Protein AF-0000000078694765 (afdb_homodimer)

Radius of gyration: 29.33 Å; Cα contacts (8 Å, |Δi|>4): 1760; chains: 2; bounding box: 52×86×67 Å

Organism: Leishmania braziliensis (NCBI:txid5660)

Foldseek 3Di:
DDWWFFFKLAAAQDTDTDTDDDDPDAAQQKFKWFWFKFWDDPVQLCCNHPQDDVPQGNPGMAGATALTKGFTQCHHNNHDPDDGGFIWQFHFKDADCPDPCNVVQNRLPHPPIDGDHGPPHHHQRTRMDMDGPVRIGGFDPLQDRHNSSCLQLLQLLLQQLVVQVQDAAFEEEEEDLAQSSVSNLLNSVLVHHQAYEYEEADPLSQVLQVVDPRYHYDHPVPPCRVVVVLCVSPVHQAGQEYEYAAQDLVCQVVCLNRHGQVHEYEYRHHHPDDHDHDVVSCVVSVYHYHYDRRHGDCSVVSSVCVVVVSDDCVSQAQEEEESNCVSVQSVVVNVVDSNHHIYMYTYDD/DDWWFFFKQAAAQDTDTDTDDDDPDAAQQKFKWFWFKFWDDPVQLCCNHPQDDVPQGNPGMAGATALTKGFTQDHHNNHDPDDGGFIWQFHFKDADCPDPCNVVQNRLPHPPIDGDHGPPHHHQRTRMDMDGPVRIGGFDPVQDRHNSSCLQLLQLLLQQLVVQVQDAAFEEEEEDLALSSVSNLLNSVLVHHQAYEYEEADPLSQVLQVVDPRYHYDHPVPPCGVVVVLCVSPVNQAGQEYEYAAQDLVCQVVCLNRHGQVHEYEYRHHHPDDHDHDVVSCVVSVYHYHYDRRHGDCSVVSSVCVVVVSDDCVSQAQEEEESVCVSVQSVVVNVVDSNHRIYMYTYDD

pLDDT: mean 95.56, std 3.53, range [65.25, 98.88]

Structure (mmCIF, N/CA/C/O backbone):
data_AF-0000000078694765-model_v1
#
loop_
_entity.id
_entity.type
_entity.pdbx_description
1 polymer 'D-xylulose reductase'
#
loop_
_atom_site.group_PDB
_atom_site.id
_atom_site.type_symbol
_atom_site.label_atom_id
_atom_site.label_alt_id
_atom_site.label_comp_id
_atom_site.label_asym_id
_atom_site.label_entity_id
_atom_site.label_seq_id
_atom_site.pdbx_PDB_ins_code
_atom_site.Cartn_x
_atom_site.Cartn_y
_atom_site.Cartn_z
_atom_site.occupancy
_atom_site.B_iso_or_equiv
_atom_site.auth_seq_id
_atom_site.auth_comp_id
_atom_site.auth_asym_id
_atom_site.auth_atom_id
_atom_site.pdbx_PDB_model_num
ATOM 1 N N . MET A 1 1 ? -23.469 34.688 20.312 1 86.44 1 MET A N 1
ATOM 2 C CA . MET A 1 1 ? -22.703 35.188 19.172 1 86.44 1 MET A CA 1
ATOM 3 C C . MET A 1 1 ? -21.953 36.469 19.547 1 86.44 1 MET A C 1
ATOM 5 O O . MET A 1 1 ? -22.438 37.25 20.375 1 86.44 1 MET A O 1
ATOM 9 N N . VAL A 1 2 ? -20.688 36.531 19.062 1 88.19 2 VAL A N 1
ATOM 10 C CA . VAL A 1 2 ? -19.875 37.688 19.344 1 88.19 2 VAL A CA 1
ATOM 11 C C . VAL A 1 2 ? -19.109 38.125 18.094 1 88.19 2 VAL A C 1
ATOM 13 O O . VAL A 1 2 ? -18.766 37.281 17.266 1 88.19 2 VAL A O 1
ATOM 16 N N . LEU A 1 3 ? -18.953 39.344 17.984 1 90.69 3 LEU A N 1
ATOM 17 C CA . LEU A 1 3 ? -18.141 39.875 16.891 1 90.69 3 LEU A CA 1
ATOM 18 C C . LEU A 1 3 ? -16.656 39.781 17.219 1 90.69 3 LEU A C 1
ATOM 20 O O . LEU A 1 3 ? -16.219 40.188 18.297 1 90.69 3 LEU A O 1
ATOM 24 N N . MET A 1 4 ? -15.969 39.219 16.297 1 91.81 4 MET A N 1
ATOM 25 C CA . MET A 1 4 ? -14.531 39.062 16.5 1 91.81 4 MET A CA 1
ATOM 26 C C . MET A 1 4 ? -13.766 39.469 15.234 1 91.81 4 MET A C 1
ATOM 28 O O . MET A 1 4 ? -14.203 39.188 14.125 1 91.81 4 MET A O 1
ATOM 32 N N . GLN A 1 5 ? -12.664 40.219 15.531 1 93.56 5 GLN A N 1
ATOM 33 C CA . GLN A 1 5 ? -11.781 40.469 14.406 1 93.56 5 GLN A CA 1
ATOM 34 C C . GLN A 1 5 ? -11.18 39.188 13.844 1 93.56 5 GLN A C 1
ATOM 36 O O . GLN A 1 5 ? -10.586 38.406 14.586 1 93.56 5 GLN A O 1
ATOM 41 N N . SER A 1 6 ? -11.406 38.969 12.555 1 96.5 6 SER A N 1
ATOM 42 C CA . SER A 1 6 ? -10.984 37.75 11.922 1 96.5 6 SER A CA 1
ATOM 43 C C . SER A 1 6 ? -10.453 38 10.516 1 96.5 6 SER A C 1
ATOM 45 O O . SER A 1 6 ? -10.742 39.031 9.914 1 96.5 6 SER A O 1
ATOM 47 N N . LEU A 1 7 ? -9.539 37.156 10.109 1 97.56 7 LEU A N 1
ATOM 48 C CA . LEU A 1 7 ? -9.133 37.156 8.703 1 97.56 7 LEU A CA 1
ATOM 49 C C . LEU A 1 7 ? -10.109 36.344 7.863 1 97.56 7 LEU A C 1
ATOM 51 O O . LEU A 1 7 ? -10.148 35.125 7.977 1 97.56 7 LEU A O 1
ATOM 55 N N . VAL A 1 8 ? -10.797 37 6.996 1 97.75 8 VAL A N 1
ATOM 56 C CA . VAL A 1 8 ? -11.922 36.375 6.309 1 97.75 8 VAL A CA 1
ATOM 57 C C . VAL A 1 8 ? -11.648 36.344 4.809 1 97.75 8 VAL A C 1
ATOM 59 O O . VAL A 1 8 ? -11.352 37.344 4.195 1 97.75 8 VAL A O 1
ATOM 62 N N . LEU A 1 9 ? -11.656 35.094 4.297 1 98 9 LEU A N 1
ATOM 63 C CA . LEU A 1 9 ? -11.75 34.938 2.852 1 98 9 LEU A CA 1
ATOM 64 C C . LEU A 1 9 ? -13.18 35.188 2.375 1 98 9 LEU A C 1
ATOM 66 O O . LEU A 1 9 ? -14.031 34.281 2.518 1 98 9 LEU A O 1
ATOM 70 N N . GLU A 1 10 ? -13.344 36.281 1.793 1 96.62 10 GLU A N 1
ATOM 71 C CA . GLU A 1 10 ? -14.695 36.625 1.348 1 96.62 10 GLU A CA 1
ATOM 72 C C . GLU A 1 10 ? -15.109 35.781 0.143 1 96.62 10 GLU A C 1
ATOM 74 O O . GLU A 1 10 ? -16.25 35.344 0.065 1 96.62 10 GLU A O 1
ATOM 79 N N . ARG A 1 11 ? -14.422 35.781 -0.758 1 94.19 11 ARG A N 1
ATOM 80 C CA . ARG A 1 11 ? -14.469 35.031 -2.014 1 94.19 11 ARG A CA 1
ATOM 81 C C . ARG A 1 11 ? -13.078 34.938 -2.645 1 94.19 11 ARG A C 1
ATOM 83 O O . ARG A 1 11 ? -12.102 35.438 -2.086 1 94.19 11 ARG A O 1
ATOM 90 N N . LYS A 1 12 ? -12.969 34.188 -3.623 1 93.69 12 LYS A N 1
ATOM 91 C CA . LYS A 1 12 ? -11.695 34.031 -4.332 1 93.69 12 LYS A CA 1
ATOM 92 C C . LYS A 1 12 ? -10.984 35.375 -4.457 1 93.69 12 LYS A C 1
ATOM 94 O O . LYS A 1 12 ? -11.578 36.375 -4.883 1 93.69 12 LYS A O 1
ATOM 99 N N . SER A 1 13 ? -9.734 35.438 -4.055 1 94.88 13 SER A N 1
ATOM 100 C CA . SER A 1 13 ? -8.805 36.531 -4.219 1 94.88 13 SER A CA 1
ATOM 101 C C . SER A 1 13 ? -9.234 37.75 -3.381 1 94.88 13 SER A C 1
ATOM 103 O O . SER A 1 13 ? -8.773 38.875 -3.617 1 94.88 13 SER A O 1
ATOM 105 N N . GLU A 1 14 ? -10.148 37.562 -2.504 1 96.81 14 GLU A N 1
ATOM 106 C CA . GLU A 1 14 ? -10.578 38.656 -1.648 1 96.81 14 GLU A CA 1
ATOM 107 C C . GLU A 1 14 ? -10.453 38.281 -0.172 1 96.81 14 GLU A C 1
ATOM 109 O O . GLU A 1 14 ? -11.312 37.594 0.368 1 96.81 14 GLU A O 1
ATOM 114 N N . LEU A 1 15 ? -9.43 38.812 0.386 1 96.88 15 LEU A N 1
ATOM 115 C CA . LEU A 1 15 ? -9.133 38.625 1.801 1 96.88 15 LEU A CA 1
ATOM 116 C C . LEU A 1 15 ? -9.234 39.938 2.564 1 96.88 15 LEU A C 1
ATOM 118 O O . LEU A 1 15 ? -8.789 40.969 2.082 1 96.88 15 LEU A O 1
ATOM 122 N N . ALA A 1 16 ? -9.891 39.844 3.691 1 97 16 ALA A N 1
ATOM 123 C CA . ALA A 1 16 ? -10 41.062 4.492 1 97 16 ALA A CA 1
ATOM 124 C C . ALA A 1 16 ? -10.055 40.75 5.984 1 97 16 ALA A C 1
ATOM 126 O O . ALA A 1 16 ? -10.547 39.688 6.375 1 97 16 ALA A O 1
ATOM 127 N N . ILE A 1 17 ? -9.5 41.625 6.746 1 96.56 17 ILE A N 1
ATOM 128 C CA . ILE A 1 17 ? -9.711 41.594 8.188 1 96.56 17 ILE A CA 1
ATOM 129 C C . ILE A 1 17 ? -10.984 42.344 8.539 1 96.56 17 ILE A C 1
ATOM 131 O O . ILE A 1 17 ? -11.117 43.531 8.195 1 96.56 17 ILE A O 1
ATOM 135 N N . ARG A 1 18 ? -11.82 41.688 9.156 1 96 18 ARG A N 1
ATOM 136 C CA . ARG A 1 18 ? -13.039 42.344 9.602 1 96 18 ARG A CA 1
ATOM 137 C C . ARG A 1 18 ? -13.688 41.594 10.758 1 96 18 ARG A C 1
ATOM 139 O O . ARG A 1 18 ? -13.258 40.5 11.109 1 96 18 ARG A O 1
ATOM 146 N N . GLU A 1 19 ? -14.711 42.25 11.266 1 95.25 19 GLU A N 1
ATOM 147 C CA . GLU A 1 19 ? -15.469 41.625 12.352 1 95.25 19 GLU A CA 1
ATOM 148 C C . GLU A 1 19 ? -16.453 40.594 11.805 1 95.25 19 GLU A C 1
ATOM 150 O O . GLU A 1 19 ? -17.109 40.844 10.789 1 95.25 19 GLU A O 1
ATOM 155 N N . VAL A 1 20 ? -16.453 39.5 12.422 1 93.75 20 VAL A N 1
ATOM 156 C CA . VAL A 1 20 ? -17.359 38.406 12.062 1 93.75 20 VAL A CA 1
ATOM 157 C C . VAL A 1 20 ? -18.094 37.906 13.312 1 93.75 20 VAL A C 1
ATOM 159 O O . VAL A 1 20 ? -17.516 37.844 14.398 1 93.75 20 VAL A O 1
ATOM 162 N N . ASP A 1 21 ? -19.406 37.625 13.086 1 91.38 21 ASP A N 1
ATOM 163 C CA . ASP A 1 21 ? -20.172 36.969 14.156 1 91.38 21 ASP A CA 1
ATOM 164 C C . ASP A 1 21 ? -19.766 35.531 14.328 1 91.38 21 ASP A C 1
ATOM 166 O O . ASP A 1 21 ? -19.875 34.719 13.398 1 91.38 21 ASP A O 1
ATOM 170 N N . VAL A 1 22 ? -19.219 35.219 15.508 1 88.81 22 VAL A N 1
ATOM 171 C CA . VAL A 1 22 ? -18.812 33.812 15.75 1 88.81 22 VAL A CA 1
ATOM 172 C C . VAL A 1 22 ? -19.5 33.312 17.016 1 88.81 22 VAL A C 1
ATOM 174 O O . VAL A 1 22 ? -19.844 34.094 17.906 1 88.81 22 VAL A O 1
ATOM 177 N N . CYS A 1 23 ? -19.75 32 16.891 1 83.88 23 CYS A N 1
ATOM 178 C CA . CYS A 1 23 ? -20.297 31.359 18.078 1 83.88 23 CYS A CA 1
ATOM 179 C C . CYS A 1 23 ? -19.266 31.328 19.203 1 83.88 23 CYS A C 1
ATOM 181 O O . CYS A 1 23 ? -18.156 30.812 19.031 1 83.88 23 CYS A O 1
ATOM 183 N N . ASP A 1 24 ? -19.625 31.875 20.344 1 85.81 24 ASP A N 1
ATOM 184 C CA . ASP A 1 24 ? -18.703 31.938 21.484 1 85.81 24 ASP A CA 1
ATOM 185 C C . ASP A 1 24 ? -19.266 31.219 22.703 1 85.81 24 ASP A C 1
ATOM 187 O O . ASP A 1 24 ? -18.844 31.469 23.828 1 85.81 24 ASP A O 1
ATOM 191 N N . GLU A 1 25 ? -20.203 30.391 22.422 1 91.88 25 GLU A N 1
ATOM 192 C CA . GLU A 1 25 ? -20.75 29.609 23.531 1 91.88 25 GLU A CA 1
ATOM 193 C C . GLU A 1 25 ? -19.812 28.469 23.922 1 91.88 25 GLU A C 1
ATOM 195 O O . GLU A 1 25 ? -19.531 27.578 23.109 1 91.88 25 GLU A O 1
ATOM 200 N N . LEU A 1 26 ? -19.453 28.531 25.125 1 96.38 26 LEU A N 1
ATOM 201 C CA . LEU A 1 26 ? -18.516 27.531 25.656 1 96.38 26 LEU A CA 1
ATOM 202 C C . LEU A 1 26 ? -19.25 26.297 26.141 1 96.38 26 LEU A C 1
ATOM 204 O O . LEU A 1 26 ? -20.016 26.359 27.109 1 96.38 26 LEU A O 1
ATOM 208 N N . GLY A 1 27 ? -19.047 25.156 25.531 1 96.12 27 GLY A N 1
ATOM 209 C CA . GLY A 1 27 ? -19.641 23.891 25.938 1 96.12 27 GLY A CA 1
ATOM 210 C C . GLY A 1 27 ? -18.922 23.25 27.109 1 96.12 27 GLY A C 1
ATOM 211 O O . GLY A 1 27 ? -17.797 23.641 27.438 1 96.12 27 GLY A O 1
ATOM 212 N N . PRO A 1 28 ? -19.531 22.234 27.703 1 97.25 28 PRO A N 1
ATOM 213 C CA . PRO A 1 28 ? -18.969 21.641 28.922 1 97.25 28 PRO A CA 1
ATOM 214 C C . PRO A 1 28 ? -17.641 20.922 28.672 1 97.25 28 PRO A C 1
ATOM 216 O O . PRO A 1 28 ? -16.844 20.75 29.594 1 97.25 28 PRO A O 1
ATOM 219 N N . HIS A 1 29 ? -17.344 20.547 27.438 1 97.56 29 HIS A N 1
ATOM 220 C CA . HIS A 1 29 ? -16.141 19.797 27.141 1 97.56 29 HIS A CA 1
ATOM 221 C C . HIS A 1 29 ? -15.18 20.609 26.281 1 97.56 29 HIS A C 1
ATOM 223 O O . HIS A 1 29 ? -14.211 20.078 25.734 1 97.56 29 HIS A O 1
ATOM 229 N N . ASP A 1 30 ? -15.43 21.922 26.219 1 98.06 30 ASP A N 1
ATOM 230 C CA . ASP A 1 30 ? -14.68 22.797 25.328 1 98.06 30 ASP A CA 1
ATOM 231 C C . ASP A 1 30 ? -13.742 23.719 26.109 1 98.06 30 ASP A C 1
ATOM 233 O O . ASP A 1 30 ? -13.859 23.828 27.328 1 98.06 30 ASP A O 1
ATOM 237 N N . CYS A 1 31 ? -12.836 24.297 25.328 1 97.75 31 CYS A N 1
ATOM 238 C CA . CYS A 1 31 ? -11.984 25.406 25.797 1 97.75 31 CYS A CA 1
ATOM 239 C C . CYS A 1 31 ? -12.125 26.609 24.891 1 97.75 31 CYS A C 1
ATOM 241 O O . CYS A 1 31 ? -12.359 26.469 23.688 1 97.75 31 CYS A O 1
ATOM 243 N N . ARG A 1 32 ? -12.07 27.703 25.547 1 97.5 32 ARG A N 1
ATOM 244 C CA . ARG A 1 32 ? -11.836 28.938 24.812 1 97.5 32 ARG A CA 1
ATOM 245 C C . ARG A 1 32 ? -10.352 29.281 24.75 1 97.5 32 ARG A C 1
ATOM 247 O O . ARG A 1 32 ? -9.68 29.328 25.781 1 97.5 32 ARG A O 1
ATOM 254 N N . VAL A 1 33 ? -9.875 29.438 23.562 1 97.56 33 VAL A N 1
ATOM 255 C CA . VAL A 1 33 ? -8.445 29.672 23.391 1 97.56 33 VAL A CA 1
ATOM 256 C C . VAL A 1 33 ? -8.211 31.016 22.719 1 97.56 33 VAL A C 1
ATOM 258 O O . VAL A 1 33 ? -8.812 31.312 21.672 1 97.56 33 VAL A O 1
ATOM 261 N N . LYS A 1 34 ? -7.469 31.844 23.359 1 97.56 34 LYS A N 1
ATOM 262 C CA . LYS A 1 34 ? -6.961 33.062 22.703 1 97.56 34 LYS A CA 1
ATOM 263 C C . LYS A 1 34 ? -5.816 32.719 21.75 1 97.56 34 LYS A C 1
ATOM 265 O O . LYS A 1 34 ? -4.734 32.312 22.188 1 97.56 34 LYS A O 1
ATOM 270 N N . ILE A 1 35 ? -6.031 32.906 20.516 1 97.81 35 ILE A N 1
ATOM 271 C CA . ILE A 1 35 ? -5.078 32.5 19.484 1 97.81 35 ILE A CA 1
ATOM 272 C C . ILE A 1 35 ? -3.846 33.375 19.531 1 97.81 35 ILE A C 1
ATOM 274 O O . ILE A 1 35 ? -3.965 34.594 19.688 1 97.81 35 ILE A O 1
ATOM 278 N N . HIS A 1 36 ? -2.672 32.781 19.453 1 98.19 36 HIS A N 1
ATOM 279 C CA . HIS A 1 36 ? -1.413 33.531 19.469 1 98.19 36 HIS A CA 1
ATOM 280 C C . HIS A 1 36 ? -0.709 33.406 18.109 1 98.19 36 HIS A C 1
ATOM 282 O O . HIS A 1 36 ? -0.402 34.438 17.484 1 98.19 36 HIS A O 1
ATOM 288 N N . SER A 1 37 ? -0.407 32.219 17.656 1 98.38 37 SER A N 1
ATOM 289 C CA . SER A 1 37 ? 0.322 32 16.406 1 98.38 37 SER A CA 1
ATOM 290 C C . SER A 1 37 ? -0.465 31.094 15.469 1 98.38 37 SER A C 1
ATOM 292 O O . SER A 1 37 ? -1.097 30.141 15.906 1 98.38 37 SER A O 1
ATOM 294 N N . VAL A 1 38 ? -0.488 31.438 14.195 1 98.56 38 VAL A N 1
ATOM 295 C CA . VAL A 1 38 ? -1.097 30.641 13.141 1 98.56 38 VAL A CA 1
ATOM 296 C C . VAL A 1 38 ? -0.152 30.547 11.945 1 98.56 38 VAL A C 1
ATOM 298 O O . VAL A 1 38 ? 0.264 31.578 11.398 1 98.56 38 VAL A O 1
ATOM 301 N N . GLY A 1 39 ? 0.219 29.312 11.562 1 98 39 GLY A N 1
ATOM 302 C CA . GLY A 1 39 ? 0.988 29.156 10.344 1 98 39 GLY A CA 1
ATOM 303 C C . GLY A 1 39 ? 0.137 29.219 9.086 1 98 39 GLY A C 1
ATOM 304 O O . GLY A 1 39 ? -0.983 28.703 9.062 1 98 39 GLY A O 1
ATOM 305 N N . ILE A 1 40 ? 0.678 29.844 8.07 1 97.38 40 ILE A N 1
ATOM 306 C CA . ILE A 1 40 ? -0.01 29.859 6.781 1 97.38 40 ILE A CA 1
ATOM 307 C C . ILE A 1 40 ? 0.26 28.547 6.039 1 97.38 40 ILE A C 1
ATOM 309 O O . ILE A 1 40 ? 1.416 28.172 5.82 1 97.38 40 ILE A O 1
ATOM 313 N N . CYS A 1 41 ? -0.749 27.828 5.727 1 95.06 41 CYS A N 1
ATOM 314 C CA . CYS A 1 41 ? -0.625 26.578 4.988 1 95.06 41 CYS A CA 1
ATOM 315 C C . CYS A 1 41 ? -0.914 26.797 3.506 1 95.06 41 CYS A C 1
ATOM 317 O O . CYS A 1 41 ? -1.673 27.688 3.139 1 95.06 41 CYS A O 1
ATOM 319 N N . GLY A 1 42 ? -0.335 25.922 2.686 1 91.56 42 GLY A N 1
ATOM 320 C CA . GLY A 1 42 ? -0.595 25.969 1.256 1 91.56 42 GLY A CA 1
ATOM 321 C C . GLY A 1 42 ? -2.068 25.844 0.913 1 91.56 42 GLY A C 1
ATOM 322 O O . GLY A 1 42 ? -2.535 26.438 -0.061 1 91.56 42 GLY A O 1
ATOM 323 N N . SER A 1 43 ? -2.814 25.109 1.635 1 91.69 43 SER A N 1
ATOM 324 C CA . SER A 1 43 ? -4.242 24.953 1.372 1 91.69 43 SER A CA 1
ATOM 325 C C . SER A 1 43 ? -4.984 26.266 1.542 1 91.69 43 SER A C 1
ATOM 327 O O . SER A 1 43 ? -5.887 26.578 0.765 1 91.69 43 SER A O 1
ATOM 329 N N . ASP A 1 44 ? -4.664 27.062 2.527 1 94.81 44 ASP A N 1
ATOM 330 C CA . ASP A 1 44 ? -5.262 28.375 2.701 1 94.81 44 ASP A CA 1
ATOM 331 C C . ASP A 1 44 ? -4.969 29.281 1.502 1 94.81 44 ASP A C 1
ATOM 333 O O . ASP A 1 44 ? -5.855 29.984 1.019 1 94.81 44 ASP A O 1
ATOM 337 N N . VAL A 1 45 ? -3.738 29.203 1.118 1 94.44 45 VAL A N 1
ATOM 338 C CA . VAL A 1 45 ? -3.322 30.016 -0.026 1 94.44 45 VAL A CA 1
ATOM 339 C C . VAL A 1 45 ? -4.09 29.578 -1.271 1 94.44 45 VAL A C 1
ATOM 341 O O . VAL A 1 45 ? -4.5 30.406 -2.082 1 94.44 45 VAL A O 1
ATOM 344 N N . HIS A 1 46 ? -4.277 28.266 -1.384 1 92.69 46 HIS A N 1
ATOM 345 C CA . HIS A 1 46 ? -5.012 27.734 -2.523 1 92.69 46 HIS A CA 1
ATOM 346 C C . HIS A 1 46 ? -6.457 28.203 -2.521 1 92.69 46 HIS A C 1
ATOM 348 O O . HIS A 1 46 ? -6.992 28.594 -3.566 1 92.69 46 HIS A O 1
ATOM 354 N N . TYR A 1 47 ? -7.129 28.141 -1.397 1 94.25 47 TYR A N 1
ATOM 355 C CA . TYR A 1 47 ? -8.477 28.688 -1.292 1 94.25 47 TYR A CA 1
ATOM 356 C C . TYR A 1 47 ? -8.492 30.172 -1.664 1 94.25 47 TYR A C 1
ATOM 358 O O . TYR A 1 47 ? -9.391 30.625 -2.371 1 94.25 47 TYR A O 1
ATOM 366 N N . TYR A 1 48 ? -7.52 30.906 -1.203 1 94.94 48 TYR A N 1
ATOM 367 C CA . TYR A 1 48 ? -7.41 32.344 -1.493 1 94.94 48 TYR A CA 1
ATOM 368 C C . TYR A 1 48 ? -7.242 32.562 -2.988 1 94.94 48 TYR A C 1
ATOM 370 O O . TYR A 1 48 ? -7.934 33.406 -3.57 1 94.94 48 TYR A O 1
ATOM 378 N N . GLU A 1 49 ? -6.445 31.75 -3.572 1 93.81 49 GLU A N 1
ATOM 379 C CA . GLU A 1 49 ? -6.066 31.938 -4.969 1 93.81 49 GLU A CA 1
ATOM 380 C C . GLU A 1 49 ? -7.148 31.406 -5.906 1 93.81 49 GLU A C 1
ATOM 382 O O . GLU A 1 49 ? -7.434 32 -6.941 1 93.81 49 GLU A O 1
ATOM 387 N N . HIS A 1 50 ? -7.82 30.281 -5.523 1 92.25 50 HIS A N 1
ATOM 388 C CA . HIS A 1 50 ? -8.648 29.578 -6.5 1 92.25 50 HIS A CA 1
ATOM 389 C C . HIS A 1 50 ? -10.07 29.406 -5.996 1 92.25 50 HIS A C 1
ATOM 391 O O . HIS A 1 50 ? -10.961 29.016 -6.75 1 92.25 50 HIS A O 1
ATOM 397 N N . GLY A 1 51 ? -10.273 29.656 -4.789 1 92.19 51 GLY A N 1
ATOM 398 C CA . GLY A 1 51 ? -11.609 29.578 -4.211 1 92.19 51 GLY A CA 1
ATOM 399 C C . GLY A 1 51 ? -12.08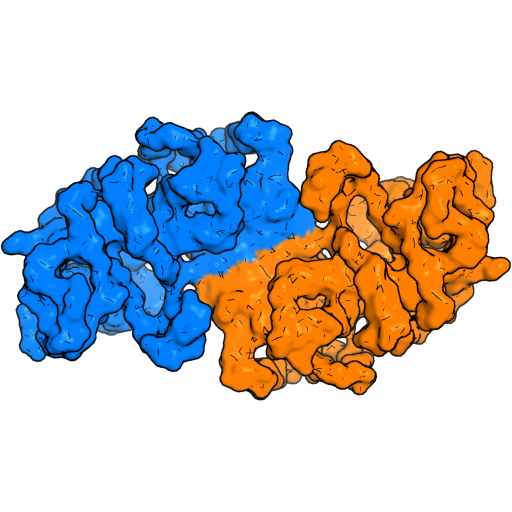6 28.156 -4.016 1 92.19 51 GLY A C 1
ATOM 400 O O . GLY A 1 51 ? -13.242 27.922 -3.641 1 92.19 51 GLY A O 1
ATOM 401 N N . ARG A 1 52 ? -11.18 27.281 -4.289 1 87.5 52 ARG A N 1
ATOM 402 C CA . ARG A 1 52 ? -11.609 25.891 -4.141 1 87.5 52 ARG A CA 1
ATOM 403 C C . ARG A 1 52 ? -10.406 24.953 -4.09 1 87.5 52 ARG A C 1
ATOM 405 O O . ARG A 1 52 ? -9.336 25.281 -4.605 1 87.5 52 ARG A O 1
ATOM 412 N N . ILE A 1 53 ? -10.555 23.766 -3.457 1 82.69 53 ILE A N 1
ATOM 413 C CA . ILE A 1 53 ? -9.703 22.594 -3.529 1 82.69 53 ILE A CA 1
ATOM 414 C C . ILE A 1 53 ? -10.555 21.359 -3.793 1 82.69 53 ILE A C 1
ATOM 416 O O . ILE A 1 53 ? -11.273 20.891 -2.908 1 82.69 53 ILE A O 1
ATOM 420 N N . GLY A 1 54 ? -10.438 20.812 -5.004 1 76.62 54 GLY A N 1
ATOM 421 C CA . GLY A 1 54 ? -11.305 19.703 -5.336 1 76.62 54 GLY A CA 1
ATOM 422 C C . GLY A 1 54 ? -12.773 20 -5.09 1 76.62 54 GLY A C 1
ATOM 423 O O . GLY A 1 54 ? -13.305 20.984 -5.586 1 76.62 54 GLY A O 1
ATOM 424 N N . PRO A 1 55 ? -13.344 19.109 -4.246 1 78.31 55 PRO A N 1
ATOM 425 C CA . PRO A 1 55 ? -14.781 19.297 -4.02 1 78.31 55 PRO A CA 1
ATOM 426 C C . PRO A 1 55 ? -15.078 20.359 -2.965 1 78.31 55 PRO A C 1
ATOM 428 O O . PRO A 1 55 ? -16.25 20.688 -2.725 1 78.31 55 PRO A O 1
ATOM 431 N N . PHE A 1 56 ? -14.133 20.922 -2.293 1 86.56 56 PHE A N 1
ATOM 432 C CA . PHE A 1 56 ? -14.328 21.938 -1.268 1 86.56 56 PHE A CA 1
ATOM 433 C C . PHE A 1 56 ? -14.328 23.344 -1.881 1 86.56 56 PHE A C 1
ATOM 435 O O . PHE A 1 56 ? -13.273 23.891 -2.188 1 86.56 56 PHE A O 1
ATOM 442 N N . VAL A 1 57 ? -15.492 23.844 -1.954 1 92.12 57 VAL A N 1
ATOM 443 C CA . VAL A 1 57 ? -15.656 25.125 -2.643 1 92.12 57 VAL A CA 1
ATOM 444 C C . VAL A 1 57 ? -16.047 26.203 -1.64 1 92.12 57 VAL A C 1
ATOM 446 O O . VAL A 1 57 ? -16.922 26 -0.794 1 92.12 57 VAL A O 1
ATOM 449 N N . VAL A 1 58 ? -15.375 27.344 -1.681 1 95.38 58 VAL A N 1
ATOM 450 C CA . VAL A 1 58 ? -15.711 28.516 -0.863 1 95.38 58 VAL A CA 1
ATOM 451 C C . VAL A 1 58 ? -16.969 29.188 -1.412 1 95.38 58 VAL A C 1
ATOM 453 O O . VAL A 1 58 ? -16.891 30 -2.326 1 95.38 58 VAL A O 1
ATOM 456 N N . GLU A 1 59 ? -18.062 28.844 -0.849 1 95.25 59 GLU A N 1
ATOM 457 C CA . GLU A 1 59 ? -19.344 29.375 -1.305 1 95.25 59 GLU A CA 1
ATOM 458 C C . GLU A 1 59 ? -19.766 30.578 -0.455 1 95.25 59 GLU A C 1
ATOM 460 O O . GLU A 1 59 ? -20.578 31.406 -0.896 1 95.25 59 GLU A O 1
ATOM 465 N N . LYS A 1 60 ? -19.344 30.625 0.729 1 95.44 60 LYS A N 1
ATOM 466 C CA . LYS A 1 60 ? -19.578 31.688 1.693 1 95.44 60 LYS A CA 1
ATOM 467 C C . LYS A 1 60 ? -18.281 32.125 2.363 1 95.44 60 LYS A C 1
ATOM 469 O O . LYS A 1 60 ? -17.297 31.391 2.361 1 95.44 60 LYS A O 1
ATOM 474 N N . PRO A 1 61 ? -18.328 33.375 2.867 1 96.25 61 PRO A N 1
ATOM 475 C CA . PRO A 1 61 ? -17.125 33.812 3.568 1 96.25 61 PRO A CA 1
ATOM 476 C C . PRO A 1 61 ? -16.672 32.844 4.652 1 96.25 61 PRO A C 1
ATOM 478 O O . PRO A 1 61 ? -17.516 32.25 5.352 1 96.25 61 PRO A O 1
ATOM 481 N N . MET A 1 62 ? -15.352 32.688 4.797 1 96.44 62 MET A N 1
ATOM 482 C CA . MET A 1 62 ? -14.781 31.719 5.734 1 96.44 62 MET A CA 1
ATOM 483 C C . MET A 1 62 ? -13.539 32.281 6.41 1 96.44 62 MET A C 1
ATOM 485 O O . MET A 1 62 ? -12.711 32.938 5.762 1 96.44 62 MET A O 1
ATOM 489 N N . ILE A 1 63 ? -13.531 32.156 7.699 1 96.75 63 ILE A N 1
ATOM 490 C CA . ILE A 1 63 ? -12.297 32.469 8.406 1 96.75 63 ILE A CA 1
ATOM 491 C C . ILE A 1 63 ? -11.203 31.484 8.039 1 96.75 63 ILE A C 1
ATOM 493 O O . ILE A 1 63 ? -11.453 30.266 7.98 1 96.75 63 ILE A O 1
ATOM 497 N N . LEU A 1 64 ? -9.945 31.922 7.754 1 97.38 64 LEU A N 1
ATOM 498 C CA . LEU A 1 64 ? -8.852 31.047 7.34 1 97.38 64 LEU A CA 1
ATOM 499 C C . LEU A 1 64 ? -8.039 30.594 8.539 1 97.38 64 LEU A C 1
ATOM 501 O O . LEU A 1 64 ? -8.297 31.016 9.672 1 97.38 64 LEU A O 1
ATOM 505 N N . GLY A 1 65 ? -7.164 29.688 8.258 1 97.88 65 GLY A N 1
ATOM 506 C CA . GLY A 1 65 ? -6.176 29.266 9.242 1 97.88 65 GLY A CA 1
ATOM 507 C C . GLY A 1 65 ? -6.535 27.953 9.914 1 97.88 65 GLY A C 1
ATOM 508 O O . GLY A 1 65 ? -7.684 27.75 10.32 1 97.88 65 GLY A O 1
ATOM 509 N N . HIS A 1 66 ? -5.504 27.047 10.055 1 98.31 66 HIS A N 1
ATOM 510 C CA . HIS A 1 66 ? -5.773 25.781 10.742 1 98.31 66 HIS A CA 1
ATOM 511 C C . HIS A 1 66 ? -4.531 25.281 11.469 1 98.31 66 HIS A C 1
ATOM 513 O O . HIS A 1 66 ? -4.582 24.25 12.148 1 98.31 66 HIS A O 1
ATOM 519 N N . GLU A 1 67 ? -3.42 25.969 11.422 1 98.44 67 GLU A N 1
ATOM 520 C CA . GLU A 1 67 ? -2.209 25.672 12.18 1 98.44 67 GLU A CA 1
ATOM 521 C C . GLU A 1 67 ? -2.061 26.609 13.375 1 98.44 67 GLU A C 1
ATOM 523 O O . GLU A 1 67 ? -1.509 27.703 13.242 1 98.44 67 GLU A O 1
ATOM 528 N N . ALA A 1 68 ? -2.455 26.141 14.57 1 98.19 68 ALA A N 1
ATOM 529 C CA . ALA A 1 68 ? -2.658 27.188 15.57 1 98.19 68 ALA A CA 1
ATOM 530 C C . ALA A 1 68 ? -2.131 26.75 16.938 1 98.19 68 ALA A C 1
ATOM 532 O O . ALA A 1 68 ? -2.098 25.562 17.25 1 98.19 68 ALA A O 1
ATOM 533 N N . SER A 1 69 ? -1.712 27.719 17.672 1 98.69 69 SER A N 1
ATOM 534 C CA . SER A 1 69 ? -1.452 27.641 19.109 1 98.69 69 SER A CA 1
ATOM 535 C C . SER A 1 69 ? -1.955 28.875 19.828 1 98.69 69 SER A C 1
ATOM 537 O O . SER A 1 69 ? -2.238 29.906 19.203 1 98.69 69 SER A O 1
ATOM 539 N N . GLY A 1 70 ? -2.162 28.781 21.109 1 98.38 70 GLY A N 1
ATOM 540 C CA . GLY A 1 70 ? -2.66 29.906 21.891 1 98.38 70 GLY A CA 1
ATOM 541 C C . GLY A 1 70 ? -2.705 29.609 23.375 1 98.38 70 GLY A C 1
ATOM 542 O O . GLY A 1 70 ? -1.997 28.719 23.859 1 98.38 70 GLY A O 1
ATOM 543 N N . THR A 1 71 ? -3.455 30.453 24.016 1 98.44 71 THR A N 1
ATOM 544 C CA . THR A 1 71 ? -3.598 30.344 25.453 1 98.44 71 THR A CA 1
ATOM 545 C C . THR A 1 71 ? -5.055 30.109 25.844 1 98.44 71 THR A C 1
ATOM 547 O O . THR A 1 71 ? -5.945 30.828 25.391 1 98.44 71 THR A O 1
ATOM 550 N N . VAL A 1 72 ? -5.246 29.078 26.688 1 98.44 72 VAL A N 1
ATOM 551 C CA . VAL A 1 72 ? -6.586 28.844 27.219 1 98.44 72 VAL A CA 1
ATOM 552 C C . VAL A 1 72 ? -7.023 30.016 28.094 1 98.44 72 VAL A C 1
ATOM 554 O O . VAL A 1 72 ? -6.277 30.453 28.969 1 98.44 72 VAL A O 1
ATOM 557 N N . VAL A 1 73 ? -8.234 30.516 27.859 1 97.75 73 VAL A N 1
ATOM 558 C CA . VAL A 1 73 ? -8.711 31.625 28.656 1 97.75 73 VAL A CA 1
ATOM 559 C C . VAL A 1 73 ? -9.953 31.203 29.438 1 97.75 73 VAL A C 1
ATOM 561 O O . VAL A 1 73 ? -10.328 31.859 30.422 1 97.75 73 VAL A O 1
ATOM 564 N N . ALA A 1 74 ? -10.617 30.172 29.031 1 98.06 74 ALA A N 1
ATOM 565 C CA . ALA A 1 74 ? -11.742 29.594 29.75 1 98.06 74 ALA A CA 1
ATOM 566 C C . ALA A 1 74 ? -11.898 28.109 29.406 1 98.06 74 ALA A C 1
ATOM 568 O O . ALA A 1 74 ? -11.5 27.672 28.328 1 98.06 74 ALA A O 1
ATOM 569 N N . VAL A 1 75 ? -12.453 27.344 30.391 1 98.12 75 VAL A N 1
ATOM 570 C CA . VAL A 1 75 ? -12.703 25.922 30.156 1 98.12 75 VAL A CA 1
ATOM 571 C C . VAL A 1 75 ? -14.148 25.578 30.547 1 98.12 75 VAL A C 1
ATOM 573 O O . VAL A 1 75 ? -14.734 26.234 31.406 1 98.12 75 VAL A O 1
ATOM 576 N N . GLY A 1 76 ? -14.656 24.594 29.812 1 97.75 76 GLY A N 1
ATOM 577 C CA . GLY A 1 76 ? -15.969 24.094 30.172 1 97.75 76 GLY A CA 1
ATOM 578 C C . GLY A 1 76 ? -16 23.391 31.516 1 97.75 76 GLY A C 1
ATOM 579 O O . GLY A 1 76 ? -14.953 23.078 32.094 1 97.75 76 GLY A O 1
ATOM 580 N N . THR A 1 77 ? -17.25 23.078 31.953 1 97.81 77 THR A N 1
ATOM 581 C CA . THR A 1 77 ? -17.484 22.594 33.312 1 97.81 77 THR A CA 1
ATOM 582 C C . THR A 1 77 ? -16.906 21.188 33.469 1 97.81 77 THR A C 1
ATOM 584 O O . THR A 1 77 ? -16.531 20.797 34.594 1 97.81 77 THR A O 1
ATOM 587 N N . ASN A 1 78 ? -16.719 20.438 32.375 1 97.38 78 ASN A N 1
ATOM 588 C CA . ASN A 1 78 ? -16.297 19.047 32.469 1 97.38 78 ASN A CA 1
ATOM 589 C C . ASN A 1 78 ? -14.82 18.875 32.094 1 97.38 78 ASN A C 1
ATOM 591 O O . ASN A 1 78 ? -14.305 17.766 32.062 1 97.38 78 ASN A O 1
ATOM 595 N N . VAL A 1 79 ? -14.211 19.984 31.781 1 97.38 79 VAL A N 1
ATOM 596 C CA . VAL A 1 79 ? -12.789 19.938 31.422 1 97.38 79 VAL A CA 1
ATOM 597 C C . VAL A 1 79 ? -11.945 19.891 32.688 1 97.38 79 VAL A C 1
ATOM 599 O O . VAL A 1 79 ? -12.078 20.734 33.594 1 97.38 79 VAL A O 1
ATOM 602 N N . LYS A 1 80 ? -11.031 18.875 32.781 1 94.25 80 LYS A N 1
ATOM 603 C CA . LYS A 1 80 ? -10.273 18.672 34 1 94.25 80 LYS A CA 1
ATOM 604 C C . LYS A 1 80 ? -8.781 18.844 33.75 1 94.25 80 LYS A C 1
ATOM 606 O O . LYS A 1 80 ? -8.016 19.109 34.688 1 94.25 80 LYS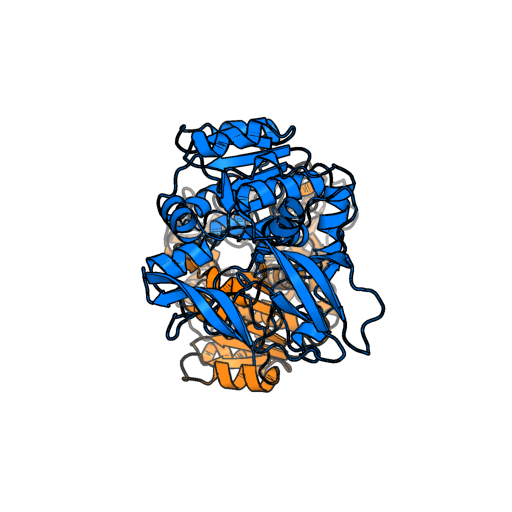 A O 1
ATOM 611 N N . LYS A 1 81 ? -8.352 18.672 32.594 1 93.5 81 LYS A N 1
ATOM 612 C CA . LYS A 1 81 ? -6.918 18.562 32.344 1 93.5 81 LYS A CA 1
ATOM 613 C C . LYS A 1 81 ? -6.332 19.891 31.859 1 93.5 81 LYS A C 1
ATOM 615 O O . LYS A 1 81 ? -5.113 20.016 31.719 1 93.5 81 LYS A O 1
ATOM 620 N N . LEU A 1 82 ? -7.176 20.906 31.609 1 98.12 82 LEU A N 1
ATOM 621 C CA . LEU A 1 82 ? -6.758 22.234 31.156 1 98.12 82 LEU A CA 1
ATOM 622 C C . LEU A 1 82 ? -7.363 23.312 32.031 1 98.12 82 LEU A C 1
ATOM 624 O O . LEU A 1 82 ? -8.414 23.125 32.625 1 98.12 82 LEU A O 1
ATOM 628 N N . LYS A 1 83 ? -6.668 24.438 32.125 1 98 83 LYS A N 1
ATOM 629 C CA . LYS A 1 83 ? -7.145 25.609 32.844 1 98 83 LYS A CA 1
ATOM 630 C C . LYS A 1 83 ? -6.699 26.891 32.156 1 98 83 LYS A C 1
ATOM 632 O O . LYS A 1 83 ? -5.793 26.875 31.312 1 98 83 LYS A O 1
ATOM 637 N N . ALA A 1 84 ? -7.352 27.953 32.531 1 98.25 84 ALA A N 1
ATOM 638 C CA . ALA A 1 84 ? -6.953 29.266 32.031 1 98.25 84 ALA A CA 1
ATOM 639 C C . ALA A 1 84 ? -5.469 29.516 32.281 1 98.25 84 ALA A C 1
ATOM 641 O O . ALA A 1 84 ? -4.949 29.219 33.344 1 98.25 84 ALA A O 1
ATOM 642 N N . GLY A 1 85 ? -4.812 29.984 31.234 1 98.25 85 GLY A N 1
ATOM 643 C CA . GLY A 1 85 ? -3.385 30.25 31.328 1 98.25 85 GLY A CA 1
ATOM 644 C C . GLY A 1 85 ? -2.537 29.219 30.625 1 98.25 85 GLY A C 1
ATOM 645 O O . GLY A 1 85 ? -1.383 29.469 30.281 1 98.25 85 GLY A O 1
ATOM 646 N N . ASP A 1 86 ? -3.064 28.016 30.453 1 98.44 86 ASP A N 1
ATOM 647 C CA . ASP A 1 86 ? -2.32 26.969 29.766 1 98.44 86 ASP A CA 1
ATOM 648 C C . ASP A 1 86 ? -2.068 27.359 28.312 1 98.44 86 ASP A C 1
ATOM 650 O O . ASP A 1 86 ? -2.977 27.828 27.625 1 98.44 86 ASP A O 1
ATOM 654 N N . ARG A 1 87 ? -0.825 27.203 27.844 1 98.69 87 ARG A N 1
ATOM 655 C CA . ARG A 1 87 ? -0.501 27.312 26.422 1 98.69 87 ARG A CA 1
ATOM 656 C C . ARG A 1 87 ? -0.775 26 25.703 1 98.69 87 ARG A C 1
ATOM 658 O O . ARG A 1 87 ? -0.457 24.922 26.203 1 98.69 87 ARG A O 1
ATOM 665 N N . VAL A 1 88 ? -1.449 26.078 24.516 1 98.81 88 VAL A N 1
ATOM 666 C CA . VAL A 1 88 ? -1.864 24.828 23.875 1 98.81 88 VAL A CA 1
ATOM 667 C C . VAL A 1 88 ? -1.617 24.922 22.375 1 98.81 88 VAL A C 1
ATOM 669 O O . VAL A 1 88 ? -1.66 26 21.781 1 98.81 88 VAL A O 1
ATOM 672 N N . ALA A 1 89 ? -1.243 23.844 21.734 1 98.81 89 ALA A N 1
ATOM 673 C CA . ALA A 1 89 ? -1.391 23.609 20.312 1 98.81 89 ALA A CA 1
ATOM 674 C C . ALA A 1 89 ? -2.752 22.984 20 1 98.81 89 ALA A C 1
ATOM 676 O O . ALA A 1 89 ? -3.273 22.188 20.781 1 98.81 89 ALA A O 1
ATOM 677 N N . LEU A 1 90 ? -3.355 23.312 18.922 1 98.62 90 LEU A N 1
ATOM 678 C CA . LEU A 1 90 ? -4.707 22.875 18.578 1 98.62 90 LEU A CA 1
ATOM 679 C C . LEU A 1 90 ? -4.688 21.906 17.406 1 98.62 90 LEU A C 1
ATOM 681 O O . LEU A 1 90 ? -4.152 22.219 16.344 1 98.62 90 LEU A O 1
ATOM 685 N N . GLU A 1 91 ? -5.191 20.734 17.562 1 98.5 91 GLU A N 1
ATOM 686 C CA . GLU A 1 91 ? -5.496 19.844 16.438 1 98.5 91 GLU A CA 1
ATOM 687 C C . GLU A 1 91 ? -6.801 20.25 15.758 1 98.5 91 GLU A C 1
ATOM 689 O O . GLU A 1 91 ? -7.863 20.219 16.375 1 98.5 91 GLU A O 1
ATOM 694 N N . PRO A 1 92 ? -6.797 20.531 14.523 1 98.06 92 PRO A N 1
ATOM 695 C CA . PRO A 1 92 ? -7.902 21.266 13.891 1 98.06 92 PRO A CA 1
ATOM 696 C C . PRO A 1 92 ? -9.094 20.359 13.57 1 98.06 92 PRO A C 1
ATOM 698 O O . PRO A 1 92 ? -10.219 20.844 13.422 1 98.06 92 PRO A O 1
ATOM 701 N N . GLY A 1 93 ? -8.898 19.078 13.367 1 96.94 93 GLY A N 1
ATOM 702 C CA . GLY A 1 93 ? -9.984 18.203 12.953 1 96.94 93 GLY A CA 1
ATOM 703 C C . GLY A 1 93 ? -10.82 17.703 14.109 1 96.94 93 GLY A C 1
ATOM 704 O O . GLY A 1 93 ? -10.289 17.094 15.047 1 96.94 93 GLY A O 1
ATOM 705 N N . ILE A 1 94 ? -12.148 17.969 14.07 1 97 94 ILE A N 1
ATOM 706 C CA . ILE A 1 94 ? -13.07 17.5 15.102 1 97 94 ILE A CA 1
ATOM 707 C C . ILE A 1 94 ? -13.93 16.375 14.547 1 97 94 ILE A C 1
ATOM 709 O O . ILE A 1 94 ? -14.797 16.594 13.703 1 97 94 ILE A O 1
ATOM 713 N N . PRO A 1 95 ? -13.688 15.156 15.008 1 96.5 95 PRO A N 1
ATOM 714 C CA . PRO A 1 95 ? -14.523 14.039 14.555 1 96.5 95 PRO A CA 1
ATOM 715 C C . PRO A 1 95 ? -15.836 13.93 15.336 1 96.5 95 PRO A C 1
ATOM 717 O O . PRO A 1 95 ? -16 14.586 16.359 1 96.5 95 PRO A O 1
ATOM 720 N N . ARG A 1 96 ? -16.828 13.156 14.719 1 95.5 96 ARG A N 1
ATOM 721 C CA . ARG A 1 96 ? -17.891 12.625 15.562 1 95.5 96 ARG A CA 1
ATOM 722 C C . ARG A 1 96 ? -17.359 11.578 16.531 1 95.5 96 ARG A C 1
ATOM 724 O O . ARG A 1 96 ? -16.812 10.555 16.109 1 95.5 96 ARG A O 1
ATOM 731 N N . TRP A 1 97 ? -17.516 11.859 17.766 1 93.44 97 TRP A N 1
ATOM 732 C CA . TRP A 1 97 ? -16.812 11.117 18.797 1 93.44 97 TRP A CA 1
ATOM 733 C C . TRP A 1 97 ? -17.312 9.688 18.891 1 93.44 97 TRP A C 1
ATOM 735 O O . TRP A 1 97 ? -16.625 8.805 19.422 1 93.44 97 TRP A O 1
ATOM 745 N N . ASP A 1 98 ? -18.578 9.422 18.422 1 92.38 98 ASP A N 1
ATOM 746 C CA . ASP A 1 98 ? -19.141 8.086 18.562 1 92.38 98 ASP A CA 1
ATOM 747 C C . ASP A 1 98 ? -19.25 7.398 17.203 1 92.38 98 ASP A C 1
ATOM 749 O O . ASP A 1 98 ? -20.031 6.457 17.031 1 92.38 98 ASP A O 1
ATOM 753 N N . SER A 1 99 ? -18.516 7.941 16.219 1 92.88 99 SER A N 1
ATOM 754 C CA . SER A 1 99 ? -18.547 7.293 14.914 1 92.88 99 SER A CA 1
ATOM 755 C C . SER A 1 99 ? -17.766 5.984 14.93 1 92.88 99 SER A C 1
ATOM 757 O O . SER A 1 99 ? -16.922 5.77 15.805 1 92.88 99 SER A O 1
ATOM 759 N N . ALA A 1 100 ? -18.047 5.102 13.969 1 91.44 100 ALA A N 1
ATOM 760 C CA . ALA A 1 100 ? -17.328 3.84 13.836 1 91.44 100 ALA A CA 1
ATOM 761 C C . ALA A 1 100 ? -15.836 4.078 13.625 1 91.44 100 ALA A C 1
ATOM 763 O O . ALA A 1 100 ? -15.008 3.354 14.172 1 91.44 100 ALA A O 1
ATOM 764 N N . GLN A 1 101 ? -15.516 5.102 12.883 1 93.25 101 GLN A N 1
ATOM 765 C CA . GLN A 1 101 ? -14.117 5.414 12.602 1 93.25 101 GLN A CA 1
ATOM 766 C C . GLN A 1 101 ? -13.398 5.879 13.859 1 93.25 101 GLN A C 1
ATOM 768 O O . GLN A 1 101 ? -12.289 5.426 14.148 1 93.25 101 GLN A O 1
ATOM 773 N N . THR A 1 102 ? -14.031 6.727 14.57 1 92.12 102 THR A N 1
ATOM 774 C CA . THR A 1 102 ? -13.414 7.207 15.805 1 92.12 102 THR A CA 1
ATOM 775 C C . THR A 1 102 ? -13.203 6.055 16.781 1 92.12 102 THR A C 1
ATOM 777 O O . THR A 1 102 ? -12.125 5.918 17.359 1 92.12 102 THR A O 1
ATOM 780 N N . LEU A 1 103 ? -14.211 5.227 16.938 1 90.88 103 LEU A N 1
ATOM 781 C CA . LEU A 1 103 ? -14.141 4.121 17.875 1 90.88 103 LEU A CA 1
ATOM 782 C C . LEU A 1 103 ? -13.086 3.104 17.453 1 90.88 103 LEU A C 1
ATOM 784 O O . LEU A 1 103 ? -12.578 2.348 18.281 1 90.88 103 LEU A O 1
ATOM 788 N N . SER A 1 104 ? -12.742 3.105 16.203 1 91.38 104 SER A N 1
ATOM 789 C CA . SER A 1 104 ? -11.734 2.178 15.695 1 91.38 104 SER A CA 1
ATOM 790 C C . SER A 1 104 ? -10.359 2.826 15.656 1 91.38 104 SER A C 1
ATOM 792 O O . SER A 1 104 ? -9.406 2.242 15.133 1 91.38 104 SER A O 1
ATOM 794 N N . GLY A 1 105 ? -10.203 4.066 16.156 1 92.5 105 GLY A N 1
ATOM 795 C CA . GLY A 1 105 ? -8.922 4.758 16.188 1 92.5 105 GLY A CA 1
ATOM 796 C C . GLY A 1 105 ? -8.578 5.43 14.867 1 92.5 105 GLY A C 1
ATOM 797 O O . GLY A 1 105 ? -7.422 5.766 14.617 1 92.5 105 GLY A O 1
ATOM 798 N N . LEU A 1 106 ? -9.578 5.496 13.938 1 95.69 106 LEU A N 1
ATOM 799 C CA . LEU A 1 106 ? -9.398 6.117 12.625 1 95.69 106 LEU A CA 1
ATOM 800 C C . LEU A 1 106 ? -10.188 7.418 12.531 1 95.69 106 LEU A C 1
ATOM 802 O O . LEU A 1 106 ? -10.891 7.652 11.547 1 95.69 106 LEU A O 1
ATOM 806 N N . TYR A 1 107 ? -10.109 8.305 13.586 1 95.81 107 TYR A N 1
ATOM 807 C CA . TYR A 1 107 ? -11 9.461 13.664 1 95.81 107 TYR A CA 1
ATOM 808 C C . TYR A 1 107 ? -10.68 10.469 12.57 1 95.81 107 TYR A C 1
ATOM 810 O O . TYR A 1 107 ? -11.539 11.273 12.195 1 95.81 107 TYR A O 1
ATOM 818 N N . ASN A 1 108 ? -9.477 10.438 12.039 1 96.38 108 ASN A N 1
ATOM 819 C CA . ASN A 1 108 ? -9.148 11.312 10.922 1 96.38 108 ASN A CA 1
ATOM 820 C C . ASN A 1 108 ? -9.969 10.984 9.688 1 96.38 108 ASN A C 1
ATOM 822 O O . ASN A 1 108 ? -10.062 11.789 8.758 1 96.38 108 ASN A O 1
ATOM 826 N N . LEU A 1 109 ? -10.57 9.789 9.672 1 95.81 109 LEU A N 1
ATOM 827 C CA . LEU A 1 109 ? -11.336 9.344 8.516 1 95.81 109 LEU A CA 1
ATOM 828 C C . LEU A 1 109 ? -12.836 9.422 8.781 1 95.81 109 LEU A C 1
ATOM 830 O O . LEU A 1 109 ? -13.633 8.906 8 1 95.81 109 LEU A O 1
ATOM 834 N N . ASP A 1 110 ? -13.281 10.031 9.922 1 95 110 ASP A N 1
ATOM 835 C CA . ASP A 1 110 ? -14.695 10.227 10.219 1 95 110 ASP A CA 1
ATOM 836 C C . ASP A 1 110 ? -15.375 11.055 9.133 1 95 110 ASP A C 1
ATOM 838 O O . ASP A 1 110 ? -14.938 12.164 8.828 1 95 110 ASP A O 1
ATOM 842 N N . PRO A 1 111 ? -16.438 10.5 8.508 1 92.25 111 PRO A N 1
ATOM 843 C CA . PRO A 1 111 ? -17.078 11.227 7.414 1 92.25 111 PRO A CA 1
ATOM 844 C C . PRO A 1 111 ? -17.719 12.539 7.871 1 92.25 111 PRO A C 1
ATOM 846 O O . PRO A 1 111 ? -18 13.414 7.047 1 92.25 111 PRO A O 1
ATOM 849 N N . GLU A 1 112 ? -17.906 12.727 9.133 1 94.38 112 GLU A N 1
ATOM 850 C CA . GLU A 1 112 ? -18.531 13.938 9.656 1 94.38 112 GLU A CA 1
ATOM 851 C C . GLU A 1 112 ? -17.5 14.875 10.273 1 94.38 112 GLU A C 1
ATOM 853 O O . GLU A 1 112 ? -17.859 15.867 10.906 1 94.38 112 GLU A O 1
ATOM 858 N N . LEU A 1 113 ? -16.266 14.547 10.086 1 95.44 113 LEU A N 1
ATOM 859 C CA . LEU A 1 113 ? -15.211 15.367 10.656 1 95.44 113 LEU A CA 1
ATOM 860 C C . LEU A 1 113 ? -15.242 16.781 10.078 1 95.44 113 LEU A C 1
ATOM 862 O O . LEU A 1 113 ? -15.406 16.953 8.867 1 95.44 113 LEU A O 1
ATOM 866 N N . THR A 1 114 ? -15.227 17.781 10.953 1 95.81 114 THR A N 1
ATOM 867 C CA . THR A 1 114 ? -15.039 19.156 10.531 1 95.81 114 THR A CA 1
ATOM 868 C C . THR A 1 114 ? -13.594 19.594 10.734 1 95.81 114 THR A C 1
ATOM 870 O O . THR A 1 114 ? -12.922 19.125 11.656 1 95.81 114 THR A O 1
ATOM 873 N N . PHE A 1 115 ? -13.117 20.453 9.914 1 96.31 115 PHE A N 1
ATOM 874 C CA . PHE A 1 115 ? -11.719 20.844 9.898 1 96.31 115 PHE A CA 1
ATOM 875 C C . PHE A 1 115 ? -11.594 22.359 9.742 1 96.31 115 PHE A C 1
ATOM 877 O O . PHE A 1 115 ? -12.25 22.953 8.883 1 96.31 115 PHE A O 1
ATOM 884 N N . PHE A 1 116 ? -10.703 22.969 10.578 1 96.5 116 PHE A N 1
ATOM 885 C CA . PHE A 1 116 ? -10.469 24.391 10.484 1 96.5 116 PHE A CA 1
ATOM 886 C C . PHE A 1 116 ? -10.195 24.812 9.047 1 96.5 116 PHE A C 1
ATOM 888 O O . PHE A 1 116 ? -9.336 24.219 8.375 1 96.5 116 PHE A O 1
ATOM 895 N N . ALA A 1 117 ? -10.969 25.859 8.539 1 95.69 117 ALA A N 1
ATOM 896 C CA . ALA A 1 117 ? -10.727 26.516 7.262 1 95.69 117 ALA A CA 1
ATOM 897 C C . ALA A 1 117 ? -10.898 25.547 6.094 1 95.69 117 ALA A C 1
ATOM 899 O O . ALA A 1 117 ? -10.156 25.609 5.109 1 95.69 117 ALA A O 1
ATOM 900 N N . THR A 1 118 ? -11.695 24.547 6.238 1 94.25 118 THR A N 1
ATOM 901 C CA . THR A 1 118 ? -12.234 23.734 5.148 1 94.25 118 THR A CA 1
ATOM 902 C C . THR A 1 118 ? -13.711 24.031 4.922 1 94.25 118 THR A C 1
ATOM 904 O O . THR A 1 118 ? -14.547 23.781 5.793 1 94.25 118 THR A O 1
ATOM 907 N N . PRO A 1 119 ? -14.055 24.641 3.768 1 93.12 119 PRO A N 1
ATOM 908 C CA . PRO A 1 119 ? -15.422 25.125 3.564 1 93.12 119 PRO A CA 1
ATOM 909 C C . PRO A 1 119 ? -16.484 24.062 3.871 1 93.12 119 PRO A C 1
ATOM 911 O O . PRO A 1 119 ? -16.328 22.906 3.455 1 93.12 119 PRO A O 1
ATOM 914 N N . PRO A 1 120 ? -17.422 24.406 4.656 1 92.62 120 PRO A N 1
ATOM 915 C CA . PRO A 1 120 ? -17.75 25.766 5.078 1 92.62 120 PRO A CA 1
ATOM 916 C C . PRO A 1 120 ? -17.266 26.078 6.492 1 92.62 120 PRO A C 1
ATOM 918 O O . PRO A 1 120 ? -17.688 27.062 7.094 1 92.62 120 PRO A O 1
ATOM 921 N N . VAL A 1 121 ? -16.469 25.297 6.988 1 94 121 VAL A N 1
ATOM 922 C CA . VAL A 1 121 ? -16.062 25.406 8.383 1 94 121 VAL A CA 1
ATOM 923 C C . VAL A 1 121 ? -15.047 26.531 8.547 1 94 121 VAL A C 1
ATOM 925 O O . VAL A 1 121 ? -14.086 26.625 7.785 1 94 121 VAL A O 1
ATOM 928 N N . HIS A 1 122 ? -15.273 27.438 9.516 1 95.62 122 HIS A N 1
ATOM 929 C CA . HIS A 1 122 ? -14.367 28.531 9.812 1 95.62 122 HIS A CA 1
ATOM 930 C C . HIS A 1 122 ? -13.039 28.031 10.375 1 95.62 122 HIS A C 1
ATOM 932 O O . HIS A 1 122 ? -13.008 27 11.07 1 95.62 122 HIS A O 1
ATOM 938 N N . GLY A 1 123 ? -11.992 28.828 10.086 1 97 123 GLY A N 1
ATOM 939 C CA . GLY A 1 123 ? -10.688 28.531 10.648 1 97 123 GLY A CA 1
ATOM 940 C C . GLY A 1 123 ? -10.445 29.203 11.984 1 97 123 GLY A C 1
ATOM 941 O O . GLY A 1 123 ? -11.391 29.438 12.742 1 97 123 GLY A O 1
ATOM 942 N N . CYS A 1 124 ? -9.172 29.406 12.273 1 96.5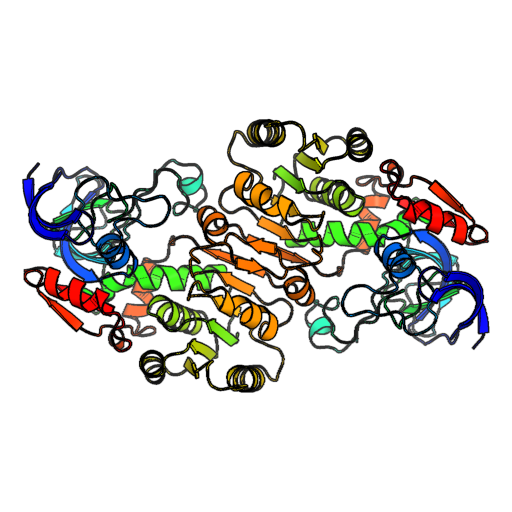 124 CYS A N 1
ATOM 943 C CA . CYS A 1 124 ? -8.836 29.812 13.633 1 96.5 124 CYS A CA 1
ATOM 944 C C . CYS A 1 124 ? -8.227 31.219 13.641 1 96.5 124 CYS A C 1
ATOM 946 O O . CYS A 1 124 ? -7.801 31.703 14.688 1 96.5 124 CYS A O 1
ATOM 948 N N . MET A 1 125 ? -8.203 31.891 12.484 1 95.75 125 MET A N 1
ATOM 949 C CA . MET A 1 125 ? -7.637 33.219 12.445 1 95.75 125 MET A CA 1
ATOM 950 C C . MET A 1 125 ? -8.625 34.25 13 1 95.75 125 MET A C 1
ATOM 952 O O . MET A 1 125 ? -9.086 35.125 12.266 1 95.75 125 MET A O 1
ATOM 956 N N . SER A 1 126 ? -8.898 34.156 14.164 1 93.5 126 SER A N 1
ATOM 957 C CA . SER A 1 126 ? -9.766 34.969 15.008 1 93.5 126 SER A CA 1
ATOM 958 C C . SER A 1 126 ? -9.164 35.156 16.391 1 93.5 126 SER A C 1
ATOM 960 O O . SER A 1 126 ? -8.242 34.438 16.781 1 93.5 126 SER A O 1
ATOM 962 N N . THR A 1 127 ? -9.672 36.188 17.094 1 92.44 127 THR A N 1
ATOM 963 C CA . THR A 1 127 ? -9.102 36.5 18.391 1 92.44 127 THR A CA 1
ATOM 964 C C . THR A 1 127 ? -9.195 35.312 19.344 1 92.44 127 THR A C 1
ATOM 966 O O . THR A 1 127 ? -8.203 34.938 19.984 1 92.44 127 THR A O 1
ATOM 969 N N . THR A 1 128 ? -10.344 34.719 19.516 1 94.12 128 THR A N 1
ATOM 970 C CA . THR A 1 128 ? -10.547 33.531 20.312 1 94.12 128 THR A CA 1
ATOM 971 C C . THR A 1 128 ? -11.312 32.469 19.516 1 94.12 128 THR A C 1
ATOM 973 O O . THR A 1 128 ? -12.023 32.781 18.562 1 94.12 128 THR A O 1
ATOM 976 N N . ILE A 1 129 ? -11.102 31.266 19.891 1 95.38 129 ILE A N 1
ATOM 977 C CA . ILE A 1 129 ? -11.875 30.156 19.312 1 95.38 129 ILE A CA 1
ATOM 978 C C . ILE A 1 129 ? -12.352 29.219 20.422 1 95.38 129 ILE A C 1
ATOM 980 O O . ILE A 1 129 ? -11.742 29.172 21.484 1 95.38 129 ILE A O 1
ATOM 984 N N . ILE A 1 130 ? -13.453 28.609 20.125 1 96.75 130 ILE A N 1
ATOM 985 C CA . ILE A 1 130 ? -13.922 27.5 20.953 1 96.75 130 ILE A CA 1
ATOM 986 C C . ILE A 1 130 ? -13.555 26.172 20.297 1 96.75 130 ILE A C 1
ATOM 988 O O . ILE A 1 130 ? -13.797 25.969 19.109 1 96.75 130 ILE A O 1
ATOM 992 N N . HIS A 1 131 ? -12.922 25.312 21.016 1 97.44 131 HIS A N 1
ATOM 993 C CA . HIS A 1 131 ? -12.438 24.031 20.5 1 97.44 131 HIS A CA 1
ATOM 994 C C . HIS A 1 131 ? -12.547 22.938 21.562 1 97.44 131 HIS A C 1
ATOM 996 O O . HIS A 1 131 ? -12.414 23.219 22.75 1 97.44 131 HIS A O 1
ATOM 1002 N N . PRO A 1 132 ? -12.844 21.656 21.141 1 97.31 132 PRO A N 1
ATOM 1003 C CA . PRO A 1 132 ? -12.875 20.594 22.141 1 97.31 132 PRO A CA 1
ATOM 1004 C C . PRO A 1 132 ? -11.578 20.484 22.922 1 97.31 132 PRO A C 1
ATOM 1006 O O . PRO A 1 132 ? -10.492 20.453 22.344 1 97.31 132 PRO A O 1
ATOM 1009 N N . ALA A 1 133 ? -11.703 20.359 24.25 1 97.94 133 ALA A N 1
ATOM 1010 C CA . ALA A 1 133 ? -10.531 20.266 25.109 1 97.94 133 ALA A CA 1
ATOM 1011 C C . ALA A 1 133 ? -9.672 19.062 24.734 1 97.94 133 ALA A C 1
ATOM 1013 O O . ALA A 1 133 ? -8.445 19.109 24.844 1 97.94 133 ALA A O 1
ATOM 1014 N N . ALA A 1 134 ? -10.273 18.016 24.219 1 96.38 134 ALA A N 1
ATOM 1015 C CA . ALA A 1 134 ? -9.586 16.781 23.859 1 96.38 134 ALA A CA 1
ATOM 1016 C C . ALA A 1 134 ? -8.617 17 22.703 1 96.38 134 ALA A C 1
ATOM 1018 O O . ALA A 1 134 ? -7.738 16.172 22.453 1 96.38 134 ALA A O 1
ATOM 1019 N N . LEU A 1 135 ? -8.75 18.125 22 1 98.06 135 LEU A N 1
ATOM 1020 C CA . LEU A 1 135 ? -7.914 18.406 20.828 1 98.06 135 LEU A CA 1
ATOM 1021 C C . LEU A 1 135 ? -7.027 19.625 21.078 1 98.06 135 LEU A C 1
ATOM 1023 O O . LEU A 1 135 ? -6.516 20.219 20.125 1 98.06 135 LEU A O 1
ATOM 1027 N N . CYS A 1 136 ? -6.957 20.031 22.312 1 98.56 136 CYS A N 1
ATOM 1028 C CA . CYS A 1 136 ? -6.035 21.062 22.797 1 98.56 136 CYS A CA 1
ATOM 1029 C C . CYS A 1 136 ? -4.914 20.438 23.625 1 98.56 136 CYS A C 1
ATOM 1031 O O . CYS A 1 136 ? -5.168 19.828 24.656 1 98.56 136 CYS A O 1
ATOM 1033 N N . PHE A 1 137 ? -3.674 20.656 23.172 1 98.62 137 PHE A N 1
ATOM 1034 C CA . PHE A 1 137 ? -2.559 19.969 23.812 1 98.62 137 PHE A CA 1
ATOM 1035 C C . PHE A 1 137 ? -1.609 20.969 24.469 1 98.62 137 PHE A C 1
ATOM 1037 O O . PHE A 1 137 ? -1.094 21.875 23.797 1 98.62 137 PHE A O 1
ATOM 1044 N N . LYS A 1 138 ? -1.36 20.734 25.688 1 98.31 138 LYS A N 1
ATOM 1045 C CA . LYS A 1 138 ? -0.557 21.656 26.484 1 98.31 138 LYS A CA 1
ATOM 1046 C C . LYS A 1 138 ? 0.877 21.719 25.969 1 98.31 138 LYS A C 1
ATOM 1048 O O . LYS A 1 138 ? 1.475 20.688 25.641 1 98.31 138 LYS A O 1
ATOM 1053 N N . LEU A 1 139 ? 1.358 22.938 25.844 1 98.44 139 LEU A N 1
ATOM 1054 C CA . LEU A 1 139 ? 2.75 23.188 25.484 1 98.44 139 LEU A CA 1
ATOM 1055 C C . LEU A 1 139 ? 3.619 23.359 26.719 1 98.44 139 LEU A C 1
ATOM 1057 O O . LEU A 1 139 ? 3.311 24.172 27.594 1 98.44 139 LEU A O 1
ATOM 1061 N N . PRO A 1 140 ? 4.684 22.562 26.797 1 97.5 140 PRO A N 1
ATOM 1062 C CA . PRO A 1 140 ? 5.66 22.859 27.844 1 97.5 140 PRO A CA 1
ATOM 1063 C C . PRO A 1 140 ? 6.273 24.25 27.719 1 97.5 140 PRO A C 1
ATOM 1065 O O . PRO A 1 140 ? 6.199 24.859 26.656 1 97.5 140 PRO A O 1
ATOM 1068 N N . ASP A 1 141 ? 6.926 24.688 28.734 1 97.62 141 ASP A N 1
ATOM 1069 C CA . ASP A 1 141 ? 7.449 26.047 28.812 1 97.62 141 ASP A CA 1
ATOM 1070 C C . ASP A 1 141 ? 8.516 26.281 27.75 1 97.62 141 ASP A C 1
ATOM 1072 O O . ASP A 1 141 ? 8.664 27.406 27.25 1 97.62 141 ASP A O 1
ATOM 1076 N N . ASN A 1 142 ? 9.164 25.234 27.422 1 97.88 142 ASN A N 1
ATOM 1077 C CA . ASN A 1 142 ? 10.297 25.406 26.516 1 97.88 142 ASN A CA 1
ATOM 1078 C C . ASN A 1 142 ? 9.883 25.234 25.047 1 97.88 142 ASN A C 1
ATOM 1080 O O . ASN A 1 142 ? 10.727 25.188 24.156 1 97.88 142 ASN A O 1
ATOM 1084 N N . VAL A 1 143 ? 8.617 25.078 24.766 1 98.12 143 VAL A N 1
ATOM 1085 C CA . VAL A 1 143 ? 8.086 25.016 23.406 1 98.12 143 VAL A CA 1
ATOM 1086 C C . VAL A 1 143 ? 7.293 26.281 23.094 1 98.12 143 VAL A C 1
ATOM 1088 O O . VAL A 1 143 ? 6.312 26.578 23.781 1 98.12 143 VAL A O 1
ATOM 1091 N N . SER A 1 144 ? 7.73 27.047 22.109 1 98.19 144 SER A N 1
ATOM 1092 C CA . SER A 1 144 ? 7.133 28.344 21.781 1 98.19 144 SER A CA 1
ATOM 1093 C C . SER A 1 144 ? 5.754 28.172 21.156 1 98.19 144 SER A C 1
ATOM 1095 O O . SER A 1 144 ? 5.387 27.062 20.75 1 98.19 144 SER A O 1
ATOM 1097 N N . TYR A 1 145 ? 4.98 29.25 21.109 1 98.38 145 TYR A N 1
ATOM 1098 C CA . TYR A 1 145 ? 3.697 29.25 20.406 1 98.38 145 TYR A CA 1
ATOM 1099 C C . TYR A 1 145 ? 3.879 28.922 18.938 1 98.38 145 TYR A C 1
ATOM 1101 O O . TYR A 1 145 ? 3.062 28.203 18.344 1 98.38 145 TYR A O 1
ATOM 1109 N N . GLU A 1 146 ? 4.957 29.469 18.359 1 98.06 146 GLU A N 1
ATOM 1110 C CA . GLU A 1 146 ? 5.23 29.203 16.938 1 98.06 146 GLU A CA 1
ATOM 1111 C C . GLU A 1 146 ? 5.484 27.719 16.688 1 98.06 146 GLU A C 1
ATOM 1113 O O . GLU A 1 146 ? 4.973 27.156 15.727 1 98.06 146 GLU A O 1
ATOM 1118 N N . GLU A 1 147 ? 6.25 27.109 17.562 1 98.19 147 GLU A N 1
ATOM 1119 C CA . GLU A 1 147 ? 6.457 25.672 17.469 1 98.19 147 GLU A CA 1
ATOM 1120 C C . GLU A 1 147 ? 5.145 24.906 17.656 1 98.19 147 GLU A C 1
ATOM 1122 O O . GLU A 1 147 ? 4.898 23.906 16.984 1 98.19 147 GLU A O 1
ATOM 1127 N N . GLY A 1 148 ? 4.328 25.391 18.594 1 98.44 148 GLY A N 1
ATOM 1128 C CA . GLY A 1 148 ? 3.012 24.797 18.781 1 98.44 148 GLY A CA 1
ATOM 1129 C C . GLY A 1 148 ? 2.15 24.844 17.531 1 98.44 148 GLY A C 1
ATOM 1130 O O . GLY A 1 148 ? 1.477 23.859 17.203 1 98.44 148 GLY A O 1
ATOM 1131 N N . ALA A 1 149 ? 2.172 25.969 16.844 1 98.44 149 ALA A N 1
ATOM 1132 C CA . ALA A 1 149 ? 1.415 26.109 15.594 1 98.44 149 ALA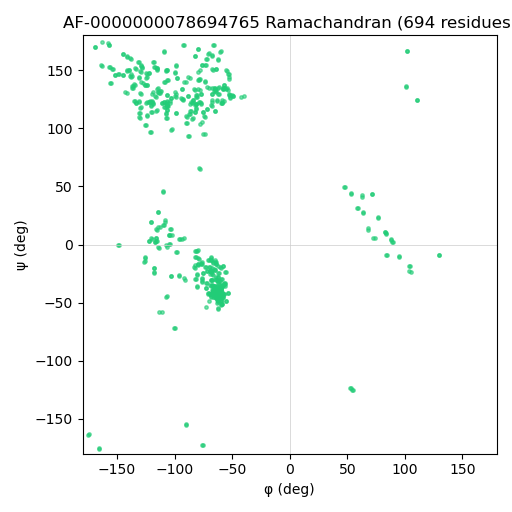 A CA 1
ATOM 1133 C C . ALA A 1 149 ? 1.923 25.141 14.531 1 98.44 149 ALA A C 1
ATOM 1135 O O . ALA A 1 149 ? 1.147 24.672 13.695 1 98.44 149 ALA A O 1
ATOM 1136 N N . LEU A 1 150 ? 3.188 24.844 14.594 1 98.19 150 LEU A N 1
ATOM 1137 C CA . LEU A 1 150 ? 3.805 23.984 13.594 1 98.19 150 LEU A CA 1
ATOM 1138 C C . LEU A 1 150 ? 3.514 22.516 13.891 1 98.19 150 LEU A C 1
ATOM 1140 O O . LEU A 1 150 ? 3.828 21.641 13.078 1 98.19 150 LEU A O 1
ATOM 1144 N N . CYS A 1 151 ? 2.859 22.234 15.016 1 98.31 151 CYS A N 1
ATOM 1145 C CA . CYS A 1 151 ? 2.484 20.844 15.312 1 98.31 151 CYS A CA 1
ATOM 1146 C C . CYS A 1 151 ? 1.603 20.281 14.211 1 98.31 151 CYS A C 1
ATOM 1148 O O . CYS A 1 151 ? 1.699 19.094 13.891 1 98.31 151 CYS A O 1
ATOM 1150 N N . GLU A 1 152 ? 0.788 21.109 13.688 1 98.25 152 GLU A N 1
ATOM 1151 C CA . GLU A 1 152 ? -0.155 20.625 12.68 1 98.25 152 GLU A CA 1
ATOM 1152 C C . GLU A 1 152 ? 0.574 20.094 11.453 1 98.25 152 GLU A C 1
ATOM 1154 O O . GLU A 1 152 ? 0.387 18.938 11.07 1 98.25 152 GLU A O 1
ATOM 1159 N N . PRO A 1 153 ? 1.463 20.828 10.781 1 97.5 153 PRO A N 1
ATOM 1160 C CA . PRO A 1 153 ? 2.162 20.25 9.633 1 97.5 153 PRO A CA 1
ATOM 1161 C C . PRO A 1 153 ? 3.141 19.141 10.016 1 97.5 153 PRO A C 1
ATOM 1163 O O . PRO A 1 153 ? 3.369 18.219 9.242 1 97.5 153 PRO A O 1
ATOM 1166 N N . ILE A 1 154 ? 3.746 19.203 11.211 1 98.06 154 ILE A N 1
ATOM 1167 C CA . ILE A 1 154 ? 4.57 18.094 11.688 1 98.06 154 ILE A CA 1
ATOM 1168 C C . ILE A 1 154 ? 3.732 16.828 11.773 1 98.06 154 ILE A C 1
ATOM 1170 O O . ILE A 1 154 ? 4.219 15.727 11.477 1 98.06 154 ILE A O 1
ATOM 1174 N N . ALA A 1 155 ? 2.449 17.031 12.18 1 98.44 155 ALA A N 1
ATOM 1175 C CA . ALA A 1 155 ? 1.554 15.891 12.367 1 98.44 155 ALA A CA 1
ATOM 1176 C C . ALA A 1 155 ? 1.388 15.109 11.062 1 98.44 155 ALA A C 1
ATOM 1178 O O . ALA A 1 155 ? 1.29 13.875 11.078 1 98.44 155 ALA A O 1
ATOM 1179 N N . VAL A 1 156 ? 1.385 15.773 9.953 1 97.5 156 VAL A N 1
ATOM 1180 C CA . VAL A 1 156 ? 1.297 15.102 8.664 1 97.5 156 VAL A CA 1
ATOM 1181 C C . VAL A 1 156 ? 2.52 14.211 8.461 1 97.5 156 VAL A C 1
ATOM 1183 O O . VAL A 1 156 ? 2.387 13.031 8.141 1 97.5 156 VAL A O 1
ATOM 1186 N N . GLY A 1 157 ? 3.709 14.773 8.672 1 97.94 157 GLY A N 1
ATOM 1187 C CA . GLY A 1 157 ? 4.941 14.016 8.531 1 97.94 157 GLY A CA 1
ATOM 1188 C C . GLY A 1 157 ? 5.035 12.852 9.5 1 97.94 157 GLY A C 1
ATOM 1189 O O . GLY A 1 157 ? 5.391 11.742 9.102 1 97.94 157 GLY A O 1
ATOM 1190 N N . MET A 1 158 ? 4.699 13.109 10.711 1 97.38 158 MET A N 1
ATOM 1191 C CA . MET A 1 158 ? 4.816 12.086 11.75 1 97.38 158 MET A CA 1
ATOM 1192 C C . MET A 1 158 ? 3.842 10.945 11.492 1 97.38 158 MET A C 1
ATOM 1194 O O . MET A 1 158 ? 4.188 9.773 11.68 1 97.38 158 MET A O 1
ATOM 1198 N N . HIS A 1 159 ? 2.609 11.328 11.125 1 98.06 159 HIS A N 1
ATOM 1199 C CA . HIS A 1 159 ? 1.638 10.297 10.781 1 98.06 159 HIS A CA 1
ATOM 1200 C C . HIS A 1 159 ? 2.133 9.445 9.617 1 98.06 159 HIS A C 1
ATOM 1202 O O . HIS A 1 159 ? 2.006 8.219 9.641 1 98.06 159 HIS A O 1
ATOM 1208 N N . SER A 1 160 ? 2.729 10.016 8.633 1 98 160 SER A N 1
ATOM 1209 C CA . SER A 1 160 ? 3.268 9.32 7.465 1 98 160 SER A CA 1
ATOM 1210 C C . SER A 1 160 ? 4.367 8.344 7.867 1 98 160 SER A C 1
ATOM 1212 O O . SER A 1 160 ? 4.367 7.191 7.43 1 98 160 SER A O 1
ATOM 1214 N N . VAL A 1 161 ? 5.281 8.797 8.695 1 97.5 161 VAL A N 1
ATOM 1215 C CA . VAL A 1 161 ? 6.418 7.988 9.125 1 97.5 161 VAL A CA 1
ATOM 1216 C C . VAL A 1 161 ? 5.926 6.824 9.984 1 97.5 161 VAL A C 1
ATOM 1218 O O . VAL A 1 161 ? 6.441 5.707 9.883 1 97.5 161 VAL A O 1
ATOM 1221 N N . THR A 1 162 ? 4.969 7.141 10.82 1 95.31 162 THR A N 1
ATOM 1222 C CA . THR A 1 162 ? 4.387 6.09 11.641 1 95.31 162 THR A CA 1
ATOM 1223 C C . THR A 1 162 ? 3.742 5.012 10.773 1 95.31 162 THR A C 1
ATOM 1225 O O . THR A 1 162 ? 3.963 3.82 10.992 1 95.31 162 THR A O 1
ATOM 1228 N N . LYS A 1 163 ? 3.008 5.422 9.781 1 95.38 163 LYS A N 1
ATOM 1229 C CA . LYS A 1 163 ? 2.342 4.477 8.891 1 95.38 163 LYS A CA 1
ATOM 1230 C C . LYS A 1 163 ? 3.355 3.699 8.055 1 95.38 163 LYS A C 1
ATOM 1232 O O . LYS A 1 163 ? 3.109 2.549 7.688 1 95.38 163 LYS A O 1
ATOM 1237 N N . ALA A 1 164 ? 4.445 4.305 7.77 1 96.5 164 ALA A N 1
ATOM 1238 C CA . ALA A 1 164 ? 5.488 3.648 6.984 1 96.5 164 ALA A CA 1
ATOM 1239 C C . ALA A 1 164 ? 6.105 2.486 7.75 1 96.5 164 ALA A C 1
ATOM 1241 O O . ALA A 1 164 ? 6.684 1.576 7.152 1 96.5 164 ALA A O 1
ATOM 1242 N N . GLY A 1 165 ? 6.066 2.531 9.117 1 95.62 165 GLY A N 1
ATOM 1243 C CA . GLY A 1 165 ? 6.727 1.517 9.922 1 95.62 165 GLY A CA 1
ATOM 1244 C C . GLY A 1 165 ? 8.242 1.621 9.891 1 95.62 165 GLY A C 1
ATOM 1245 O O . GLY A 1 165 ? 8.93 0.624 9.672 1 95.62 165 GLY A O 1
ATOM 1246 N N . VAL A 1 166 ? 8.727 2.834 10 1 94.56 166 VAL A N 1
ATOM 1247 C CA . VAL A 1 166 ? 10.164 3.084 9.969 1 94.56 166 VAL A CA 1
ATOM 1248 C C . VAL A 1 166 ? 10.852 2.285 11.078 1 94.56 166 VAL A C 1
ATOM 1250 O O . VAL A 1 166 ? 10.336 2.188 12.195 1 94.56 166 VAL A O 1
ATOM 1253 N N . LYS A 1 167 ? 12 1.669 10.781 1 91.69 167 LYS A N 1
ATOM 1254 C CA . LYS A 1 167 ? 12.836 0.908 11.711 1 91.69 167 LYS A CA 1
ATOM 1255 C C . LYS A 1 167 ? 14.195 1.579 11.906 1 91.69 167 LYS A C 1
ATOM 1257 O O . LYS A 1 167 ? 14.664 2.309 11.031 1 91.69 167 LYS A O 1
ATOM 1262 N N . PRO A 1 168 ? 14.766 1.348 13.086 1 92.94 168 PRO A N 1
ATOM 1263 C CA . PRO A 1 168 ? 16.109 1.884 13.297 1 92.94 168 PRO A CA 1
ATOM 1264 C C . PRO A 1 168 ? 17.078 1.479 12.195 1 92.94 168 PRO A C 1
ATOM 1266 O O . PRO A 1 168 ? 17.156 0.301 11.836 1 92.94 168 PRO A O 1
ATOM 1269 N N . GLY A 1 169 ? 17.75 2.496 11.672 1 94.44 169 GLY A N 1
ATOM 1270 C CA . GLY A 1 169 ? 18.781 2.227 10.688 1 94.44 169 GLY A CA 1
ATOM 1271 C C . GLY A 1 169 ? 18.297 2.326 9.258 1 94.44 169 GLY A C 1
ATOM 1272 O O . GLY A 1 169 ? 19.078 2.299 8.312 1 94.44 169 GLY A O 1
ATOM 1273 N N . ASP A 1 170 ? 16.969 2.432 8.984 1 96.69 170 ASP A N 1
ATOM 1274 C CA . ASP A 1 170 ? 16.422 2.59 7.637 1 96.69 170 ASP A CA 1
ATOM 1275 C C . ASP A 1 170 ? 17.047 3.791 6.93 1 96.69 170 ASP A C 1
ATOM 1277 O O . ASP A 1 170 ? 17.469 4.75 7.578 1 96.69 170 ASP A O 1
ATOM 1281 N N . VAL A 1 171 ? 17.141 3.67 5.605 1 98 171 VAL A N 1
ATOM 1282 C CA . VAL A 1 171 ? 17.438 4.824 4.766 1 98 171 VAL A CA 1
ATOM 1283 C C . VAL A 1 171 ? 16.156 5.316 4.086 1 98 171 VAL A C 1
ATOM 1285 O O . VAL A 1 171 ? 15.461 4.539 3.432 1 98 171 VAL A O 1
ATOM 1288 N N . GLY A 1 172 ? 15.891 6.621 4.27 1 98.75 172 GLY A N 1
ATOM 1289 C CA . GLY A 1 172 ? 14.68 7.203 3.717 1 98.75 172 GLY A CA 1
ATOM 1290 C C . GLY A 1 172 ? 14.938 8.109 2.531 1 98.75 172 GLY A C 1
ATOM 1291 O O . GLY A 1 172 ? 16.016 8.719 2.434 1 98.75 172 GLY A O 1
ATOM 1292 N N . LEU A 1 173 ? 13.961 8.164 1.63 1 98.88 173 LEU A N 1
ATOM 1293 C CA . LEU A 1 173 ? 13.922 9.133 0.541 1 98.88 173 LEU A CA 1
ATOM 1294 C C . LEU A 1 173 ? 12.641 9.961 0.595 1 98.88 173 LEU A C 1
ATOM 1296 O O . LEU A 1 173 ? 11.539 9.406 0.612 1 98.88 173 LEU A O 1
ATOM 1300 N N . VAL A 1 174 ? 12.781 11.234 0.677 1 98.81 174 VAL A N 1
ATOM 1301 C CA . VAL A 1 174 ? 11.656 12.164 0.591 1 98.81 174 VAL A CA 1
ATOM 1302 C C . VAL A 1 174 ? 11.688 12.883 -0.753 1 98.81 174 VAL A C 1
ATOM 1304 O O . VAL A 1 174 ? 12.664 13.562 -1.08 1 98.81 174 VAL A O 1
ATOM 1307 N N . ILE A 1 175 ? 10.633 12.695 -1.501 1 98.5 175 ILE A N 1
ATOM 1308 C CA . ILE A 1 175 ? 10.484 13.359 -2.789 1 98.5 175 ILE A CA 1
ATOM 1309 C C . ILE A 1 175 ? 9.594 14.594 -2.633 1 98.5 175 ILE A C 1
ATOM 1311 O O . ILE A 1 175 ? 8.383 14.469 -2.428 1 98.5 175 ILE A O 1
ATOM 1315 N N . GLY A 1 176 ? 10.156 15.773 -2.807 1 96.56 176 GLY A N 1
ATOM 1316 C CA . GLY A 1 176 ? 9.531 17.047 -2.5 1 96.56 176 GLY A CA 1
ATOM 1317 C C . GLY A 1 176 ? 10.156 17.75 -1.305 1 96.56 176 GLY A C 1
ATOM 1318 O O . GLY A 1 176 ? 10.211 17.188 -0.21 1 96.56 176 GLY A O 1
ATOM 1319 N N . CYS A 1 177 ? 10.586 18.969 -1.528 1 94.75 177 CYS A N 1
ATOM 1320 C CA . CYS A 1 177 ? 11.328 19.656 -0.479 1 94.75 177 CYS A CA 1
ATOM 1321 C C . CYS A 1 177 ? 10.555 20.859 0.043 1 94.75 177 CYS A C 1
ATOM 1323 O O . CYS A 1 177 ? 11.148 21.859 0.453 1 94.75 177 CYS A O 1
ATOM 1325 N N . GLY A 1 178 ? 9.258 20.812 -0.036 1 93.38 178 GLY A N 1
ATOM 1326 C CA . GLY A 1 178 ? 8.43 21.797 0.629 1 93.38 178 GLY A CA 1
ATOM 1327 C C . GLY A 1 178 ? 8.336 21.594 2.129 1 93.38 178 GLY A C 1
ATOM 1328 O O . GLY A 1 178 ? 9.062 20.781 2.693 1 93.38 178 GLY A O 1
ATOM 1329 N N . THR A 1 179 ? 7.488 22.359 2.748 1 93.62 179 THR A N 1
ATOM 1330 C CA . THR A 1 179 ? 7.328 22.312 4.199 1 93.62 179 THR A CA 1
ATOM 1331 C C . THR A 1 179 ? 7 20.906 4.66 1 93.62 179 THR A C 1
ATOM 1333 O O . THR A 1 179 ? 7.645 20.375 5.57 1 93.62 179 THR A O 1
ATOM 1336 N N . ILE A 1 180 ? 6.039 20.25 4.027 1 96.06 180 ILE A N 1
ATOM 1337 C CA . ILE A 1 180 ? 5.617 18.906 4.406 1 96.06 180 ILE A CA 1
ATOM 1338 C C . ILE A 1 180 ? 6.77 17.922 4.184 1 96.06 180 ILE A C 1
ATOM 1340 O O . ILE A 1 180 ? 6.988 17.016 4.996 1 96.06 180 ILE A O 1
ATOM 1344 N N . GLY A 1 181 ? 7.477 18.125 3.113 1 97.5 181 GLY A N 1
ATOM 1345 C CA . GLY A 1 181 ? 8.625 17.266 2.848 1 97.5 181 GLY A CA 1
ATOM 1346 C C . GLY A 1 181 ? 9.672 17.328 3.939 1 97.5 181 GLY A C 1
ATOM 1347 O O . GLY A 1 181 ? 10.133 16.297 4.43 1 97.5 181 GLY A O 1
ATOM 1348 N N . ILE A 1 182 ? 10.031 18.516 4.316 1 96.81 182 ILE A N 1
ATOM 1349 C CA . ILE A 1 182 ? 11.062 18.672 5.336 1 96.81 182 ILE A CA 1
ATOM 1350 C C . ILE A 1 182 ? 10.555 18.156 6.676 1 96.81 182 ILE A C 1
ATOM 1352 O O . ILE A 1 182 ? 11.289 17.469 7.402 1 96.81 182 ILE A O 1
ATOM 1356 N N . MET A 1 183 ? 9.312 18.406 6.969 1 96.94 183 MET A N 1
ATOM 1357 C CA . MET A 1 183 ? 8.742 17.891 8.211 1 96.94 183 MET A CA 1
ATOM 1358 C C . MET A 1 183 ? 8.727 16.359 8.219 1 96.94 183 MET A C 1
ATOM 1360 O O . MET A 1 183 ? 8.969 15.734 9.25 1 96.94 183 MET A O 1
ATOM 1364 N N . THR A 1 184 ? 8.445 15.797 7.094 1 98.38 184 THR A N 1
ATOM 1365 C CA . THR A 1 184 ? 8.461 14.344 6.957 1 98.38 184 THR A CA 1
ATOM 1366 C C . THR A 1 184 ? 9.875 13.805 7.117 1 98.38 184 THR A C 1
ATOM 1368 O O . THR A 1 184 ? 10.094 12.805 7.809 1 98.38 184 THR A O 1
ATOM 1371 N N . ALA A 1 185 ? 10.844 14.492 6.527 1 98.44 185 ALA A N 1
ATOM 1372 C CA . ALA A 1 185 ? 12.242 14.086 6.645 1 98.44 185 ALA A CA 1
ATOM 1373 C C . ALA A 1 185 ? 12.703 14.117 8.102 1 98.44 185 ALA A C 1
ATOM 1375 O O . ALA A 1 185 ? 13.344 13.172 8.57 1 98.44 185 ALA A O 1
ATOM 1376 N N . LEU A 1 186 ? 12.367 15.18 8.773 1 97.81 186 LEU A N 1
ATOM 1377 C CA . LEU A 1 186 ? 12.734 15.297 10.18 1 97.81 186 LEU A CA 1
ATOM 1378 C C . LEU A 1 186 ? 12.039 14.227 11.016 1 97.81 186 LEU A C 1
ATOM 1380 O O . LEU A 1 186 ? 12.648 13.648 11.922 1 97.81 186 LEU A O 1
ATOM 1384 N N . SER A 1 187 ? 10.758 13.977 10.695 1 98.12 187 SER A N 1
ATOM 1385 C CA . SER A 1 187 ? 10.031 12.914 11.383 1 98.12 187 SER A CA 1
ATOM 1386 C C . SER A 1 187 ? 10.672 11.555 11.141 1 98.12 187 SER A C 1
ATOM 1388 O O . SER A 1 187 ? 10.758 10.727 12.055 1 98.12 187 SER A O 1
ATOM 1390 N N . ALA A 1 188 ? 11.125 11.32 9.93 1 98.06 188 ALA A N 1
ATOM 1391 C CA . ALA A 1 188 ? 11.773 10.055 9.586 1 98.06 188 ALA A CA 1
ATOM 1392 C C . ALA A 1 188 ? 13.086 9.883 10.344 1 98.06 188 ALA A C 1
ATOM 1394 O O . ALA A 1 188 ? 13.398 8.789 10.828 1 98.06 188 ALA A O 1
ATOM 1395 N N . LEU A 1 189 ? 13.867 10.969 10.477 1 96.12 189 LEU A N 1
ATOM 1396 C CA . LEU A 1 189 ? 15.094 10.922 11.258 1 96.12 189 LEU A CA 1
ATOM 1397 C C . LEU A 1 189 ? 14.805 10.578 12.719 1 96.12 189 LEU A C 1
ATOM 1399 O O . LEU A 1 189 ? 15.445 9.688 13.289 1 96.12 189 LEU A O 1
ATOM 1403 N N . THR A 1 190 ? 13.836 11.211 13.242 1 94.19 190 THR A N 1
ATOM 1404 C CA . THR A 1 190 ? 13.5 10.969 14.641 1 94.19 190 THR A CA 1
ATOM 1405 C C . THR A 1 190 ? 12.867 9.594 14.82 1 94.19 190 THR A C 1
ATOM 1407 O O . THR A 1 190 ? 12.906 9.023 15.906 1 94.19 190 THR A O 1
ATOM 1410 N N . GLY A 1 191 ? 12.312 9.07 13.75 1 93.44 191 GLY A N 1
ATOM 1411 C CA . GLY A 1 191 ? 11.688 7.762 13.773 1 93.44 191 GLY A CA 1
ATOM 1412 C C . GLY A 1 191 ? 12.68 6.621 13.688 1 93.44 191 GLY A C 1
ATOM 1413 O O . GLY A 1 191 ? 12.32 5.457 13.867 1 93.44 191 GLY A O 1
ATOM 1414 N N . GLY A 1 192 ? 13.977 7.004 13.344 1 93.12 192 GLY A N 1
ATOM 1415 C CA . GLY A 1 192 ? 14.969 5.941 13.398 1 93.12 192 GLY A CA 1
ATOM 1416 C C . GLY A 1 192 ? 15.805 5.84 12.141 1 93.12 192 GLY A C 1
ATOM 1417 O O . GLY A 1 192 ? 16.766 5.07 12.086 1 93.12 192 GLY A O 1
ATOM 1418 N N . CYS A 1 193 ? 15.422 6.586 11.102 1 95.25 193 CYS A N 1
ATOM 1419 C CA . CYS A 1 193 ? 16.25 6.555 9.906 1 95.25 193 CYS A CA 1
ATOM 1420 C C . CYS A 1 193 ? 17.688 6.988 10.219 1 95.25 193 CYS A C 1
ATOM 1422 O O . CYS A 1 193 ? 17.891 7.965 10.945 1 95.25 193 CYS A O 1
ATOM 1424 N N . SER A 1 194 ? 18.625 6.25 9.711 1 95.38 194 SER A N 1
ATOM 1425 C CA . SER A 1 194 ? 20.031 6.648 9.867 1 95.38 194 SER A CA 1
ATOM 1426 C C . SER A 1 194 ? 20.359 7.852 8.992 1 95.38 194 SER A C 1
ATOM 1428 O O . SER A 1 194 ? 21.219 8.664 9.352 1 95.38 194 SER A O 1
ATOM 1430 N N . GLU A 1 195 ? 19.656 7.855 7.836 1 96.69 195 GLU A N 1
ATOM 1431 C CA . GLU A 1 195 ? 19.812 8.938 6.863 1 96.69 195 GLU A CA 1
ATOM 1432 C C . GLU A 1 195 ? 18.531 9.125 6.051 1 96.69 195 GLU A C 1
ATOM 1434 O O . GLU A 1 195 ? 17.781 8.172 5.828 1 96.69 195 GLU A O 1
ATOM 1439 N N . VAL A 1 196 ? 18.281 10.391 5.703 1 98.69 196 VAL A N 1
ATOM 1440 C CA . VAL A 1 196 ? 17.141 10.703 4.836 1 98.69 196 VAL A CA 1
ATOM 1441 C C . VAL A 1 196 ? 17.609 11.594 3.682 1 98.69 196 VAL A C 1
ATOM 1443 O O . VAL A 1 196 ? 18.188 12.656 3.902 1 98.69 196 VAL A O 1
ATOM 1446 N N . ILE A 1 197 ? 17.469 11.078 2.496 1 98.75 197 ILE A N 1
ATOM 1447 C CA . ILE A 1 197 ? 17.719 11.852 1.285 1 98.75 197 ILE A CA 1
ATOM 1448 C C . ILE A 1 197 ? 16.484 12.664 0.915 1 98.75 197 ILE A C 1
ATOM 1450 O O . ILE A 1 197 ? 15.375 12.117 0.844 1 98.75 197 ILE A O 1
ATOM 1454 N N . VAL A 1 198 ? 16.641 13.961 0.785 1 98.62 198 VAL A N 1
ATOM 1455 C CA . VAL A 1 198 ? 15.57 14.852 0.356 1 98.62 198 VAL A CA 1
ATOM 1456 C C . VAL A 1 198 ? 15.852 15.359 -1.054 1 98.62 198 VAL A C 1
ATOM 1458 O O . VAL A 1 198 ? 16.891 15.969 -1.302 1 98.62 198 VAL A O 1
ATOM 1461 N N . CYS A 1 199 ? 14.883 15.086 -1.933 1 97.38 199 CYS A N 1
ATOM 1462 C CA . CYS A 1 199 ? 15.156 15.57 -3.279 1 97.38 199 CYS A CA 1
ATOM 1463 C C . CYS A 1 199 ? 14.055 16.516 -3.756 1 97.38 199 CYS A C 1
ATOM 1465 O O . CYS A 1 199 ? 12.914 16.422 -3.289 1 97.38 199 CYS A O 1
ATOM 1467 N N . GLY A 1 200 ? 14.398 17.484 -4.559 1 94.94 200 GLY A N 1
ATOM 1468 C CA . GLY A 1 200 ? 13.555 18.484 -5.184 1 94.94 200 GLY A CA 1
ATOM 1469 C C . GLY A 1 200 ? 14.242 19.219 -6.312 1 94.94 200 GLY A C 1
ATOM 1470 O O . GLY A 1 200 ? 15.352 18.859 -6.707 1 94.94 200 GLY A O 1
ATOM 1471 N N . SER A 1 201 ? 13.539 20.188 -6.844 1 91.69 201 SER A N 1
ATOM 1472 C CA . SER A 1 201 ? 14.062 20.828 -8.047 1 91.69 201 SER A CA 1
ATOM 1473 C C . SER A 1 201 ? 14.602 22.219 -7.754 1 91.69 201 SER A C 1
ATOM 1475 O O . SER A 1 201 ? 15.141 22.891 -8.641 1 91.69 201 SER A O 1
ATOM 1477 N N . HIS A 1 202 ? 14.531 22.734 -6.535 1 90.94 202 HIS A N 1
ATOM 1478 C CA . HIS A 1 202 ? 14.953 24.094 -6.188 1 90.94 202 HIS A CA 1
ATOM 1479 C C . HIS A 1 202 ? 16.062 24.062 -5.133 1 90.94 202 HIS A C 1
ATOM 1481 O O . HIS A 1 202 ? 15.812 23.719 -3.977 1 90.94 202 HIS A O 1
ATOM 1487 N N . ASP A 1 203 ? 17.141 24.609 -5.535 1 93 203 ASP A N 1
ATOM 1488 C CA . ASP A 1 203 ? 18.266 24.656 -4.605 1 93 203 ASP A CA 1
ATOM 1489 C C . ASP A 1 203 ? 17.938 25.484 -3.373 1 93 203 ASP A C 1
ATOM 1491 O O . ASP A 1 203 ? 18.328 25.141 -2.256 1 93 203 ASP A O 1
ATOM 1495 N N . ALA A 1 204 ? 17.234 26.547 -3.625 1 91.5 204 ALA A N 1
ATOM 1496 C CA . ALA A 1 204 ? 16.922 27.453 -2.523 1 91.5 204 ALA A CA 1
ATOM 1497 C C . ALA A 1 204 ? 16.109 26.734 -1.444 1 91.5 204 ALA A C 1
ATOM 1499 O O . ALA A 1 204 ? 16.312 26.984 -0.251 1 91.5 204 ALA A O 1
ATOM 1500 N N . ARG A 1 205 ? 15.258 25.828 -1.852 1 90.81 205 ARG A N 1
ATOM 1501 C CA . ARG A 1 205 ? 14.445 25.062 -0.904 1 90.81 205 ARG A CA 1
ATOM 1502 C C . ARG A 1 205 ? 15.266 23.984 -0.214 1 90.81 205 ARG A C 1
ATOM 1504 O O . ARG A 1 205 ? 15.039 23.672 0.955 1 90.81 205 ARG A O 1
ATOM 1511 N N . LEU A 1 206 ? 16.203 23.516 -0.958 1 95.19 206 LEU A N 1
ATOM 1512 C CA . LEU A 1 206 ? 17.016 22.391 -0.459 1 95.19 206 LEU A CA 1
ATOM 1513 C C . LEU A 1 206 ? 18.047 22.891 0.553 1 95.19 206 LEU A C 1
ATOM 1515 O O . LEU A 1 206 ? 18.609 22.078 1.299 1 95.19 206 LEU A O 1
ATOM 1519 N N . GLU A 1 207 ? 18.297 24.188 0.604 1 94.31 207 GLU A N 1
ATOM 1520 C CA . GLU A 1 207 ? 19.328 24.75 1.454 1 94.31 207 GLU A CA 1
ATOM 1521 C C . GLU A 1 207 ? 19.047 24.484 2.93 1 94.31 207 GLU A C 1
ATOM 1523 O O . GLU A 1 207 ? 19.969 24.297 3.721 1 94.31 207 GLU A O 1
ATOM 1528 N N . ILE A 1 208 ? 17.797 24.453 3.223 1 93.56 208 ILE A N 1
ATOM 1529 C CA . ILE A 1 208 ? 17.391 24.312 4.617 1 93.56 208 ILE A CA 1
ATOM 1530 C C . ILE A 1 208 ? 17.891 22.969 5.156 1 93.56 208 ILE A C 1
ATOM 1532 O O . ILE A 1 208 ? 18.156 22.828 6.355 1 93.56 208 ILE A O 1
ATOM 1536 N N . THR A 1 209 ? 18.062 21.938 4.309 1 94.12 209 THR A N 1
ATOM 1537 C CA . THR A 1 209 ? 18.469 20.609 4.723 1 94.12 209 THR A CA 1
ATOM 1538 C C . THR A 1 209 ? 19.844 20.641 5.375 1 94.12 209 THR A C 1
ATOM 1540 O O . THR A 1 209 ? 20.156 19.797 6.227 1 94.12 209 THR A O 1
ATOM 1543 N N . HIS A 1 210 ? 20.641 21.625 5.047 1 93.69 210 HIS A N 1
ATOM 1544 C CA . HIS A 1 210 ? 22 21.719 5.559 1 93.69 210 HIS A CA 1
ATOM 1545 C C . HIS A 1 210 ? 22.016 22.016 7.051 1 93.69 210 HIS A C 1
ATOM 1547 O O . HIS A 1 210 ? 23.016 21.812 7.727 1 93.69 210 HIS A O 1
ATOM 1553 N N . ARG A 1 211 ? 20.906 22.391 7.504 1 93.31 211 ARG A N 1
ATOM 1554 C CA . ARG A 1 211 ? 20.797 22.719 8.922 1 93.31 211 ARG A CA 1
ATOM 1555 C C . ARG A 1 211 ? 20.625 21.469 9.766 1 93.31 211 ARG A C 1
ATOM 1557 O O . ARG A 1 211 ? 20.766 21.516 10.992 1 93.31 211 ARG A O 1
ATOM 1564 N N . TYR A 1 212 ? 20.375 20.344 9.156 1 95.62 212 TYR A N 1
ATOM 1565 C CA . TYR A 1 212 ? 20 19.156 9.898 1 95.62 212 TYR A CA 1
ATOM 1566 C C . TYR A 1 212 ? 20.938 18 9.578 1 95.62 212 TYR A C 1
ATOM 1568 O O . TYR A 1 212 ? 20.875 17.422 8.484 1 95.62 212 TYR A O 1
ATOM 1576 N N . PRO A 1 213 ? 21.75 17.609 10.57 1 94.38 213 PRO A N 1
ATOM 1577 C CA . PRO A 1 213 ? 22.531 16.391 10.352 1 94.38 213 PRO A CA 1
ATOM 1578 C C . PRO A 1 213 ? 21.641 15.18 10.062 1 94.38 213 PRO A C 1
ATOM 1580 O O . PRO A 1 213 ? 20.609 15 10.703 1 94.38 213 PRO A O 1
ATOM 1583 N N . GLY A 1 214 ? 22.031 14.422 9.023 1 95.62 214 GLY A N 1
ATOM 1584 C CA . GLY A 1 214 ? 21.281 13.234 8.664 1 95.62 214 GLY A CA 1
ATOM 1585 C C . GLY A 1 214 ? 20.422 13.422 7.434 1 95.62 214 GLY A C 1
ATOM 1586 O O . GLY A 1 214 ? 19.953 12.445 6.84 1 95.62 214 GLY A O 1
ATOM 1587 N N . LEU A 1 215 ? 20.188 14.727 7.133 1 97.62 215 LEU A N 1
ATOM 1588 C CA . LEU A 1 215 ? 19.5 15 5.875 1 97.62 215 LEU A CA 1
ATOM 1589 C C . LEU A 1 215 ? 20.5 15.258 4.754 1 97.62 215 LEU A C 1
ATOM 1591 O O . LEU A 1 215 ? 21.531 15.891 4.977 1 97.62 215 LEU A O 1
ATOM 1595 N N . ARG A 1 216 ? 20.344 14.703 3.646 1 97.44 216 ARG A N 1
ATOM 1596 C CA . ARG A 1 216 ? 21.141 14.922 2.455 1 97.44 216 ARG A CA 1
ATOM 1597 C C . ARG A 1 216 ? 20.297 15.422 1.294 1 97.44 216 ARG A C 1
ATOM 1599 O O . ARG A 1 216 ? 19.359 14.742 0.87 1 97.44 216 ARG A O 1
ATOM 1606 N N . ALA A 1 217 ? 20.594 16.547 0.727 1 97.38 217 ALA A N 1
ATOM 1607 C CA . ALA A 1 217 ? 19.812 17.172 -0.335 1 97.38 217 ALA A CA 1
ATOM 1608 C C . ALA A 1 217 ? 20.297 16.719 -1.712 1 97.38 217 ALA A C 1
ATOM 1610 O O . ALA A 1 217 ? 21.516 16.594 -1.933 1 97.38 217 ALA A O 1
ATOM 1611 N N . VAL A 1 218 ? 19.359 16.484 -2.594 1 97.75 218 VAL A N 1
ATOM 1612 C CA . VAL A 1 218 ? 19.688 16.203 -3.986 1 97.75 218 VAL A CA 1
ATOM 1613 C C . VAL A 1 218 ? 18.766 17 -4.906 1 97.75 218 VAL A C 1
ATOM 1615 O O . VAL A 1 218 ? 17.547 16.953 -4.762 1 97.75 218 VAL A O 1
ATOM 1618 N N . ASN A 1 219 ? 19.344 17.797 -5.785 1 96.69 219 ASN A N 1
ATOM 1619 C CA . ASN A 1 219 ? 18.578 18.438 -6.848 1 96.69 219 ASN A CA 1
ATOM 1620 C C . ASN A 1 219 ? 18.344 17.5 -8.023 1 96.69 219 ASN A C 1
ATOM 1622 O O . ASN A 1 219 ? 19.297 17.125 -8.719 1 96.69 219 ASN A O 1
ATOM 1626 N N . THR A 1 220 ? 17.109 17.172 -8.312 1 93.81 220 THR A N 1
ATOM 1627 C CA . THR A 1 220 ? 16.734 16.141 -9.281 1 93.81 220 THR A CA 1
ATOM 1628 C C . THR A 1 220 ? 17.047 16.609 -10.703 1 93.81 220 THR A C 1
ATOM 1630 O O . THR A 1 220 ? 17.031 15.805 -11.633 1 93.81 220 THR A O 1
ATOM 1633 N N . LEU A 1 221 ? 17.312 17.891 -10.852 1 92.38 221 LEU A N 1
ATOM 1634 C CA . LEU A 1 221 ? 17.656 18.422 -12.172 1 92.38 221 LEU A CA 1
ATOM 1635 C C . LEU A 1 221 ? 19.094 18.062 -12.547 1 92.38 221 LEU A C 1
ATOM 1637 O O . LEU A 1 221 ? 19.484 18.172 -13.711 1 92.38 221 LEU A O 1
ATOM 1641 N N . ARG A 1 222 ? 19.828 17.688 -11.555 1 92.69 222 ARG A N 1
ATOM 1642 C CA . ARG A 1 222 ? 21.188 17.203 -11.82 1 92.69 222 ARG A CA 1
ATOM 1643 C C . ARG A 1 222 ? 21.172 15.719 -12.18 1 92.69 222 ARG A C 1
ATOM 1645 O O . ARG A 1 222 ? 21 14.859 -11.312 1 92.69 222 ARG A O 1
ATOM 1652 N N . ALA A 1 223 ? 21.422 15.414 -13.461 1 89.19 223 ALA A N 1
ATOM 1653 C CA . ALA A 1 223 ? 21.266 14.078 -14.023 1 89.19 223 ALA A CA 1
ATOM 1654 C C . ALA A 1 223 ? 22.109 13.055 -13.273 1 89.19 223 ALA A C 1
ATOM 1656 O O . ALA A 1 223 ? 23.312 13.258 -13.086 1 89.19 223 ALA A O 1
ATOM 1657 N N . GLY A 1 224 ? 21.453 12.102 -12.82 1 94.19 224 GLY A N 1
ATOM 1658 C CA . GLY A 1 224 ? 22.141 10.953 -12.242 1 94.19 224 GLY A CA 1
ATOM 1659 C C . GLY A 1 224 ? 22.516 11.148 -10.789 1 94.19 224 GLY A C 1
ATOM 1660 O O . GLY A 1 224 ? 22.953 10.211 -10.125 1 94.19 224 GLY A O 1
ATOM 1661 N N . GLU A 1 225 ? 22.375 12.297 -10.266 1 96.12 225 GLU A N 1
ATOM 1662 C CA . GLU A 1 225 ? 22.828 12.594 -8.906 1 96.12 225 GLU A CA 1
ATOM 1663 C C . GLU A 1 225 ? 22 11.82 -7.879 1 96.12 225 GLU A C 1
ATOM 1665 O O . GLU A 1 225 ? 22.562 11.258 -6.93 1 96.12 225 GLU A O 1
ATOM 1670 N N . LEU A 1 226 ? 20.703 11.805 -8.047 1 97.75 226 LEU A N 1
ATOM 1671 C CA . LEU A 1 226 ? 19.875 11.078 -7.094 1 97.75 226 LEU A CA 1
ATOM 1672 C C . LEU A 1 226 ? 20.234 9.602 -7.062 1 97.75 226 LEU A C 1
ATOM 1674 O O . LEU A 1 226 ? 20.375 9.008 -5.988 1 97.75 226 LEU A O 1
ATOM 1678 N N . LYS A 1 227 ? 20.406 8.992 -8.25 1 97.69 227 LYS A N 1
ATOM 1679 C CA . LYS A 1 227 ? 20.781 7.59 -8.336 1 97.69 227 LYS A CA 1
ATOM 1680 C C . LYS A 1 227 ? 22.109 7.332 -7.609 1 97.69 227 LYS A C 1
ATOM 1682 O O . LYS A 1 227 ? 22.219 6.363 -6.852 1 97.69 227 LYS A O 1
ATOM 1687 N N . ARG A 1 228 ? 23.047 8.156 -7.828 1 97.56 228 ARG A N 1
ATOM 1688 C CA . ARG A 1 228 ? 24.359 8.023 -7.195 1 97.56 228 ARG A CA 1
ATOM 1689 C C . ARG A 1 228 ? 24.25 8.133 -5.68 1 97.56 228 ARG A C 1
ATOM 1691 O O . ARG A 1 228 ? 24.797 7.293 -4.953 1 97.56 228 ARG A O 1
ATOM 1698 N N . VAL A 1 229 ? 23.562 9.117 -5.203 1 97.69 229 VAL A N 1
ATOM 1699 C CA . VAL A 1 229 ? 23.453 9.375 -3.771 1 97.69 229 VAL A CA 1
ATOM 1700 C C . VAL A 1 229 ? 22.734 8.211 -3.094 1 97.69 229 VAL A C 1
ATOM 1702 O O . VAL A 1 229 ? 23.141 7.75 -2.029 1 97.69 229 VAL A O 1
ATOM 1705 N N . VAL A 1 230 ? 21.641 7.719 -3.664 1 98.19 230 VAL A N 1
ATOM 1706 C CA . VAL A 1 230 ? 20.906 6.59 -3.111 1 98.19 230 VAL A CA 1
ATOM 1707 C C . VAL A 1 230 ? 21.797 5.352 -3.076 1 98.19 230 VAL A C 1
ATOM 1709 O O . VAL A 1 230 ? 21.828 4.629 -2.076 1 98.19 230 VAL A O 1
ATOM 1712 N N . ALA A 1 231 ? 22.516 5.086 -4.18 1 96.88 231 ALA A N 1
ATOM 1713 C CA . ALA A 1 231 ? 23.406 3.93 -4.23 1 96.88 231 ALA A CA 1
ATOM 1714 C C . ALA A 1 231 ? 24.469 4.008 -3.135 1 96.88 231 ALA A C 1
ATOM 1716 O O . ALA A 1 231 ? 24.766 3.002 -2.482 1 96.88 231 ALA A O 1
ATOM 1717 N N . GLU A 1 232 ? 25.031 5.152 -2.953 1 96.06 232 GLU A N 1
ATOM 1718 C CA . GLU A 1 232 ? 26.031 5.359 -1.918 1 96.06 232 GLU A CA 1
ATOM 1719 C C . GLU A 1 232 ? 25.453 5.117 -0.527 1 96.06 232 GLU A C 1
ATOM 1721 O O . GLU A 1 232 ? 26.078 4.441 0.298 1 96.06 232 GLU A O 1
ATOM 1726 N N . ALA A 1 233 ? 24.25 5.582 -0.268 1 95.88 233 ALA A N 1
ATOM 1727 C CA . ALA A 1 233 ? 23.641 5.52 1.058 1 95.88 233 ALA A CA 1
ATOM 1728 C C . ALA A 1 233 ? 23.172 4.105 1.382 1 95.88 233 ALA A C 1
ATOM 1730 O O . ALA A 1 233 ? 23.031 3.744 2.553 1 95.88 233 ALA A O 1
ATOM 1731 N N . THR A 1 234 ? 22.906 3.305 0.384 1 96.81 234 THR A N 1
ATOM 1732 C CA . THR A 1 234 ? 22.25 2.027 0.613 1 96.81 234 THR A CA 1
ATOM 1733 C C . THR A 1 234 ? 23.094 0.873 0.101 1 96.81 234 THR A C 1
ATOM 1735 O O . THR A 1 234 ? 22.641 -0.275 0.071 1 96.81 234 THR A O 1
ATOM 1738 N N . GLU A 1 235 ? 24.297 1.194 -0.406 1 93.5 235 GLU A N 1
ATOM 1739 C CA . GLU A 1 235 ? 25.156 0.206 -1.05 1 93.5 235 GLU A CA 1
ATOM 1740 C C . GLU A 1 235 ? 24.469 -0.441 -2.242 1 93.5 235 GLU A C 1
ATOM 1742 O O . GLU A 1 235 ? 24.547 -1.654 -2.438 1 93.5 235 GLU A O 1
ATOM 1747 N N . GLY A 1 236 ? 23.625 0.362 -2.859 1 94.19 236 GLY A N 1
ATOM 1748 C CA . GLY A 1 236 ? 23 -0.043 -4.109 1 94.19 236 GLY A CA 1
ATOM 1749 C C . GLY A 1 236 ? 21.688 -0.79 -3.916 1 94.19 236 GLY A C 1
ATOM 1750 O O . GLY A 1 236 ? 21.047 -1.188 -4.887 1 94.19 236 GLY A O 1
ATOM 1751 N N . LYS A 1 237 ? 21.203 -0.972 -2.77 1 93.44 237 LYS A N 1
ATOM 1752 C CA . LYS A 1 237 ? 20.031 -1.79 -2.48 1 93.44 237 LYS A CA 1
ATOM 1753 C C . LYS A 1 237 ? 18.75 -1.007 -2.721 1 93.44 237 LYS A C 1
ATOM 1755 O O . LYS A 1 237 ? 17.688 -1.597 -2.951 1 93.44 237 LYS A O 1
ATOM 1760 N N . GLY A 1 238 ? 18.781 0.356 -2.543 1 97.56 238 GLY A N 1
ATOM 1761 C CA . GLY A 1 238 ? 17.594 1.196 -2.576 1 97.56 238 GLY A CA 1
ATOM 1762 C C . GLY A 1 238 ? 17.109 1.599 -1.196 1 97.56 238 GLY A C 1
ATOM 1763 O O . GLY A 1 238 ? 17.531 1.027 -0.191 1 97.56 238 GLY A O 1
ATOM 1764 N N . CYS A 1 239 ? 16.234 2.557 -1.185 1 98.69 239 CYS A N 1
ATOM 1765 C CA . CYS A 1 239 ? 15.75 3.102 0.078 1 98.69 239 CYS A CA 1
ATOM 1766 C C . CYS A 1 239 ? 14.711 2.182 0.706 1 98.69 239 CYS A C 1
ATOM 1768 O O . CYS A 1 239 ? 13.859 1.628 0.004 1 98.69 239 CYS A O 1
ATOM 1770 N N . ASP A 1 240 ? 14.727 2.057 2.023 1 98.12 240 ASP A N 1
ATOM 1771 C CA . ASP A 1 240 ? 13.797 1.218 2.777 1 98.12 240 ASP A CA 1
ATOM 1772 C C . ASP A 1 240 ? 12.406 1.834 2.811 1 98.12 240 ASP A C 1
ATOM 1774 O O . ASP A 1 240 ? 11.398 1.117 2.768 1 98.12 240 ASP A O 1
ATOM 1778 N N . VAL A 1 241 ? 12.398 3.158 2.916 1 98.69 241 VAL A N 1
ATOM 1779 C CA . VAL A 1 241 ? 11.148 3.9 2.977 1 98.69 241 VAL A CA 1
ATOM 1780 C C . VAL A 1 241 ? 11.234 5.133 2.078 1 98.69 241 VAL A C 1
ATOM 1782 O O . VAL A 1 241 ? 12.273 5.789 2.012 1 98.69 241 VAL A O 1
ATOM 1785 N N . ILE A 1 242 ? 10.172 5.371 1.34 1 98.88 242 ILE A N 1
ATOM 1786 C CA . ILE A 1 242 ? 10.078 6.531 0.459 1 98.88 242 ILE A CA 1
ATOM 1787 C C . ILE A 1 242 ? 8.805 7.32 0.78 1 98.88 242 ILE A C 1
ATOM 1789 O O . ILE A 1 242 ? 7.758 6.734 1.051 1 98.88 242 ILE A O 1
ATOM 1793 N N . PHE A 1 243 ? 8.906 8.609 0.812 1 98.81 243 PHE A N 1
ATOM 1794 C CA . PHE A 1 243 ? 7.777 9.508 1.016 1 98.81 243 PHE A CA 1
ATOM 1795 C C . PHE A 1 243 ? 7.609 10.438 -0.177 1 98.81 243 PHE A C 1
ATOM 1797 O O . PHE A 1 243 ? 8.508 11.211 -0.499 1 98.81 243 PHE A O 1
ATOM 1804 N N . GLU A 1 244 ? 6.527 10.297 -0.879 1 98.62 244 GLU A N 1
ATOM 1805 C CA . GLU A 1 244 ? 6.184 11.258 -1.924 1 98.62 244 GLU A CA 1
ATOM 1806 C C . GLU A 1 244 ? 5.398 12.43 -1.354 1 98.62 244 GLU A C 1
ATOM 1808 O O . GLU A 1 244 ? 4.258 12.273 -0.918 1 98.62 244 GLU A O 1
ATOM 1813 N N . CYS A 1 245 ? 5.992 13.625 -1.342 1 97.5 245 CYS A N 1
ATOM 1814 C CA . CYS A 1 245 ? 5.414 14.758 -0.623 1 97.5 245 CYS A CA 1
ATOM 1815 C C . CYS A 1 245 ? 5.113 15.914 -1.572 1 97.5 245 CYS A C 1
ATOM 1817 O O . CYS A 1 245 ? 4.695 16.984 -1.137 1 97.5 245 CYS A O 1
ATOM 1819 N N . GLY A 1 246 ? 5.289 15.758 -2.814 1 93.88 246 GLY A N 1
ATOM 1820 C CA . GLY A 1 246 ? 5.152 16.859 -3.754 1 93.88 246 GLY A CA 1
ATOM 1821 C C . GLY A 1 246 ? 3.844 16.828 -4.523 1 93.88 246 GLY A C 1
ATOM 1822 O O . GLY A 1 246 ? 3.393 17.859 -5.035 1 93.88 246 GLY A O 1
ATOM 1823 N N . GLY A 1 247 ? 3.283 15.672 -4.695 1 93.31 247 GLY A N 1
ATOM 1824 C CA . GLY A 1 247 ? 2.041 15.531 -5.438 1 93.31 247 GLY A CA 1
ATOM 1825 C C . GLY A 1 247 ? 2.23 15.609 -6.938 1 93.31 247 GLY A C 1
ATOM 1826 O O . GLY A 1 247 ? 1.32 16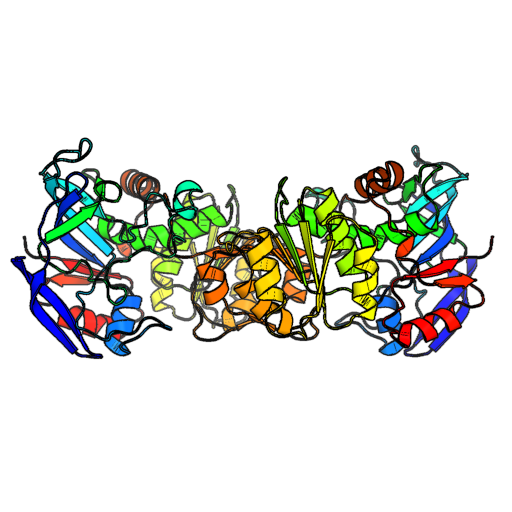.016 -7.664 1 93.31 247 GLY A O 1
ATOM 1827 N N . ALA A 1 248 ? 3.375 15.336 -7.414 1 93.38 248 ALA A N 1
ATOM 1828 C CA . ALA A 1 248 ? 3.658 15.414 -8.844 1 93.38 248 ALA A CA 1
ATOM 1829 C C . ALA A 1 248 ? 3.76 14.023 -9.461 1 93.38 248 ALA A C 1
ATOM 1831 O O . ALA A 1 248 ? 4.328 13.109 -8.859 1 93.38 248 ALA A O 1
ATOM 1832 N N . ALA A 1 249 ? 3.232 13.93 -10.688 1 94.88 249 ALA A N 1
ATOM 1833 C CA . ALA A 1 249 ? 3.287 12.664 -11.406 1 94.88 249 ALA A CA 1
ATOM 1834 C C . ALA A 1 249 ? 4.73 12.227 -11.641 1 94.88 249 ALA A C 1
ATOM 1836 O O . ALA A 1 249 ? 5.031 11.031 -11.641 1 94.88 249 ALA A O 1
ATOM 1837 N N . SER A 1 250 ? 5.578 13.172 -11.789 1 94.25 250 SER A N 1
ATOM 1838 C CA . SER A 1 250 ? 6.973 12.906 -12.125 1 94.25 250 SER A CA 1
ATOM 1839 C C . SER A 1 250 ? 7.699 12.227 -10.969 1 94.25 250 SER A C 1
ATOM 1841 O O . SER A 1 250 ? 8.805 11.711 -11.141 1 94.25 250 SER A O 1
ATOM 1843 N N . ALA A 1 251 ? 7.148 12.164 -9.828 1 95.75 251 ALA A N 1
ATOM 1844 C CA . ALA A 1 251 ? 7.754 11.539 -8.656 1 95.75 251 ALA A CA 1
ATOM 1845 C C . ALA A 1 251 ? 7.684 10.016 -8.75 1 95.75 251 ALA A C 1
ATOM 1847 O O . ALA A 1 251 ? 8.516 9.312 -8.172 1 95.75 251 ALA A O 1
ATOM 1848 N N . PHE A 1 252 ? 6.727 9.5 -9.398 1 97.19 252 PHE A N 1
ATOM 1849 C CA . PHE A 1 252 ? 6.387 8.086 -9.305 1 97.19 252 PHE A CA 1
ATOM 1850 C C . PHE A 1 252 ? 7.465 7.227 -9.953 1 97.19 252 PHE A C 1
ATOM 1852 O O . PHE A 1 252 ? 7.898 6.227 -9.375 1 97.19 252 PHE A O 1
ATOM 1859 N N . PRO A 1 253 ? 8.016 7.598 -11.141 1 96.81 253 PRO A N 1
ATOM 1860 C CA . PRO A 1 253 ? 9.156 6.836 -11.648 1 96.81 253 PRO A CA 1
ATOM 1861 C C . PRO A 1 253 ? 10.32 6.785 -10.664 1 96.81 253 PRO A C 1
ATOM 1863 O O . PRO A 1 253 ? 11.023 5.773 -10.578 1 96.81 253 PRO A O 1
ATOM 1866 N N . LEU A 1 254 ? 10.531 7.863 -9.875 1 97.44 254 LEU A N 1
ATOM 1867 C CA . LEU A 1 254 ? 11.602 7.898 -8.883 1 97.44 254 LEU A CA 1
ATOM 1868 C C . LEU A 1 254 ? 11.352 6.879 -7.777 1 97.44 254 LEU A C 1
ATOM 1870 O O . LEU A 1 254 ? 12.289 6.281 -7.254 1 97.44 254 LEU A O 1
ATOM 1874 N N . ILE A 1 255 ? 10.086 6.715 -7.441 1 98.38 255 ILE A N 1
ATOM 1875 C CA . ILE A 1 255 ? 9.727 5.738 -6.414 1 98.38 255 ILE A CA 1
ATOM 1876 C C . ILE A 1 255 ? 10.188 4.348 -6.84 1 98.38 255 ILE A C 1
ATOM 1878 O O . ILE A 1 255 ? 10.914 3.672 -6.105 1 98.38 255 ILE A O 1
ATOM 1882 N N . TYR A 1 256 ? 9.812 3.949 -8.047 1 97.69 256 TYR A N 1
ATOM 1883 C CA . TYR A 1 256 ? 10.141 2.611 -8.523 1 97.69 256 TYR A CA 1
ATOM 1884 C C . TYR A 1 256 ? 11.648 2.42 -8.625 1 97.69 256 TYR A C 1
ATOM 1886 O O . TYR A 1 256 ? 12.172 1.354 -8.289 1 97.69 256 TYR A O 1
ATOM 1894 N N . GLU A 1 257 ? 12.281 3.396 -9.078 1 97.25 257 GLU A N 1
ATOM 1895 C CA . GLU A 1 257 ? 13.719 3.318 -9.344 1 97.25 257 GLU A CA 1
ATOM 1896 C C . GLU A 1 257 ? 14.508 3.186 -8.047 1 97.25 257 GLU A C 1
ATOM 1898 O O . GLU A 1 257 ? 15.5 2.453 -7.992 1 97.25 257 GLU A O 1
ATOM 1903 N N . HIS A 1 258 ? 14.078 3.803 -6.965 1 98.38 258 HIS A N 1
ATOM 1904 C CA . HIS A 1 258 ? 14.977 3.979 -5.828 1 98.38 258 HIS A CA 1
ATOM 1905 C C . HIS A 1 258 ? 14.5 3.188 -4.617 1 98.38 258 HIS A C 1
ATOM 1907 O O . HIS A 1 258 ? 15.164 3.166 -3.58 1 98.38 258 HIS A O 1
ATOM 1913 N N . ALA A 1 259 ? 13.383 2.541 -4.758 1 98.5 259 ALA A N 1
ATOM 1914 C CA . ALA A 1 259 ? 12.898 1.691 -3.672 1 98.5 259 ALA A CA 1
ATOM 1915 C C . ALA A 1 259 ? 13.719 0.407 -3.578 1 98.5 259 ALA A C 1
ATOM 1917 O O . ALA A 1 259 ? 14.078 -0.182 -4.598 1 98.5 259 ALA A O 1
ATOM 1918 N N . ALA A 1 260 ? 14.023 -0.04 -2.336 1 97.62 260 ALA A N 1
ATOM 1919 C CA . ALA A 1 260 ? 14.562 -1.378 -2.107 1 97.62 260 ALA A CA 1
ATOM 1920 C C . ALA A 1 260 ? 13.484 -2.443 -2.303 1 97.62 260 ALA A C 1
ATOM 1922 O O . ALA A 1 260 ? 12.289 -2.146 -2.236 1 97.62 260 ALA A O 1
ATOM 1923 N N . PRO A 1 261 ? 13.859 -3.689 -2.65 1 96.19 261 PRO A N 1
ATOM 1924 C CA . PRO A 1 261 ? 12.867 -4.766 -2.594 1 96.19 261 PRO A CA 1
ATOM 1925 C C . PRO A 1 261 ? 12.156 -4.844 -1.246 1 96.19 261 PRO A C 1
ATOM 1927 O O . PRO A 1 261 ? 12.805 -4.867 -0.199 1 96.19 261 PRO A O 1
ATOM 1930 N N . GLY A 1 262 ? 10.805 -4.82 -1.295 1 96.56 262 GLY A N 1
ATOM 1931 C CA . GLY A 1 262 ? 10.023 -4.902 -0.074 1 96.56 262 GLY A CA 1
ATOM 1932 C C . GLY A 1 262 ? 9.859 -3.562 0.62 1 96.56 262 GLY A C 1
ATOM 1933 O O . GLY A 1 262 ? 9.352 -3.496 1.742 1 96.56 262 GLY A O 1
ATOM 1934 N N . ALA A 1 263 ? 10.266 -2.467 -0.063 1 98.06 263 ALA A N 1
ATOM 1935 C CA . ALA A 1 263 ? 10.203 -1.135 0.534 1 98.06 263 ALA A CA 1
ATOM 1936 C C . ALA A 1 263 ? 8.758 -0.687 0.736 1 98.06 263 ALA A C 1
ATOM 1938 O O . ALA A 1 263 ? 7.836 -1.279 0.175 1 98.06 263 ALA A O 1
ATOM 1939 N N . THR A 1 264 ? 8.602 0.315 1.585 1 98.62 264 THR A N 1
ATOM 1940 C CA . THR A 1 264 ? 7.324 0.993 1.783 1 98.62 264 THR A CA 1
ATOM 1941 C C . THR A 1 264 ? 7.387 2.428 1.269 1 98.62 264 THR A C 1
ATOM 1943 O O . THR A 1 264 ? 8.367 3.135 1.505 1 98.62 264 THR A O 1
ATOM 1946 N N . CYS A 1 265 ? 6.391 2.76 0.485 1 98.81 265 CYS A N 1
ATOM 1947 C CA . CYS A 1 265 ? 6.23 4.137 0.031 1 98.81 265 CYS A CA 1
ATOM 1948 C C . CYS A 1 265 ? 4.957 4.754 0.605 1 98.81 265 CYS A C 1
ATOM 1950 O O . CYS A 1 265 ? 3.891 4.141 0.562 1 98.81 265 CYS A O 1
ATOM 1952 N N . VAL A 1 266 ? 5.078 5.926 1.158 1 98.81 266 VAL A N 1
ATOM 1953 C CA . VAL A 1 266 ? 3.916 6.652 1.655 1 98.81 266 VAL A CA 1
ATOM 1954 C C . VAL A 1 266 ? 3.598 7.816 0.719 1 98.81 266 VAL A C 1
ATOM 1956 O O . VAL A 1 266 ? 4.461 8.648 0.438 1 98.81 266 VAL A O 1
ATOM 1959 N N . LEU A 1 267 ? 2.389 7.785 0.244 1 98.56 267 LEU A N 1
ATOM 1960 C CA . LEU A 1 267 ? 1.901 8.875 -0.594 1 98.56 267 LEU A CA 1
ATOM 1961 C C . LEU A 1 267 ? 1.254 9.969 0.253 1 98.56 267 LEU A C 1
ATOM 1963 O O . LEU A 1 267 ? 0.143 9.789 0.757 1 98.56 267 LEU A O 1
ATOM 1967 N N . VAL A 1 268 ? 1.978 11.117 0.303 1 97.75 268 VAL A N 1
ATOM 1968 C CA . VAL A 1 268 ? 1.56 12.227 1.154 1 97.75 268 VAL A CA 1
ATOM 1969 C C . VAL A 1 268 ? 1.004 13.352 0.292 1 97.75 268 VAL A C 1
ATOM 1971 O O . VAL A 1 268 ? -0.015 13.961 0.633 1 97.75 268 VAL A O 1
ATOM 1974 N N . GLY A 1 269 ? 1.72 13.648 -0.798 1 95.25 269 GLY A N 1
ATOM 1975 C CA . GLY A 1 269 ? 1.276 14.688 -1.712 1 95.25 269 GLY A CA 1
ATOM 1976 C C . GLY A 1 269 ? -0.058 14.383 -2.365 1 95.25 269 GLY A C 1
ATOM 1977 O O . GLY A 1 269 ? -0.477 13.227 -2.418 1 95.25 269 GLY A O 1
ATOM 1978 N N . MET A 1 270 ? -0.732 15.414 -2.854 1 93.12 270 MET A N 1
ATOM 1979 C CA . MET A 1 270 ? -2.037 15.281 -3.494 1 93.12 270 MET A CA 1
ATOM 1980 C C . MET A 1 270 ? -1.995 15.797 -4.926 1 93.12 270 MET A C 1
ATOM 1982 O O . MET A 1 270 ? -2.146 17 -5.164 1 93.12 270 MET A O 1
ATOM 1986 N N . PRO A 1 271 ? -1.818 14.852 -5.867 1 92.5 271 PRO A N 1
ATOM 1987 C CA . PRO A 1 271 ? -1.871 15.297 -7.262 1 92.5 271 PRO A CA 1
ATOM 1988 C C . PRO A 1 271 ? -3.242 15.836 -7.66 1 92.5 271 PRO A C 1
ATOM 1990 O O . PRO A 1 271 ? -4.262 15.398 -7.117 1 92.5 271 PRO A O 1
ATOM 1993 N N . ILE A 1 272 ? -3.268 16.766 -8.609 1 87.31 272 ILE A N 1
ATOM 1994 C CA . ILE A 1 272 ? -4.504 17.359 -9.094 1 87.31 272 ILE A CA 1
ATOM 1995 C C . ILE A 1 272 ? -5.297 16.328 -9.891 1 87.31 272 ILE A C 1
ATOM 1997 O O . ILE A 1 272 ? -6.523 16.25 -9.766 1 87.31 272 ILE A O 1
ATOM 2001 N N . GLU A 1 273 ? -4.605 15.578 -10.703 1 92 273 GLU A N 1
ATOM 2002 C CA . GLU A 1 273 ? -5.188 14.523 -11.523 1 92 273 GLU A CA 1
ATOM 2003 C C . GLU A 1 273 ? -4.609 13.164 -11.164 1 92 273 GLU A C 1
ATOM 2005 O O . GLU A 1 273 ? -3.529 13.078 -10.578 1 92 273 GLU A O 1
ATOM 2010 N N . PRO A 1 274 ? -5.391 12.141 -11.5 1 95.12 274 PRO A N 1
ATOM 2011 C CA . PRO A 1 274 ? -4.777 10.828 -11.32 1 95.12 274 PRO A CA 1
ATOM 2012 C C . PRO A 1 274 ? -3.422 10.703 -12.008 1 95.12 274 PRO A C 1
ATOM 2014 O O . PRO A 1 274 ? -3.213 11.297 -13.07 1 95.12 274 PRO A O 1
ATOM 2017 N N . VAL A 1 275 ? -2.578 9.969 -11.422 1 96.62 275 VAL A N 1
ATOM 2018 C CA . VAL A 1 275 ? -1.218 9.859 -11.938 1 96.62 275 VAL A CA 1
ATOM 2019 C C . VAL A 1 275 ? -1.027 8.492 -12.602 1 96.62 275 VAL A C 1
ATOM 2021 O O . VAL A 1 275 ? -1.692 7.523 -12.242 1 96.62 275 VAL A O 1
ATOM 2024 N N . PRO A 1 276 ? -0.144 8.422 -13.617 1 96.62 276 PRO A N 1
ATOM 2025 C CA . PRO A 1 276 ? 0.191 7.098 -14.141 1 96.62 276 PRO A CA 1
ATOM 2026 C C . PRO A 1 276 ? 0.919 6.227 -13.117 1 96.62 276 PRO A C 1
ATOM 2028 O O . PRO A 1 276 ? 2.008 6.582 -12.664 1 96.62 276 PRO A O 1
ATOM 2031 N N . PHE A 1 277 ? 0.318 5.184 -12.711 1 97.56 277 PHE A N 1
ATOM 2032 C CA . PHE A 1 277 ? 0.859 4.234 -11.75 1 97.56 277 PHE A CA 1
ATOM 2033 C C . PHE A 1 277 ? 1.283 2.943 -12.438 1 97.56 277 PHE A C 1
ATOM 2035 O O . PHE A 1 277 ? 0.454 2.246 -13.023 1 97.56 277 PHE A O 1
ATOM 2042 N N . ASP A 1 278 ? 2.588 2.617 -12.414 1 96.81 278 ASP A N 1
ATOM 2043 C CA . ASP A 1 278 ? 3.125 1.402 -13.023 1 96.81 278 ASP A CA 1
ATOM 2044 C C . ASP A 1 278 ? 3.084 0.233 -12.039 1 96.81 278 ASP A C 1
ATOM 2046 O O . ASP A 1 278 ? 4.043 0.003 -11.305 1 96.81 278 ASP A O 1
ATOM 2050 N N . VAL A 1 279 ? 2.02 -0.522 -12.102 1 96.81 279 VAL A N 1
ATOM 2051 C CA . VAL A 1 279 ? 1.767 -1.614 -11.172 1 96.81 279 VAL A CA 1
ATOM 2052 C C . VAL A 1 279 ? 2.883 -2.65 -11.273 1 96.81 279 VAL A C 1
ATOM 2054 O O . VAL A 1 279 ? 3.377 -3.141 -10.25 1 96.81 279 VAL A O 1
ATOM 2057 N N . VAL A 1 280 ? 3.312 -2.996 -12.43 1 94 280 VAL A N 1
ATOM 2058 C CA . VAL A 1 280 ? 4.285 -4.059 -12.672 1 94 280 VAL A CA 1
ATOM 2059 C C . VAL A 1 280 ? 5.633 -3.668 -12.07 1 94 280 VAL A C 1
ATOM 2061 O O . VAL A 1 280 ? 6.293 -4.484 -11.422 1 94 280 VAL A O 1
ATOM 2064 N N . MET A 1 281 ? 6.047 -2.385 -12.242 1 94.38 281 MET A N 1
ATOM 2065 C CA . MET A 1 281 ? 7.293 -1.922 -11.641 1 94.38 281 MET A CA 1
ATOM 2066 C C . MET 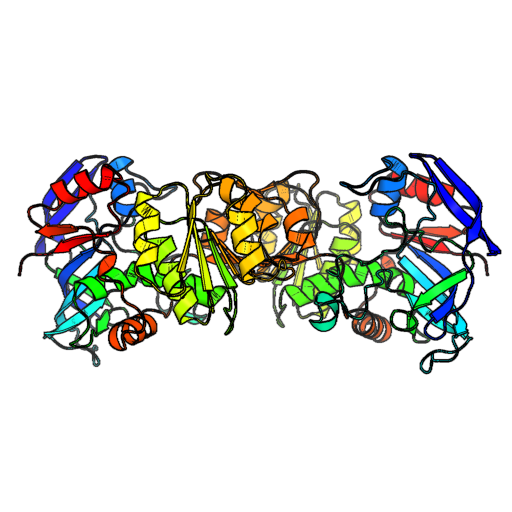A 1 281 ? 7.211 -1.976 -10.117 1 94.38 281 MET A C 1
ATOM 2068 O O . MET A 1 281 ? 8.195 -2.314 -9.453 1 94.38 281 MET A O 1
ATOM 2072 N N . ALA A 1 282 ? 6.078 -1.618 -9.586 1 97.38 282 ALA A N 1
ATOM 2073 C CA . ALA A 1 282 ? 5.879 -1.707 -8.141 1 97.38 282 ALA A CA 1
ATOM 2074 C C . ALA A 1 282 ? 5.941 -3.156 -7.668 1 97.38 282 ALA A C 1
ATOM 2076 O O . ALA A 1 282 ? 6.547 -3.455 -6.637 1 97.38 282 ALA A O 1
ATOM 2077 N N . GLN A 1 283 ? 5.309 -4.062 -8.375 1 96.31 283 GLN A N 1
ATOM 2078 C CA . GLN A 1 283 ? 5.242 -5.477 -8.023 1 96.31 283 GLN A CA 1
ATOM 2079 C C . GLN A 1 283 ? 6.629 -6.109 -8.023 1 96.31 283 GLN A C 1
ATOM 2081 O O . GLN A 1 283 ? 6.949 -6.914 -7.148 1 96.31 283 GLN A O 1
ATOM 2086 N N . ALA A 1 284 ? 7.496 -5.758 -8.969 1 94.12 284 ALA A N 1
ATOM 2087 C CA . ALA A 1 284 ? 8.82 -6.352 -9.117 1 94.12 284 ALA A CA 1
ATOM 2088 C C . ALA A 1 284 ? 9.633 -6.219 -7.832 1 94.12 284 ALA A C 1
ATOM 2090 O O . ALA A 1 284 ? 10.523 -7.027 -7.566 1 94.12 284 ALA A O 1
ATOM 2091 N N . LYS A 1 285 ? 9.25 -5.211 -7.027 1 95.69 285 LYS A N 1
ATOM 2092 C CA . LYS A 1 285 ? 9.922 -5 -5.754 1 95.69 285 LYS A CA 1
ATOM 2093 C C . LYS A 1 285 ? 8.961 -5.18 -4.582 1 95.69 285 LYS A C 1
ATOM 2095 O O . LYS A 1 285 ? 9.32 -4.906 -3.434 1 95.69 285 LYS A O 1
ATOM 2100 N N . GLU A 1 286 ? 7.715 -5.547 -4.938 1 97.19 286 GLU A N 1
ATOM 2101 C CA . GLU A 1 286 ? 6.656 -5.668 -3.938 1 97.19 286 GLU A CA 1
ATOM 2102 C C . GLU A 1 286 ? 6.621 -4.453 -3.02 1 97.19 286 GLU A C 1
ATOM 2104 O O . GLU A 1 286 ? 6.621 -4.59 -1.795 1 97.19 286 GLU A O 1
ATOM 2109 N N . ILE A 1 287 ? 6.617 -3.322 -3.633 1 98.12 287 ILE A N 1
ATOM 2110 C CA . ILE A 1 287 ? 6.52 -2.084 -2.869 1 98.12 287 ILE A CA 1
ATOM 2111 C C . ILE A 1 287 ? 5.141 -1.989 -2.213 1 98.12 287 ILE A C 1
ATOM 2113 O O . ILE A 1 287 ? 4.125 -2.289 -2.844 1 98.12 287 ILE A O 1
ATOM 2117 N N . THR A 1 288 ? 5.129 -1.72 -0.935 1 98.5 288 THR A N 1
ATOM 2118 C CA . THR A 1 288 ? 3.891 -1.379 -0.241 1 98.5 288 THR A CA 1
ATOM 2119 C C . THR A 1 288 ? 3.627 0.123 -0.311 1 98.5 288 THR A C 1
ATOM 2121 O O . THR A 1 288 ? 4.508 0.928 -0.002 1 98.5 288 THR A O 1
ATOM 2124 N N . PHE A 1 289 ? 2.404 0.482 -0.771 1 98.62 289 PHE A N 1
ATOM 2125 C CA . PHE A 1 289 ? 2.031 1.891 -0.806 1 98.62 289 PHE A CA 1
ATOM 2126 C C . PHE A 1 289 ? 1.029 2.211 0.297 1 98.62 289 PHE A C 1
ATOM 2128 O O . PHE A 1 289 ? -0.056 1.628 0.347 1 98.62 289 PHE A O 1
ATOM 2135 N N . GLN A 1 290 ? 1.437 3.096 1.156 1 98.38 290 GLN A N 1
ATOM 2136 C CA . GLN A 1 290 ? 0.519 3.691 2.121 1 98.38 290 GLN A CA 1
ATOM 2137 C C . GLN A 1 290 ? 0.019 5.051 1.638 1 98.38 290 GLN A C 1
ATOM 2139 O O . GLN A 1 290 ? 0.749 5.785 0.969 1 98.38 290 GLN A O 1
ATOM 2144 N N . THR A 1 291 ? -1.213 5.309 1.931 1 97.75 291 THR A N 1
ATOM 2145 C CA . THR A 1 291 ? -1.742 6.652 1.736 1 97.75 291 THR A CA 1
ATOM 2146 C C . THR A 1 291 ? -2.141 7.277 3.07 1 97.75 291 THR A C 1
ATOM 2148 O O . THR A 1 291 ? -2.443 6.562 4.031 1 97.75 291 THR A O 1
ATOM 2151 N N . VAL A 1 292 ? -2.053 8.586 3.123 1 96.06 292 VAL A N 1
ATOM 2152 C CA . VAL A 1 292 ? -2.357 9.242 4.391 1 96.06 292 VAL A CA 1
ATOM 2153 C C . VAL A 1 292 ? -3.336 10.391 4.156 1 96.06 292 VAL A C 1
ATOM 2155 O O . VAL A 1 292 ? -3.293 11.047 3.113 1 96.06 292 VAL A O 1
ATOM 2158 N N . PHE A 1 293 ? -4.207 10.547 5.125 1 94.94 293 PHE A N 1
ATOM 2159 C CA . PHE A 1 293 ? -5.164 11.648 5.152 1 94.94 293 PHE A CA 1
ATOM 2160 C C . PHE A 1 293 ? -5.148 12.344 6.508 1 94.94 293 PHE A C 1
ATOM 2162 O O . PHE A 1 293 ? -5.574 11.766 7.512 1 94.94 293 PHE A O 1
ATOM 2169 N N . ARG A 1 294 ? -4.691 13.586 6.457 1 95.5 294 ARG A N 1
ATOM 2170 C CA . ARG A 1 294 ? -4.504 14.312 7.711 1 95.5 294 ARG A CA 1
ATOM 2171 C C . ARG A 1 294 ? -3.615 13.523 8.672 1 95.5 294 ARG A C 1
ATOM 2173 O O . ARG A 1 294 ? -2.467 13.219 8.352 1 95.5 294 ARG A O 1
ATOM 2180 N N . TYR A 1 295 ? -4.117 13.281 9.867 1 97.69 295 TYR A N 1
ATOM 2181 C CA . TYR A 1 295 ? -3.348 12.602 10.906 1 97.69 295 TYR A CA 1
ATOM 2182 C C . TYR A 1 295 ? -4.238 12.219 12.078 1 97.69 295 TYR A C 1
ATOM 2184 O O . TYR A 1 295 ? -5.422 12.555 12.109 1 97.69 295 TYR A O 1
ATOM 2192 N N . ARG A 1 296 ? -3.643 11.43 12.938 1 96.38 296 ARG A N 1
ATOM 2193 C CA . ARG A 1 296 ? -4.328 11.039 14.172 1 96.38 296 ARG A CA 1
ATOM 2194 C C . ARG A 1 296 ? -3.33 10.656 15.258 1 96.38 296 ARG A C 1
ATOM 2196 O O . ARG A 1 296 ? -2.279 10.078 14.961 1 96.38 296 ARG A O 1
ATOM 2203 N N . ASN A 1 297 ? -3.576 11.062 16.453 1 94.88 297 ASN A N 1
ATOM 2204 C CA . ASN A 1 297 ? -2.926 10.586 17.672 1 94.88 297 ASN A CA 1
ATOM 2205 C C . ASN A 1 297 ? -1.429 10.883 17.656 1 94.88 297 ASN A C 1
ATOM 2207 O O . ASN A 1 297 ? -0.622 10.055 18.078 1 94.88 297 ASN A O 1
ATOM 2211 N N . VAL A 1 298 ? -1.074 12.125 17.203 1 95.75 298 VAL A N 1
ATOM 2212 C CA . VAL A 1 298 ? 0.368 12.305 17.078 1 95.75 298 VAL A CA 1
ATOM 2213 C C . VAL A 1 298 ? 0.796 13.555 17.844 1 95.75 298 VAL A C 1
ATOM 2215 O O . VAL A 1 298 ? 1.982 13.742 18.125 1 95.75 298 VAL A O 1
ATOM 2218 N N . TYR A 1 299 ? -0.082 14.445 18.234 1 97.25 299 TYR A N 1
ATOM 2219 C CA . TYR A 1 299 ? 0.265 15.742 18.812 1 97.25 299 TYR A CA 1
ATOM 2220 C C . TYR A 1 299 ? 1.093 15.578 20.078 1 97.25 299 TYR A C 1
ATOM 2222 O O . TYR A 1 299 ? 2.148 16.203 20.234 1 97.25 299 TYR A O 1
ATOM 2230 N N . PRO A 1 300 ? 0.673 14.633 21.016 1 96 300 PRO A N 1
ATOM 2231 C CA . PRO A 1 300 ? 1.512 14.484 22.219 1 96 300 PRO A CA 1
ATOM 2232 C C . PRO A 1 300 ? 2.934 14.039 21.875 1 96 300 PRO A C 1
ATOM 2234 O O . PRO A 1 300 ? 3.891 14.5 22.5 1 96 300 PRO A O 1
ATOM 2237 N N . ARG A 1 301 ? 3.078 13.188 20.906 1 95.31 301 ARG A N 1
ATOM 2238 C CA . ARG A 1 301 ? 4.395 12.703 20.5 1 95.31 301 ARG A CA 1
ATOM 2239 C C . ARG A 1 301 ? 5.23 13.82 19.891 1 95.31 301 ARG A C 1
ATOM 2241 O O . ARG A 1 301 ? 6.43 13.922 20.156 1 95.31 301 ARG A O 1
ATOM 2248 N N . ILE A 1 302 ? 4.613 14.648 19.125 1 98 302 ILE A N 1
ATOM 2249 C CA . ILE A 1 302 ? 5.293 15.781 18.516 1 98 302 ILE A CA 1
ATOM 2250 C C . ILE A 1 302 ? 5.809 16.719 19.594 1 98 302 ILE A C 1
ATOM 2252 O O . ILE A 1 302 ? 6.977 17.125 19.578 1 98 302 ILE A O 1
ATOM 2256 N N . ILE A 1 303 ? 4.98 17.031 20.516 1 97.88 303 ILE A N 1
ATOM 2257 C CA . ILE A 1 303 ? 5.324 17.984 21.562 1 97.88 303 ILE A CA 1
ATOM 2258 C C . ILE A 1 303 ? 6.484 17.438 22.406 1 97.88 303 ILE A C 1
ATOM 2260 O O . ILE A 1 303 ? 7.387 18.188 22.781 1 97.88 303 ILE A O 1
ATOM 2264 N N . ARG A 1 304 ? 6.539 16.109 22.641 1 96.31 304 ARG A N 1
ATOM 2265 C CA . ARG A 1 304 ? 7.66 15.508 23.359 1 96.31 304 ARG A CA 1
ATOM 2266 C C . ARG A 1 304 ? 8.961 15.672 22.578 1 96.31 304 ARG A C 1
ATOM 2268 O O . ARG A 1 304 ? 10.016 15.93 23.156 1 96.31 304 ARG A O 1
ATOM 2275 N N . LEU A 1 305 ? 8.875 15.547 21.281 1 95.75 305 LEU A N 1
ATOM 2276 C CA . LEU A 1 305 ? 10.07 15.656 20.453 1 95.75 305 LEU A CA 1
ATOM 2277 C C . LEU A 1 305 ? 10.562 17.094 20.406 1 95.75 305 LEU A C 1
ATOM 2279 O O . LEU A 1 305 ? 11.766 17.344 20.438 1 95.75 305 LEU A O 1
ATOM 2283 N N . LEU A 1 306 ? 9.633 18.031 20.281 1 97.12 306 LEU A N 1
ATOM 2284 C CA . LEU A 1 306 ? 10 19.438 20.328 1 97.12 306 LEU A CA 1
ATOM 2285 C C . LEU A 1 306 ? 10.617 19.797 21.688 1 97.12 306 LEU A C 1
ATOM 2287 O O . LEU A 1 306 ? 11.672 20.438 21.734 1 97.12 306 LEU A O 1
ATOM 2291 N N . SER A 1 307 ? 10.008 19.312 22.719 1 97.38 307 SER A N 1
ATOM 2292 C CA . SER A 1 307 ? 10.422 19.641 24.078 1 97.38 307 SER A CA 1
ATOM 2293 C C . SER A 1 307 ? 11.797 19.062 24.391 1 97.38 307 SER A C 1
ATOM 2295 O O . SER A 1 307 ? 12.609 19.703 25.062 1 97.38 307 SER A O 1
ATOM 2297 N N . SER A 1 308 ? 12.109 17.891 23.875 1 95.12 308 SER A N 1
ATOM 2298 C CA . SER A 1 308 ? 13.367 17.219 24.156 1 95.12 308 SER A CA 1
ATOM 2299 C C . SER A 1 308 ? 14.508 17.781 23.328 1 95.12 308 SER A C 1
ATOM 2301 O O . SER A 1 308 ? 15.68 17.516 23.594 1 95.12 308 SER A O 1
ATOM 2303 N N . GLY A 1 309 ? 14.109 18.516 22.25 1 93.62 309 GLY A N 1
ATOM 2304 C CA . GLY A 1 309 ? 15.109 19.047 21.359 1 93.62 309 GLY A CA 1
ATOM 2305 C C . GLY A 1 309 ? 15.492 18.078 20.25 1 93.62 309 GLY A C 1
ATOM 2306 O O . GLY A 1 309 ? 16.328 18.406 19.406 1 93.62 309 GLY A O 1
ATOM 2307 N N . LYS A 1 310 ? 14.875 16.969 20.141 1 92.69 310 LYS A N 1
ATOM 2308 C CA . LYS A 1 310 ? 15.172 15.977 19.109 1 92.69 310 LYS A CA 1
ATOM 2309 C C . LYS A 1 310 ? 14.656 16.438 17.75 1 92.69 310 LYS A C 1
ATOM 2311 O O . LYS A 1 310 ? 15.062 15.898 16.719 1 92.69 310 LYS A O 1
ATOM 2316 N N . MET A 1 311 ? 13.75 17.359 17.797 1 95.38 311 MET A N 1
ATOM 2317 C CA . MET A 1 311 ? 13.25 17.984 16.578 1 95.38 311 MET A CA 1
ATOM 2318 C C . MET A 1 311 ? 13.266 19.516 16.703 1 95.38 311 MET A C 1
ATOM 2320 O O . MET A 1 311 ? 12.695 20.062 17.641 1 95.38 311 MET A O 1
ATOM 2324 N N . ASP A 1 312 ? 13.945 20.109 15.812 1 96.31 312 ASP A N 1
ATOM 2325 C CA . ASP A 1 312 ? 14.016 21.578 15.773 1 96.31 312 ASP A CA 1
ATOM 2326 C C . ASP A 1 312 ? 13.383 22.125 14.492 1 96.31 312 ASP A C 1
ATOM 2328 O O . ASP A 1 312 ? 13.922 21.953 13.398 1 96.31 312 ASP A O 1
ATOM 2332 N N . VAL A 1 313 ? 12.289 22.859 14.648 1 97.25 313 VAL A N 1
ATOM 2333 C CA . VAL A 1 313 ? 11.57 23.312 13.453 1 97.25 313 VAL A CA 1
ATOM 2334 C C . VAL A 1 313 ? 11.617 24.828 13.359 1 97.25 313 VAL A C 1
ATOM 2336 O O . VAL A 1 313 ? 11.055 25.422 12.43 1 97.25 313 VAL A O 1
ATOM 2339 N N . LYS A 1 314 ? 12.289 25.453 14.242 1 95.75 314 LYS A N 1
ATOM 2340 C CA . LYS A 1 314 ? 12.375 26.922 14.273 1 95.75 314 LYS A CA 1
ATOM 2341 C C . LYS A 1 314 ? 12.984 27.453 12.984 1 95.75 314 LYS A C 1
ATOM 2343 O O . LYS A 1 314 ? 12.516 28.469 12.445 1 95.75 314 LYS A O 1
ATOM 2348 N N . PRO A 1 315 ? 13.992 26.766 12.438 1 94.75 315 PRO A N 1
ATOM 2349 C CA . PRO A 1 315 ? 14.609 27.281 11.219 1 94.75 315 PRO A CA 1
ATOM 2350 C C . PRO A 1 315 ? 13.648 27.297 10.031 1 94.75 315 PRO A C 1
ATOM 2352 O O . PRO A 1 315 ? 13.93 27.938 9.008 1 94.75 315 PRO A O 1
ATOM 2355 N N . LEU A 1 316 ? 12.539 26.594 10.141 1 95.62 316 LEU A N 1
ATOM 2356 C CA . LEU A 1 316 ? 11.602 26.516 9.023 1 95.62 316 LEU A CA 1
ATOM 2357 C C . LEU A 1 316 ? 10.727 27.766 8.945 1 95.62 316 LEU A C 1
ATOM 2359 O O . LEU A 1 316 ? 10.062 28 7.938 1 95.62 316 LEU A O 1
ATOM 2363 N N . ILE A 1 317 ? 10.656 28.531 10.023 1 96.69 317 ILE A N 1
ATOM 2364 C CA . ILE A 1 317 ? 9.883 29.766 10.023 1 96.69 317 ILE A CA 1
ATOM 2365 C C . ILE A 1 317 ? 10.633 30.828 9.234 1 96.69 317 ILE A C 1
ATOM 2367 O O . ILE A 1 317 ? 11.648 31.359 9.695 1 96.69 317 ILE A O 1
ATOM 2371 N N . SER A 1 318 ? 10.102 31.172 8.094 1 95.5 318 SER A N 1
ATOM 2372 C CA . SER A 1 318 ? 10.812 32.062 7.18 1 95.5 318 SER A CA 1
ATOM 2373 C C . SER A 1 318 ? 10.445 33.531 7.43 1 95.5 318 SER A C 1
ATOM 2375 O O . SER A 1 318 ? 11.227 34.438 7.125 1 95.5 318 SER A O 1
ATOM 2377 N N . ALA A 1 319 ? 9.281 33.75 7.891 1 96.81 319 ALA A N 1
ATOM 2378 C CA . ALA A 1 319 ? 8.812 35.094 8.18 1 96.81 319 ALA A CA 1
ATOM 2379 C C . ALA A 1 319 ? 7.688 35.062 9.211 1 96.81 319 ALA A C 1
ATOM 2381 O O . ALA A 1 319 ? 6.977 34.062 9.344 1 96.81 319 ALA A O 1
ATOM 2382 N N . THR A 1 320 ? 7.586 36.156 9.93 1 97.75 320 THR A N 1
ATOM 2383 C CA . THR A 1 320 ? 6.496 36.344 10.875 1 97.75 320 THR A CA 1
ATOM 2384 C C . THR A 1 320 ? 5.84 37.719 10.648 1 97.75 320 THR A C 1
ATOM 2386 O O . THR A 1 320 ? 6.531 38.719 10.5 1 97.75 320 THR A O 1
ATOM 2389 N N . PHE A 1 321 ? 4.535 37.719 10.539 1 98.12 321 PHE A N 1
ATOM 2390 C CA . PHE A 1 321 ? 3.748 38.938 10.383 1 98.12 321 PHE A CA 1
ATOM 2391 C C . PHE A 1 321 ? 2.797 39.125 11.562 1 98.12 321 PHE A C 1
ATOM 2393 O O . PHE A 1 321 ? 2.361 38.125 12.172 1 98.12 321 PHE A O 1
ATOM 2400 N N . ALA A 1 322 ? 2.482 40.375 11.828 1 97.75 322 ALA A N 1
ATOM 2401 C CA . ALA A 1 322 ? 1.396 40.656 12.758 1 97.75 322 ALA A CA 1
ATOM 2402 C C . ALA A 1 322 ? 0.036 40.438 12.109 1 97.75 322 ALA A C 1
ATOM 2404 O O . ALA A 1 322 ? -0.106 40.562 10.891 1 97.75 322 ALA A O 1
ATOM 2405 N N . PHE A 1 323 ? -0.934 40.156 12.883 1 97 323 PHE A N 1
ATOM 2406 C CA . PHE A 1 323 ? -2.285 39.875 12.406 1 97 323 PHE A CA 1
ATOM 2407 C C . PHE A 1 323 ? -2.775 41.031 11.516 1 97 323 PHE A C 1
ATOM 2409 O O . PHE A 1 323 ? -3.383 40.781 10.469 1 97 323 PHE A O 1
ATOM 2416 N N . LYS A 1 324 ? -2.516 42.219 11.898 1 95.94 324 LYS A N 1
ATOM 2417 C CA . LYS A 1 324 ? -2.975 43.375 11.156 1 95.94 324 LYS A CA 1
ATOM 2418 C C . LYS A 1 324 ? -2.41 43.375 9.742 1 95.94 324 LYS A C 1
ATOM 2420 O O . LYS A 1 324 ? -2.934 44.062 8.859 1 95.94 324 LYS A O 1
ATOM 2425 N N . ASP A 1 325 ? -1.312 42.594 9.531 1 97.25 325 ASP A N 1
ATOM 2426 C CA . ASP A 1 325 ? -0.658 42.531 8.234 1 97.25 325 ASP A CA 1
ATOM 2427 C C . ASP A 1 325 ? -0.91 41.188 7.559 1 97.25 325 ASP A C 1
ATOM 2429 O O . ASP A 1 325 ? -0.142 40.75 6.691 1 97.25 325 ASP A O 1
ATOM 2433 N N . SER A 1 326 ? -1.93 40.469 7.98 1 97.06 326 SER A N 1
ATOM 2434 C CA . SER A 1 326 ? -2.16 39.125 7.516 1 97.06 326 SER A CA 1
ATOM 2435 C C . SER A 1 326 ? -2.445 39.094 6.016 1 97.06 326 SER A C 1
ATOM 2437 O O . SER A 1 326 ? -2.051 38.156 5.32 1 97.06 326 SER A O 1
ATOM 2439 N N . VAL A 1 327 ? -3.119 40.062 5.504 1 97.12 327 VAL A N 1
ATOM 2440 C CA . VAL A 1 327 ? -3.404 40.094 4.07 1 97.12 327 VAL A CA 1
ATOM 2441 C C . VAL A 1 327 ? -2.096 40.156 3.285 1 97.12 327 VAL A C 1
ATOM 2443 O O . VAL A 1 327 ? -1.913 39.406 2.312 1 97.12 327 VAL A O 1
ATOM 2446 N N . LYS A 1 328 ? -1.214 41 3.727 1 97.12 328 LYS A N 1
ATOM 2447 C CA . LYS A 1 328 ? 0.105 41.094 3.107 1 97.12 328 LYS A CA 1
ATOM 2448 C C . LYS A 1 328 ? 0.847 39.75 3.195 1 97.12 328 LYS A C 1
ATOM 2450 O O . LYS A 1 328 ? 1.561 39.375 2.266 1 97.12 328 LYS A O 1
ATOM 2455 N N . ALA A 1 329 ? 0.736 39.125 4.328 1 97.44 329 ALA A N 1
ATOM 2456 C CA . ALA A 1 329 ? 1.385 37.844 4.527 1 97.44 329 ALA A CA 1
ATOM 2457 C C . ALA A 1 329 ? 0.896 36.812 3.506 1 97.44 329 ALA A C 1
ATOM 2459 O O . ALA A 1 329 ? 1.692 36.062 2.947 1 97.44 329 ALA A O 1
ATOM 2460 N N . TYR A 1 330 ? -0.407 36.781 3.277 1 97.25 330 TYR A N 1
ATOM 2461 C CA . TYR A 1 330 ? -0.979 35.844 2.318 1 97.25 330 TYR A CA 1
ATOM 2462 C C . TYR A 1 330 ? -0.577 36.188 0.894 1 97.25 330 TYR A C 1
ATOM 2464 O O . TYR A 1 330 ? -0.375 35.312 0.056 1 97.25 330 TYR A O 1
ATOM 2472 N N . GLU A 1 331 ? -0.464 37.469 0.602 1 96 331 GLU A N 1
ATOM 2473 C CA . GLU A 1 331 ? 0.043 37.906 -0.698 1 96 331 GLU A CA 1
ATOM 2474 C C . GLU A 1 331 ? 1.475 37.406 -0.918 1 96 331 GLU A C 1
ATOM 2476 O O . GLU A 1 331 ? 1.814 36.938 -2.002 1 96 331 GLU A O 1
ATOM 2481 N N . ARG A 1 332 ? 2.201 37.562 0.106 1 95.81 332 ARG A N 1
ATOM 2482 C CA . ARG A 1 332 ? 3.568 37.031 0.035 1 95.81 332 ARG A CA 1
ATOM 2483 C C . ARG A 1 332 ? 3.584 35.531 -0.205 1 95.81 332 ARG A C 1
ATOM 2485 O O . ARG A 1 332 ? 4.348 35.031 -1.036 1 95.81 332 ARG A O 1
ATOM 2492 N N . ALA A 1 333 ? 2.797 34.844 0.575 1 95.12 333 ALA A N 1
ATOM 2493 C CA . ALA A 1 333 ? 2.73 33.406 0.445 1 95.12 333 ALA A CA 1
ATOM 2494 C C . ALA A 1 333 ? 2.326 33 -0.97 1 95.12 333 ALA A C 1
ATOM 2496 O O . ALA A 1 333 ? 2.797 31.969 -1.489 1 95.12 333 ALA A O 1
ATOM 2497 N N . MET A 1 334 ? 1.527 33.719 -1.624 1 93.25 334 MET A N 1
ATOM 2498 C CA . MET A 1 334 ? 1.034 33.438 -2.969 1 93.25 334 MET A CA 1
ATOM 2499 C C . MET A 1 334 ? 2.158 33.562 -3.994 1 93.25 334 MET A C 1
ATOM 2501 O O . MET A 1 334 ? 2.082 32.969 -5.07 1 93.25 334 MET A O 1
ATOM 2505 N N . ASN A 1 335 ? 3.16 34.344 -3.605 1 91.44 335 ASN A N 1
ATOM 2506 C CA . ASN A 1 335 ? 4.285 34.531 -4.52 1 91.44 335 ASN A CA 1
ATOM 2507 C C . ASN A 1 335 ? 5.105 33.25 -4.637 1 91.44 335 ASN A C 1
ATOM 2509 O O . ASN A 1 335 ? 5.887 33.094 -5.578 1 91.44 335 ASN A O 1
ATOM 2513 N N . ARG A 1 336 ? 4.977 32.375 -3.717 1 89.5 336 ARG A N 1
ATOM 2514 C CA . ARG A 1 336 ? 5.66 31.078 -3.701 1 89.5 336 ARG A CA 1
ATOM 2515 C C . ARG A 1 336 ? 7.164 31.25 -3.875 1 89.5 336 ARG A C 1
ATOM 2517 O O . ARG A 1 336 ? 7.781 30.578 -4.715 1 89.5 336 ARG A O 1
ATOM 2524 N N . ASP A 1 337 ? 7.664 32.219 -3.154 1 90.31 337 ASP A N 1
ATOM 2525 C CA . ASP A 1 337 ? 9.117 32.406 -3.111 1 90.31 337 ASP A CA 1
ATOM 2526 C C . ASP A 1 337 ? 9.789 31.141 -2.572 1 90.31 337 ASP A C 1
ATOM 2528 O O . ASP A 1 337 ? 9.477 30.688 -1.473 1 90.31 337 ASP A O 1
ATOM 2532 N N . PRO A 1 338 ? 10.695 30.547 -3.35 1 87.94 338 PRO A N 1
ATOM 2533 C CA . PRO A 1 338 ? 11.344 29.312 -2.918 1 87.94 338 PRO A CA 1
ATOM 2534 C C . PRO A 1 338 ? 12.078 29.453 -1.585 1 87.94 338 PRO A C 1
ATOM 2536 O O . PRO A 1 338 ? 12.352 28.469 -0.912 1 87.94 338 PRO A O 1
ATOM 2539 N N . LYS A 1 339 ? 12.352 30.578 -1.207 1 88.88 339 LYS A N 1
ATOM 2540 C CA . LYS A 1 339 ? 13.039 30.797 0.06 1 88.88 339 LYS A CA 1
ATOM 2541 C C . LYS A 1 339 ? 12.062 30.766 1.231 1 88.88 339 LYS A C 1
ATOM 2543 O O . LYS A 1 339 ? 12.477 30.641 2.387 1 88.88 339 LYS A O 1
ATOM 2548 N N . ASP A 1 340 ? 10.781 30.969 0.902 1 92.06 340 ASP A N 1
ATOM 2549 C CA . ASP A 1 340 ? 9.773 30.906 1.958 1 92.06 340 ASP A CA 1
ATOM 2550 C C . ASP A 1 340 ? 9.391 29.453 2.266 1 92.06 340 ASP A C 1
ATOM 2552 O O . ASP A 1 340 ? 9.047 28.703 1.36 1 92.06 340 ASP A O 1
ATOM 2556 N N . MET A 1 341 ? 9.594 29.078 3.482 1 93.31 341 MET A N 1
ATOM 2557 C CA . MET A 1 341 ? 9.133 27.781 3.941 1 93.31 341 MET A CA 1
ATOM 2558 C C . MET A 1 341 ? 7.832 27.906 4.73 1 93.31 341 MET A C 1
ATOM 2560 O O . MET A 1 341 ? 6.758 27.609 4.207 1 93.31 341 MET A O 1
ATOM 2564 N N . LYS A 1 342 ? 7.914 28.422 5.879 1 96.19 342 LYS A N 1
ATOM 2565 C CA . LYS A 1 342 ? 6.719 28.641 6.688 1 96.19 342 LYS A CA 1
ATOM 2566 C C . LYS A 1 342 ? 6.602 30.109 7.105 1 96.19 342 LYS A C 1
ATOM 2568 O O . LYS A 1 342 ? 7.523 30.672 7.703 1 96.19 342 LYS A O 1
ATOM 2573 N N . ILE A 1 343 ? 5.465 30.719 6.727 1 97.62 343 ILE A N 1
ATOM 2574 C CA . ILE A 1 343 ? 5.137 32.062 7.16 1 97.62 343 ILE A CA 1
ATOM 2575 C C . ILE A 1 343 ? 4.148 32 8.328 1 97.62 343 ILE A C 1
ATOM 2577 O O . ILE A 1 343 ? 3.146 31.297 8.258 1 97.62 343 ILE A O 1
ATOM 2581 N N . MET A 1 344 ? 4.465 32.75 9.398 1 98 344 MET A N 1
ATOM 2582 C CA . MET A 1 344 ? 3.686 32.75 10.633 1 98 344 MET A CA 1
ATOM 2583 C C . MET A 1 344 ? 2.941 34.062 10.812 1 98 344 MET A C 1
ATOM 2585 O O . MET A 1 344 ? 3.463 35.125 10.469 1 98 344 MET A O 1
ATOM 2589 N N . ILE A 1 345 ? 1.738 33.969 11.273 1 98.19 345 ILE A N 1
ATOM 2590 C CA . ILE A 1 345 ? 0.969 35.125 11.695 1 98.19 345 ILE A CA 1
ATOM 2591 C C . ILE A 1 345 ? 0.873 35.156 13.227 1 98.19 345 ILE A C 1
ATOM 2593 O O . ILE A 1 345 ? 0.509 34.156 13.844 1 98.19 345 ILE A O 1
ATOM 2597 N N . GLN A 1 346 ? 1.197 36.219 13.789 1 97.69 346 GLN A N 1
ATOM 2598 C CA . GLN A 1 346 ? 1.052 36.406 15.227 1 97.69 346 GLN A CA 1
ATOM 2599 C C . GLN A 1 346 ? -0.147 37.281 15.539 1 97.69 346 GLN A C 1
ATOM 2601 O O . GLN A 1 346 ? -0.225 38.438 15.07 1 97.69 346 GLN A O 1
ATOM 2606 N N . MET A 1 347 ? -0.993 36.75 16.312 1 94.94 347 MET A N 1
ATOM 2607 C CA . MET A 1 347 ? -2.188 37.469 16.703 1 94.94 347 MET A CA 1
ATOM 2608 C C . MET A 1 347 ? -1.866 38.469 17.812 1 94.94 347 MET A C 1
ATOM 2610 O O . MET A 1 347 ? -0.942 38.281 18.594 1 94.94 347 MET A O 1
ATOM 2614 N N . ASP A 1 348 ? -2.586 39.5 17.781 1 81.81 348 ASP A N 1
ATOM 2615 C CA . ASP A 1 348 ? -2.35 40.562 18.75 1 81.81 348 ASP A CA 1
ATOM 2616 C C . ASP A 1 348 ? -2.562 40.094 20.172 1 81.81 348 ASP A C 1
ATOM 2618 O O . ASP A 1 348 ? -3.424 39.25 20.422 1 81.81 348 ASP A O 1
ATOM 2622 N N . SER A 1 349 ? -1.643 40.469 21.094 1 65.31 349 SER A N 1
ATOM 2623 C CA . SER A 1 349 ? -1.751 40.156 22.5 1 65.31 349 SER A CA 1
ATOM 2624 C C . SER A 1 349 ? -2.932 40.875 23.156 1 65.31 349 SER A C 1
ATOM 2626 O O . SER A 1 349 ? -3.301 41.969 22.734 1 65.31 349 SER A O 1
ATOM 2628 N N . MET B 1 1 ? 23.953 -34.562 -20.438 1 86.25 1 MET B N 1
ATOM 2629 C CA . MET B 1 1 ? 22.844 -34.156 -21.297 1 86.25 1 MET B CA 1
ATOM 2630 C C . MET B 1 1 ? 22.062 -35.344 -21.812 1 86.25 1 MET B C 1
ATOM 2632 O O . MET B 1 1 ? 22.641 -36.438 -22.031 1 86.25 1 MET B O 1
ATOM 2636 N N . VAL B 1 2 ? 20.703 -35.188 -21.797 1 88 2 VAL B N 1
ATOM 2637 C CA . VAL B 1 2 ? 19.859 -36.281 -22.281 1 88 2 VAL B CA 1
ATOM 2638 C C . VAL B 1 2 ? 18.734 -35.688 -23.141 1 88 2 VAL B C 1
ATOM 2640 O O . VAL B 1 2 ? 18.297 -34.562 -22.922 1 88 2 VAL B O 1
ATOM 2643 N N . LEU B 1 3 ? 18.391 -36.438 -24.078 1 90.56 3 LEU B N 1
ATOM 2644 C CA . LEU B 1 3 ? 17.25 -36.062 -24.906 1 90.56 3 LEU B CA 1
ATOM 2645 C C . LEU B 1 3 ? 15.93 -36.438 -24.219 1 90.56 3 LEU B C 1
ATOM 2647 O O . LEU B 1 3 ? 15.758 -37.562 -23.766 1 90.56 3 LEU B O 1
ATOM 2651 N N . MET B 1 4 ? 15.102 -35.438 -24.172 1 91.69 4 MET B N 1
ATOM 2652 C CA . MET B 1 4 ? 13.805 -35.688 -23.547 1 91.69 4 MET B CA 1
ATOM 2653 C C . MET B 1 4 ? 12.68 -35.094 -24.391 1 91.69 4 MET B C 1
ATOM 2655 O O . MET B 1 4 ? 12.836 -34 -24.969 1 91.69 4 MET B O 1
ATOM 2659 N N . GLN B 1 5 ? 11.609 -35.938 -24.469 1 93.31 5 GLN B N 1
ATOM 2660 C CA . GLN B 1 5 ? 10.43 -35.375 -25.109 1 93.31 5 GLN B CA 1
ATOM 2661 C C . GLN B 1 5 ? 9.875 -34.188 -24.312 1 93.31 5 GLN B C 1
ATOM 2663 O O . GLN B 1 5 ? 9.617 -34.312 -23.109 1 93.31 5 GLN B O 1
ATOM 2668 N N . SER B 1 6 ? 9.758 -33.062 -24.984 1 96.44 6 SER B N 1
ATOM 2669 C CA . SER B 1 6 ? 9.352 -31.828 -24.328 1 96.44 6 SER B CA 1
ATOM 2670 C C . SER B 1 6 ? 8.422 -31 -25.203 1 96.44 6 SER B C 1
ATOM 2672 O O . SER B 1 6 ? 8.398 -31.172 -26.422 1 96.44 6 SER B O 1
ATOM 2674 N N . LEU B 1 7 ? 7.547 -30.281 -24.594 1 97.5 7 LEU B N 1
ATOM 2675 C CA . LEU B 1 7 ? 6.777 -29.281 -25.312 1 97.5 7 LEU B CA 1
ATOM 2676 C C . LEU B 1 7 ? 7.578 -27.984 -25.469 1 97.5 7 LEU B C 1
ATOM 2678 O O . LEU B 1 7 ? 7.812 -27.266 -24.5 1 97.5 7 LEU B O 1
ATOM 2682 N N . VAL B 1 8 ? 7.914 -27.656 -26.672 1 97.81 8 VAL B N 1
ATOM 2683 C CA . VAL B 1 8 ? 8.883 -26.594 -26.922 1 97.81 8 VAL B CA 1
ATOM 2684 C C . VAL B 1 8 ? 8.219 -25.469 -27.719 1 97.81 8 VAL B C 1
ATOM 2686 O O . VAL B 1 8 ? 7.633 -25.719 -28.781 1 97.81 8 VAL B O 1
ATOM 2689 N N . LEU B 1 9 ? 8.25 -24.281 -27.125 1 97.94 9 LEU B N 1
ATOM 2690 C CA . LEU B 1 9 ? 7.957 -23.062 -27.906 1 97.94 9 LEU B CA 1
ATOM 2691 C C . LEU B 1 9 ? 9.164 -22.656 -28.75 1 97.94 9 LEU B C 1
ATOM 2693 O O . LEU B 1 9 ? 10.133 -22.109 -28.219 1 97.94 9 LEU B O 1
ATOM 2697 N N . GLU B 1 10 ? 9.07 -22.938 -29.984 1 96.81 10 GLU B N 1
ATOM 2698 C CA . GLU B 1 10 ? 10.188 -22.656 -30.891 1 96.81 10 GLU B CA 1
ATOM 2699 C C . GLU B 1 10 ? 10.367 -21.156 -31.094 1 96.81 10 GLU B C 1
ATOM 2701 O O . GLU B 1 10 ? 11.492 -20.656 -31.078 1 96.81 10 GLU B O 1
ATOM 2706 N N . ARG B 1 11 ? 9.391 -20.516 -31.359 1 95.94 11 ARG B N 1
ATOM 2707 C CA . ARG B 1 11 ? 9.18 -19.094 -31.547 1 95.94 11 ARG B CA 1
ATOM 2708 C C . ARG B 1 11 ? 7.699 -18.734 -31.469 1 95.94 11 ARG B C 1
ATOM 2710 O O . ARG B 1 11 ? 6.855 -19.609 -31.266 1 95.94 11 ARG B O 1
ATOM 2717 N N . LYS B 1 12 ? 7.445 -17.5 -31.516 1 94.25 12 LYS B N 1
ATOM 2718 C CA . LYS B 1 12 ? 6.059 -17.047 -31.484 1 94.25 12 LYS B CA 1
ATOM 2719 C C . LYS B 1 12 ? 5.168 -17.922 -32.375 1 94.25 12 LYS B C 1
ATOM 2721 O O . LYS B 1 12 ? 5.5 -18.172 -33.531 1 94.25 12 LYS B O 1
ATOM 2726 N N . SER B 1 13 ? 4.098 -18.438 -31.828 1 94.88 13 SER B N 1
ATOM 2727 C CA . SER B 1 13 ? 3.021 -19.156 -32.5 1 94.88 13 SER B CA 1
ATOM 2728 C C . SER B 1 13 ? 3.498 -20.5 -33.031 1 94.88 13 SER B C 1
ATOM 2730 O O . SER B 1 13 ? 2.852 -21.109 -33.875 1 94.88 13 SER B O 1
ATOM 2732 N N . GLU B 1 14 ? 4.641 -20.938 -32.594 1 96.81 14 GLU B N 1
ATOM 2733 C CA . GLU B 1 14 ? 5.145 -22.25 -33.031 1 96.81 14 GLU B CA 1
ATOM 2734 C C . GLU B 1 14 ? 5.477 -23.141 -31.828 1 96.81 14 GLU B C 1
ATOM 2736 O O . GLU B 1 14 ? 6.531 -22.984 -31.219 1 96.81 14 GLU B O 1
ATOM 2741 N N . LEU B 1 15 ? 4.574 -24.031 -31.625 1 96.81 15 LEU B N 1
ATOM 2742 C CA . LEU B 1 15 ? 4.703 -25 -30.547 1 96.81 15 LEU B CA 1
ATOM 2743 C C . LEU B 1 15 ? 4.836 -26.422 -31.094 1 96.81 15 LEU B C 1
ATOM 2745 O O . LEU B 1 15 ? 4.141 -26.781 -32.031 1 96.81 15 LEU B O 1
ATOM 2749 N N . ALA B 1 16 ? 5.785 -27.125 -30.547 1 97 16 ALA B N 1
ATOM 2750 C CA . ALA B 1 16 ? 5.949 -28.5 -31 1 97 16 ALA B CA 1
ATOM 2751 C C . ALA B 1 16 ? 6.453 -29.406 -29.891 1 97 16 ALA B C 1
ATOM 2753 O O . ALA B 1 16 ? 7.16 -28.953 -28.984 1 97 16 ALA B O 1
ATOM 2754 N N . ILE B 1 17 ? 6.012 -30.641 -29.938 1 96.5 17 ILE B N 1
ATOM 2755 C CA . ILE B 1 17 ? 6.617 -31.672 -29.109 1 96.5 17 ILE B CA 1
ATOM 2756 C C . ILE B 1 17 ? 7.828 -32.281 -29.812 1 96.5 17 ILE B C 1
ATOM 2758 O O . ILE B 1 17 ? 7.715 -32.75 -30.953 1 96.5 17 ILE B O 1
ATOM 2762 N N . ARG B 1 18 ? 8.875 -32.156 -29.172 1 95.88 18 ARG B N 1
ATOM 2763 C CA . ARG B 1 18 ? 10.078 -32.781 -29.75 1 95.88 18 ARG B CA 1
ATOM 2764 C C . ARG B 1 18 ? 11.109 -33.062 -28.672 1 95.88 18 ARG B C 1
ATOM 2766 O O . ARG B 1 18 ? 10.938 -32.688 -27.516 1 95.88 18 ARG B O 1
ATOM 2773 N N . GLU B 1 19 ? 12.133 -33.781 -29.125 1 95.12 19 GLU B N 1
ATOM 2774 C CA . GLU B 1 19 ? 13.227 -34.062 -28.219 1 95.12 19 GLU B CA 1
ATOM 2775 C C . GLU B 1 19 ? 14.156 -32.875 -28.047 1 95.12 19 GLU B C 1
ATOM 2777 O O . GLU B 1 19 ? 14.469 -32.188 -29.016 1 95.12 19 GLU B O 1
ATOM 2782 N N . VAL B 1 20 ? 14.453 -32.625 -26.844 1 93.62 20 VAL B N 1
ATOM 2783 C CA . VAL B 1 20 ? 15.359 -31.547 -26.484 1 93.62 20 VAL B CA 1
ATOM 2784 C C . VAL B 1 20 ? 16.469 -32.062 -25.578 1 93.62 20 VAL B C 1
ATOM 2786 O O . VAL B 1 20 ? 16.219 -32.906 -24.719 1 93.62 20 VAL B O 1
ATOM 2789 N N . ASP B 1 21 ? 17.719 -31.547 -25.859 1 91.25 21 ASP B N 1
ATOM 2790 C CA . ASP B 1 21 ? 18.812 -31.844 -24.953 1 91.25 21 ASP B CA 1
ATOM 2791 C C . ASP B 1 21 ? 18.672 -31.094 -23.641 1 91.25 21 ASP B C 1
ATOM 2793 O O . ASP B 1 21 ? 18.625 -29.859 -23.625 1 91.25 21 ASP B O 1
ATOM 2797 N N . VAL B 1 22 ? 18.516 -31.844 -22.547 1 88.5 22 VAL B N 1
ATOM 2798 C CA . VAL B 1 22 ? 18.391 -31.188 -21.25 1 88.5 22 VAL B CA 1
ATOM 2799 C C . VAL B 1 22 ? 19.453 -31.719 -20.297 1 88.5 22 VAL B C 1
ATOM 2801 O O . VAL B 1 22 ? 19.906 -32.844 -20.438 1 88.5 22 VAL B O 1
ATOM 2804 N N . CYS B 1 23 ? 19.844 -30.75 -19.469 1 83.5 23 CYS B N 1
ATOM 2805 C CA . CYS B 1 23 ? 20.781 -31.156 -18.422 1 83.5 23 CYS B CA 1
ATOM 2806 C C . CYS B 1 23 ? 20.109 -32.094 -17.422 1 83.5 23 CYS B C 1
ATOM 2808 O O . CYS B 1 23 ? 19.078 -31.766 -16.844 1 83.5 23 CYS B O 1
ATOM 2810 N N . ASP B 1 24 ? 20.672 -33.281 -17.25 1 85.69 24 ASP B N 1
ATOM 2811 C CA . ASP B 1 24 ? 20.078 -34.281 -16.359 1 85.69 24 ASP B CA 1
ATOM 2812 C C . ASP B 1 24 ? 21.047 -34.656 -15.242 1 85.69 24 ASP B C 1
ATOM 2814 O O . ASP B 1 24 ? 20.906 -35.719 -14.617 1 85.69 24 ASP B O 1
ATOM 2818 N N . GLU B 1 25 ? 21.984 -33.812 -15.039 1 91.69 25 GLU B N 1
ATOM 2819 C CA . GLU B 1 25 ? 22.906 -34.062 -13.938 1 91.69 25 GLU B CA 1
ATOM 2820 C C . GLU B 1 25 ? 22.266 -33.719 -12.594 1 91.69 25 GLU B C 1
ATOM 2822 O O . GLU B 1 25 ? 21.891 -32.562 -12.344 1 91.69 25 GLU B O 1
ATOM 2827 N N . LEU B 1 26 ? 22.234 -34.719 -11.82 1 96.31 26 LEU B N 1
ATOM 2828 C CA . LEU B 1 26 ? 21.609 -34.594 -10.508 1 96.31 26 LEU B CA 1
ATOM 2829 C C . LEU B 1 26 ? 22.609 -34.062 -9.484 1 96.31 26 LEU B C 1
ATOM 2831 O O . LEU B 1 26 ? 23.594 -34.719 -9.156 1 96.31 26 LEU B O 1
ATOM 2835 N N . GLY B 1 27 ? 22.391 -32.875 -8.945 1 96 27 GLY B N 1
ATOM 2836 C CA . GLY B 1 27 ? 23.234 -32.312 -7.91 1 96 27 GLY B CA 1
ATOM 2837 C C . GLY B 1 27 ? 22.953 -32.844 -6.527 1 96 27 GLY B C 1
ATOM 2838 O O . GLY B 1 27 ? 21.922 -33.5 -6.309 1 96 27 GLY B O 1
ATOM 2839 N N . PRO B 1 28 ? 23.844 -32.562 -5.578 1 97.19 28 PRO B N 1
ATOM 2840 C CA . PRO B 1 28 ? 23.719 -33.156 -4.242 1 97.19 28 PRO B CA 1
ATOM 2841 C C . PRO B 1 28 ? 22.469 -32.688 -3.494 1 97.19 28 PRO B C 1
ATOM 2843 O O . PRO B 1 28 ? 22 -33.375 -2.582 1 97.19 28 PRO B O 1
ATOM 2846 N N . HIS B 1 29 ? 21.906 -31.547 -3.859 1 97.5 29 HIS B N 1
ATOM 2847 C CA . HIS B 1 29 ? 20.766 -31 -3.137 1 97.5 29 HIS B CA 1
ATOM 2848 C C . HIS B 1 29 ? 19.516 -31.016 -3.998 1 97.5 29 HIS B C 1
ATOM 2850 O O . HIS B 1 29 ? 18.516 -30.375 -3.652 1 97.5 29 HIS B O 1
ATOM 2856 N N . ASP B 1 30 ? 19.562 -31.781 -5.086 1 98 30 ASP B N 1
ATOM 2857 C CA . ASP B 1 30 ? 18.484 -31.766 -6.074 1 98 30 ASP B CA 1
ATOM 2858 C C . ASP B 1 30 ? 17.688 -33.062 -6.027 1 98 30 ASP B C 1
ATOM 2860 O O . ASP B 1 30 ? 18.125 -34.062 -5.406 1 98 30 ASP B O 1
ATOM 2864 N N . CYS B 1 31 ? 16.547 -33 -6.684 1 97.75 31 CYS B N 1
ATOM 2865 C CA . CYS B 1 31 ? 15.727 -34.156 -7 1 97.75 31 CYS B CA 1
ATOM 2866 C C . CYS B 1 31 ? 15.445 -34.25 -8.492 1 97.75 31 CYS B C 1
ATOM 2868 O O . CYS B 1 31 ? 15.352 -33.219 -9.172 1 97.75 31 CYS B O 1
ATOM 2870 N N . ARG B 1 32 ? 15.43 -35.469 -8.906 1 97.44 32 ARG B N 1
ATOM 2871 C CA . ARG B 1 32 ? 14.844 -35.719 -10.219 1 97.44 32 ARG B CA 1
ATOM 2872 C C . ARG B 1 32 ? 13.367 -36.094 -10.094 1 97.44 32 ARG B C 1
ATOM 2874 O O . ARG B 1 32 ? 13 -36.969 -9.32 1 97.44 32 ARG B O 1
ATOM 2881 N N . VAL B 1 33 ? 12.57 -35.375 -10.789 1 97.56 33 VAL B N 1
ATOM 2882 C CA . VAL B 1 33 ? 11.133 -35.562 -10.672 1 97.56 33 VAL B CA 1
ATOM 2883 C C . VAL B 1 33 ? 10.555 -35.969 -12.031 1 97.56 33 VAL B C 1
ATOM 2885 O O . VAL B 1 33 ? 10.797 -35.281 -13.039 1 97.56 33 VAL B O 1
ATOM 2888 N N . LYS B 1 34 ? 9.914 -37.094 -12.055 1 97.56 34 LYS B N 1
ATOM 2889 C CA . LYS B 1 34 ? 9.094 -37.438 -13.211 1 97.56 34 LYS B CA 1
ATOM 2890 C C . LYS B 1 34 ? 7.781 -36.656 -13.219 1 97.56 34 LYS B C 1
ATOM 2892 O O . LYS B 1 34 ? 6.926 -36.844 -12.359 1 97.56 34 LYS B O 1
ATOM 2897 N N . ILE B 1 35 ? 7.621 -35.812 -14.172 1 97.75 35 ILE B N 1
ATOM 2898 C CA . ILE B 1 35 ? 6.484 -34.906 -14.195 1 97.75 35 ILE B CA 1
ATOM 2899 C C . ILE B 1 35 ? 5.207 -35.656 -14.516 1 97.75 35 ILE B C 1
ATOM 2901 O O . ILE B 1 35 ? 5.207 -36.562 -15.367 1 97.75 35 ILE B O 1
ATOM 2905 N N . HIS B 1 36 ? 4.148 -35.375 -13.781 1 98.19 36 HIS B N 1
ATOM 2906 C CA . HIS B 1 36 ? 2.855 -36 -13.984 1 98.19 36 HIS B CA 1
ATOM 2907 C C . HIS B 1 36 ? 1.828 -35.031 -14.523 1 98.19 36 HIS B C 1
ATOM 2909 O O . HIS B 1 36 ? 1.229 -35.25 -15.578 1 98.19 36 HIS B O 1
ATOM 2915 N N . SER B 1 37 ? 1.568 -33.969 -13.828 1 98.31 37 SER B N 1
ATOM 2916 C CA . SER B 1 37 ? 0.562 -32.969 -14.203 1 98.31 37 SER B CA 1
ATOM 2917 C C . SER B 1 37 ? 1.17 -31.578 -14.305 1 98.31 37 SER B C 1
ATOM 2919 O O . SER B 1 37 ? 2.018 -31.188 -13.492 1 98.31 37 SER B O 1
ATOM 2921 N N . VAL B 1 38 ? 0.799 -30.828 -15.336 1 98.56 38 VAL B N 1
ATOM 2922 C CA . VAL B 1 38 ? 1.191 -29.422 -15.531 1 98.56 38 VAL B CA 1
ATOM 2923 C C . VAL B 1 38 ? -0.027 -28.594 -15.922 1 98.56 38 VAL B C 1
ATOM 2925 O O . VAL B 1 38 ? -0.705 -28.906 -16.906 1 98.56 38 VAL B O 1
ATOM 2928 N N . GLY B 1 39 ? -0.326 -27.562 -15.125 1 98.06 39 GLY B N 1
ATOM 2929 C CA . GLY B 1 39 ? -1.375 -26.641 -15.523 1 98.06 39 GLY B CA 1
ATOM 2930 C C . GLY B 1 39 ? -0.917 -25.625 -16.562 1 98.06 39 GLY B C 1
ATOM 2931 O O . GLY B 1 39 ? 0.212 -25.141 -16.5 1 98.06 39 GLY B O 1
ATOM 2932 N N . ILE B 1 40 ? -1.796 -25.328 -17.484 1 97.38 40 ILE B N 1
ATOM 2933 C CA . ILE B 1 40 ? -1.495 -24.281 -18.453 1 97.38 40 ILE B CA 1
ATOM 2934 C C . ILE B 1 40 ? -1.785 -22.906 -17.828 1 97.38 40 ILE B C 1
ATOM 2936 O O . ILE B 1 40 ? -2.9 -22.656 -17.375 1 97.38 40 ILE B O 1
ATOM 2940 N N . CYS B 1 41 ? -0.814 -22.094 -17.766 1 95.12 41 CYS B N 1
ATOM 2941 C CA . CYS B 1 41 ? -0.971 -20.734 -17.234 1 95.12 41 CYS B CA 1
ATOM 2942 C C . CYS B 1 41 ? -1.128 -19.719 -18.359 1 95.12 41 CYS B C 1
ATOM 2944 O O . CYS B 1 41 ? -0.62 -19.938 -19.453 1 95.12 41 CYS B O 1
ATOM 2946 N N . GLY B 1 42 ? -1.794 -18.609 -18.047 1 91.5 42 GLY B N 1
ATOM 2947 C CA . GLY B 1 42 ? -1.947 -17.531 -19 1 91.5 42 GLY B CA 1
ATOM 2948 C C . GLY B 1 42 ? -0.624 -17.016 -19.531 1 91.5 42 GLY B C 1
ATOM 2949 O O . GLY B 1 42 ? -0.525 -16.594 -20.688 1 91.5 42 GLY B O 1
ATOM 2950 N N . SER B 1 43 ? 0.38 -16.984 -18.734 1 91.62 43 SER B N 1
ATOM 2951 C CA . SER B 1 43 ? 1.688 -16.5 -19.172 1 91.62 43 SER B CA 1
ATOM 2952 C C . SER B 1 43 ? 2.268 -17.391 -20.266 1 91.62 43 SER B C 1
ATOM 2954 O O . SER B 1 43 ? 2.875 -16.891 -21.219 1 91.62 43 SER B O 1
ATOM 2956 N N . ASP B 1 44 ? 2.127 -18.672 -20.188 1 94.88 44 ASP B N 1
ATOM 2957 C CA . ASP B 1 44 ? 2.572 -19.594 -21.234 1 94.88 44 ASP B CA 1
ATOM 2958 C C . ASP B 1 44 ? 1.848 -19.297 -22.547 1 94.88 44 ASP B C 1
ATOM 2960 O O . ASP B 1 44 ? 2.469 -19.281 -23.609 1 94.88 44 ASP B O 1
ATOM 2964 N N . VAL B 1 45 ? 0.586 -19.125 -22.391 1 94.44 45 VAL B N 1
ATOM 2965 C CA . VAL B 1 45 ? -0.228 -18.844 -23.562 1 94.44 45 VAL B CA 1
ATOM 2966 C C . VAL B 1 45 ? 0.216 -17.516 -24.188 1 94.44 45 VAL B C 1
ATOM 2968 O O . VAL B 1 45 ? 0.273 -17.391 -25.422 1 94.44 45 VAL B O 1
ATOM 2971 N N . HIS B 1 46 ? 0.532 -16.562 -23.328 1 92.62 46 HIS B N 1
ATOM 2972 C CA . HIS B 1 46 ? 0.986 -15.266 -23.812 1 92.62 46 HIS B CA 1
ATOM 2973 C C . HIS B 1 46 ? 2.305 -15.391 -24.562 1 92.62 46 HIS B C 1
ATOM 2975 O O . HIS B 1 46 ? 2.477 -14.781 -25.625 1 92.62 46 HIS B O 1
ATOM 2981 N N . TYR B 1 47 ? 3.26 -16.109 -24.031 1 94.31 47 TYR B N 1
ATOM 2982 C CA . TYR B 1 47 ? 4.5 -16.375 -24.75 1 94.31 47 TYR B CA 1
ATOM 2983 C C . TYR B 1 47 ? 4.223 -17.047 -26.078 1 94.31 47 TYR B C 1
ATOM 2985 O O . TYR B 1 47 ? 4.824 -16.703 -27.094 1 94.31 47 TYR B O 1
ATOM 2993 N N . TYR B 1 48 ? 3.322 -18 -26.094 1 95 48 TYR B N 1
ATOM 2994 C CA . TYR B 1 48 ? 2.953 -18.719 -27.312 1 95 48 TYR B CA 1
ATOM 2995 C C . TYR B 1 48 ? 2.348 -17.766 -28.344 1 95 48 TYR B C 1
ATOM 2997 O O . TYR B 1 48 ? 2.738 -17.781 -29.516 1 95 48 TYR B O 1
ATOM 3005 N N . GLU B 1 49 ? 1.532 -16.906 -27.859 1 93.88 49 GLU B N 1
ATOM 3006 C CA . GLU B 1 49 ? 0.764 -16.016 -28.734 1 93.88 49 GLU B CA 1
ATOM 3007 C C . GLU B 1 49 ? 1.604 -14.828 -29.203 1 93.88 49 GLU B C 1
ATOM 3009 O O . GLU B 1 49 ? 1.512 -14.414 -30.359 1 93.88 49 GLU B O 1
ATOM 3014 N N . HIS B 1 50 ? 2.5 -14.297 -28.297 1 92.31 50 HIS B N 1
ATOM 3015 C CA . HIS B 1 50 ? 3.109 -13.008 -28.594 1 92.31 50 HIS B CA 1
ATOM 3016 C C . HIS B 1 50 ? 4.633 -13.094 -28.547 1 92.31 50 HIS B C 1
ATOM 3018 O O . HIS B 1 50 ? 5.32 -12.148 -28.953 1 92.31 50 HIS B O 1
ATOM 3024 N N . GLY B 1 51 ? 5.125 -14.141 -28.078 1 92.19 51 GLY B N 1
ATOM 3025 C CA . GLY B 1 51 ? 6.562 -14.352 -28.031 1 92.19 51 GLY B CA 1
ATOM 3026 C C . GLY B 1 51 ? 7.258 -13.508 -26.984 1 92.19 51 GLY B C 1
ATOM 3027 O O . GLY B 1 51 ? 8.492 -13.492 -26.906 1 92.19 51 GLY B O 1
ATOM 3028 N N . ARG B 1 52 ? 6.43 -12.836 -26.234 1 87.75 52 ARG B N 1
ATOM 3029 C CA . ARG B 1 52 ? 7.059 -11.992 -25.219 1 87.75 52 ARG B CA 1
ATOM 3030 C C . ARG B 1 52 ? 6.055 -11.578 -24.141 1 87.75 52 ARG B C 1
ATOM 3032 O O . ARG B 1 52 ? 4.848 -11.531 -24.406 1 87.75 52 ARG B O 1
ATOM 3039 N N . ILE B 1 53 ? 6.52 -11.281 -22.906 1 82.69 53 ILE B N 1
ATOM 3040 C CA . ILE B 1 53 ? 5.84 -10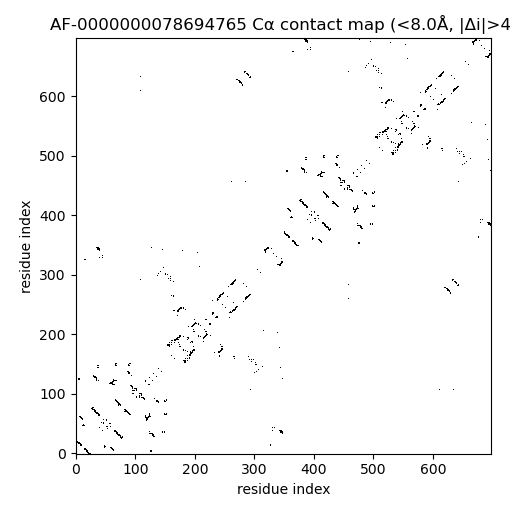.578 -21.828 1 82.69 53 ILE B CA 1
ATOM 3041 C C . ILE B 1 53 ? 6.738 -9.469 -21.281 1 82.69 53 ILE B C 1
ATOM 3043 O O . ILE B 1 53 ? 7.727 -9.742 -20.609 1 82.69 53 ILE B O 1
ATOM 3047 N N . GLY B 1 54 ? 6.352 -8.234 -21.578 1 76.5 54 GLY B N 1
ATOM 3048 C CA . GLY B 1 54 ? 7.238 -7.152 -21.172 1 76.5 54 GLY B CA 1
ATOM 3049 C C . GLY B 1 54 ? 8.664 -7.336 -21.656 1 76.5 54 GLY B C 1
ATOM 3050 O O . GLY B 1 54 ? 8.898 -7.523 -22.844 1 76.5 54 GLY B O 1
ATOM 3051 N N . PRO B 1 55 ? 9.555 -7.32 -20.641 1 78.19 55 PRO B N 1
ATOM 3052 C CA . PRO B 1 55 ? 10.961 -7.422 -21.031 1 78.19 55 PRO B CA 1
ATOM 3053 C C . PRO B 1 55 ? 11.398 -8.867 -21.297 1 78.19 55 PRO B C 1
ATOM 3055 O O . PRO B 1 55 ? 12.531 -9.102 -21.719 1 78.19 55 PRO B O 1
ATOM 3058 N N . PHE B 1 56 ? 10.609 -9.852 -21.078 1 86.56 56 PHE B N 1
ATOM 3059 C CA . PHE B 1 56 ? 10.945 -11.258 -21.281 1 86.56 56 PHE B CA 1
ATOM 3060 C C . PHE B 1 56 ? 10.602 -11.695 -22.688 1 86.56 56 PHE B C 1
ATOM 3062 O O . PHE B 1 56 ? 9.43 -11.953 -23 1 86.56 56 PHE B O 1
ATOM 3069 N N . VAL B 1 57 ? 11.617 -11.82 -23.453 1 92.25 57 VAL B N 1
ATOM 3070 C CA . VAL B 1 57 ? 11.422 -12.102 -24.859 1 92.25 57 VAL B CA 1
ATOM 3071 C C . VAL B 1 57 ? 11.922 -13.508 -25.188 1 92.25 57 VAL B C 1
ATOM 3073 O O . VAL B 1 57 ? 13.016 -13.898 -24.766 1 92.25 57 VAL B O 1
ATOM 3076 N N . VAL B 1 58 ? 11.133 -14.305 -25.906 1 95.38 58 VAL B N 1
ATOM 3077 C CA . VAL B 1 58 ? 11.523 -15.625 -26.375 1 95.38 58 VAL B CA 1
ATOM 3078 C C . VAL B 1 58 ? 12.484 -15.484 -27.562 1 95.38 58 VAL B C 1
ATOM 3080 O O . VAL B 1 58 ? 12.055 -15.328 -28.703 1 95.38 58 VAL B O 1
ATOM 3083 N N . GLU B 1 59 ? 13.727 -15.531 -27.25 1 95.31 59 GLU B N 1
ATOM 3084 C CA . GLU B 1 59 ? 14.75 -15.375 -28.281 1 95.31 59 GLU B CA 1
ATOM 3085 C C . GLU B 1 59 ? 15.242 -16.734 -28.781 1 95.31 59 GLU B C 1
ATOM 3087 O O . GLU B 1 59 ? 15.773 -16.828 -29.891 1 95.31 59 GLU B O 1
ATOM 3092 N N . LYS B 1 60 ? 15.148 -17.703 -28 1 95.5 60 LYS B N 1
ATOM 3093 C CA . LYS B 1 60 ? 15.508 -19.094 -28.281 1 95.5 60 LYS B CA 1
ATOM 3094 C C . LYS B 1 60 ? 14.398 -20.047 -27.859 1 95.5 60 LYS B C 1
ATOM 3096 O O . LYS B 1 60 ? 13.547 -19.703 -27.047 1 95.5 60 LYS B O 1
ATOM 3101 N N . PRO B 1 61 ? 14.422 -21.219 -28.5 1 96.19 61 PRO B N 1
ATOM 3102 C CA . PRO B 1 61 ? 13.406 -22.188 -28.078 1 96.19 61 PRO B CA 1
ATOM 3103 C C . PRO B 1 61 ? 13.414 -22.422 -26.578 1 96.19 61 PRO B C 1
ATOM 3105 O O . PRO B 1 61 ? 14.477 -22.469 -25.953 1 96.19 61 PRO B O 1
ATOM 3108 N N . MET B 1 62 ? 12.203 -22.625 -26 1 96.44 62 MET B N 1
ATOM 3109 C CA . MET B 1 62 ? 12.047 -22.781 -24.562 1 96.44 62 MET B CA 1
ATOM 3110 C C . MET B 1 62 ? 10.977 -23.812 -24.234 1 96.44 62 MET B C 1
ATOM 3112 O O . MET B 1 62 ? 9.93 -23.859 -24.891 1 96.44 62 MET B O 1
ATOM 3116 N N . ILE B 1 63 ? 11.328 -24.703 -23.359 1 96.75 63 ILE B N 1
ATOM 3117 C CA . ILE B 1 63 ? 10.305 -25.609 -22.844 1 96.75 63 ILE B CA 1
ATOM 3118 C C . ILE B 1 63 ? 9.297 -24.828 -22 1 96.75 63 ILE B C 1
ATOM 3120 O O . ILE B 1 63 ? 9.672 -23.969 -21.203 1 96.75 63 ILE B O 1
ATOM 3124 N N . LEU B 1 64 ? 7.961 -25.062 -22.172 1 97.38 64 LEU B N 1
ATOM 3125 C CA . LEU B 1 64 ? 6.918 -24.328 -21.453 1 97.38 64 LEU B CA 1
ATOM 3126 C C . LEU B 1 64 ? 6.531 -25.047 -20.172 1 97.38 64 LEU B C 1
ATOM 3128 O O . LEU B 1 64 ? 7.031 -26.141 -19.891 1 97.38 64 LEU B O 1
ATOM 3132 N N . GLY B 1 65 ? 5.738 -24.375 -19.406 1 97.88 65 GLY B N 1
ATOM 3133 C CA . GLY B 1 65 ? 5.125 -24.969 -18.234 1 97.88 65 GLY B CA 1
ATOM 3134 C C . GLY B 1 65 ? 5.824 -24.578 -16.938 1 97.88 65 GLY B C 1
ATOM 3135 O O . GLY B 1 65 ? 7.051 -24.609 -16.859 1 97.88 65 GLY B O 1
ATOM 3136 N N . HIS B 1 66 ? 5 -24.219 -15.891 1 98.31 66 HIS B N 1
ATOM 3137 C CA . HIS B 1 66 ? 5.609 -23.875 -14.602 1 98.31 66 HIS B CA 1
ATOM 3138 C C . HIS B 1 66 ? 4.691 -24.266 -13.445 1 98.31 66 HIS B C 1
ATOM 3140 O O . HIS B 1 66 ? 5.055 -24.094 -12.281 1 98.31 66 HIS B O 1
ATOM 3146 N N . GLU B 1 67 ? 3.535 -24.812 -13.688 1 98.44 67 GLU B N 1
ATOM 3147 C CA . GLU B 1 67 ? 2.627 -25.359 -12.68 1 98.44 67 GLU B CA 1
ATOM 3148 C C . GLU B 1 67 ? 2.695 -26.875 -12.625 1 98.44 67 GLU B C 1
ATOM 3150 O O . GLU B 1 67 ? 2 -27.562 -13.383 1 98.44 67 GLU B O 1
ATOM 3155 N N . ALA B 1 68 ? 3.453 -27.422 -11.656 1 98.19 68 ALA B N 1
ATOM 3156 C CA . ALA B 1 68 ? 3.789 -28.828 -11.906 1 98.19 68 ALA B CA 1
ATOM 3157 C C . ALA B 1 68 ? 3.717 -29.641 -10.617 1 98.19 68 ALA B C 1
ATOM 3159 O O . ALA B 1 68 ? 3.93 -29.109 -9.523 1 98.19 68 ALA B O 1
ATOM 3160 N N . SER B 1 69 ? 3.4 -30.875 -10.781 1 98.62 69 SER B N 1
ATOM 3161 C CA . SER B 1 69 ? 3.559 -31.938 -9.789 1 98.62 69 SER B CA 1
ATOM 3162 C C . SER B 1 69 ? 4.078 -33.219 -10.438 1 98.62 69 SER B C 1
ATOM 3164 O O . SER B 1 69 ? 4.043 -33.375 -11.656 1 98.62 69 SER B O 1
ATOM 3166 N N . GLY B 1 70 ? 4.629 -34.094 -9.656 1 98.38 70 GLY B N 1
ATOM 3167 C CA . GLY B 1 70 ? 5.176 -35.344 -10.164 1 98.38 70 GLY B CA 1
ATOM 3168 C C . GLY B 1 70 ? 5.668 -36.25 -9.062 1 98.38 70 GLY B C 1
ATOM 3169 O O . GLY B 1 70 ? 5.242 -36.156 -7.91 1 98.38 70 GLY B O 1
ATOM 3170 N N . THR B 1 71 ? 6.449 -37.188 -9.523 1 98.44 71 THR B N 1
ATOM 3171 C CA . THR B 1 71 ? 7 -38.188 -8.609 1 98.44 71 THR B CA 1
ATOM 3172 C C . THR B 1 71 ? 8.523 -38.125 -8.609 1 98.44 71 THR B C 1
ATOM 3174 O O . THR B 1 71 ? 9.156 -38.125 -9.664 1 98.44 71 THR B O 1
ATOM 3177 N N . VAL B 1 72 ? 9.07 -38.094 -7.379 1 98.44 72 VAL B N 1
ATOM 3178 C CA . VAL B 1 72 ? 10.523 -38.156 -7.25 1 98.44 72 VAL B CA 1
ATOM 3179 C C . VAL B 1 72 ? 11.023 -39.5 -7.73 1 98.44 72 VAL B C 1
ATOM 3181 O O . VAL B 1 72 ? 10.492 -40.562 -7.336 1 98.44 72 VAL B O 1
ATOM 3184 N N . VAL B 1 73 ? 12.055 -39.5 -8.578 1 97.69 73 VAL B N 1
ATOM 3185 C CA . VAL B 1 73 ? 12.578 -40.75 -9.062 1 97.69 73 VAL B CA 1
ATOM 3186 C C . VAL B 1 73 ? 14.031 -40.938 -8.625 1 97.69 73 VAL B C 1
ATOM 3188 O O . VAL B 1 73 ? 14.57 -42.031 -8.625 1 97.69 73 VAL B O 1
ATOM 3191 N N . ALA B 1 74 ? 14.688 -39.875 -8.281 1 98 74 ALA B N 1
ATOM 3192 C CA . ALA B 1 74 ? 16.047 -39.875 -7.727 1 98 74 ALA B CA 1
ATOM 3193 C C . ALA B 1 74 ? 16.281 -38.656 -6.859 1 98 74 ALA B C 1
ATOM 3195 O O . ALA B 1 74 ? 15.664 -37.594 -7.066 1 98 74 ALA B O 1
ATOM 3196 N N . VAL B 1 75 ? 17.172 -38.812 -5.844 1 98.06 75 VAL B N 1
ATOM 3197 C CA . VAL B 1 75 ? 17.531 -37.688 -4.984 1 98.06 75 VAL B CA 1
ATOM 3198 C C . VAL B 1 75 ? 19.062 -37.562 -4.898 1 98.06 75 VAL B C 1
ATOM 3200 O O . VAL B 1 75 ? 19.781 -38.562 -5.031 1 98.06 75 VAL B O 1
ATOM 3203 N N . GLY B 1 76 ? 19.484 -36.312 -4.738 1 97.69 76 GLY B N 1
ATOM 3204 C CA . GLY B 1 76 ? 20.891 -36.094 -4.504 1 97.69 76 GLY B CA 1
ATOM 3205 C C . GLY B 1 76 ? 21.391 -36.656 -3.182 1 97.69 76 GLY B C 1
ATOM 3206 O O . GLY B 1 76 ? 20.578 -37 -2.312 1 97.69 76 GLY B O 1
ATOM 3207 N N . THR B 1 77 ? 22.734 -36.625 -3.027 1 97.81 77 THR B N 1
ATOM 3208 C CA . THR B 1 77 ? 23.391 -37.281 -1.907 1 97.81 77 THR B CA 1
ATOM 3209 C C . THR B 1 77 ? 23.062 -36.562 -0.594 1 97.81 77 THR B C 1
ATOM 3211 O O . THR B 1 77 ? 23.078 -37.188 0.471 1 97.81 77 THR B O 1
ATOM 3214 N N . ASN B 1 78 ? 22.688 -35.281 -0.651 1 97.12 78 ASN B N 1
ATOM 3215 C CA . ASN B 1 78 ? 22.5 -34.5 0.575 1 97.12 78 ASN B CA 1
ATOM 3216 C C . ASN B 1 78 ? 21.016 -34.312 0.877 1 97.12 78 ASN B C 1
ATOM 3218 O O . ASN B 1 78 ? 20.656 -33.656 1.849 1 97.12 78 ASN B O 1
ATOM 3222 N N . VAL B 1 79 ? 20.172 -34.875 0.027 1 97.38 79 VAL B N 1
ATOM 3223 C CA . VAL B 1 79 ? 18.734 -34.75 0.235 1 97.38 79 VAL B CA 1
ATOM 3224 C C . VAL B 1 79 ? 18.281 -35.781 1.277 1 97.38 79 VAL B C 1
ATOM 3226 O O . VAL B 1 79 ? 18.547 -36.969 1.139 1 97.38 79 VAL B O 1
ATOM 3229 N N . LYS B 1 80 ? 17.594 -35.281 2.293 1 94.44 80 LYS B N 1
ATOM 3230 C CA . LYS B 1 80 ? 17.234 -36.156 3.4 1 94.44 80 LYS B CA 1
ATOM 3231 C C . LYS B 1 80 ? 15.719 -36.281 3.541 1 94.44 80 LYS B C 1
ATOM 3233 O O . LYS B 1 80 ? 15.219 -37.281 4.047 1 94.44 80 LYS B O 1
ATOM 3238 N N . LYS B 1 81 ? 14.977 -35.344 3.084 1 94.56 81 LYS B N 1
ATOM 3239 C CA . LYS B 1 81 ? 13.555 -35.281 3.414 1 94.56 81 LYS B CA 1
ATOM 3240 C C . LYS B 1 81 ? 12.703 -35.875 2.293 1 94.56 81 LYS B C 1
ATOM 3242 O O . LYS B 1 81 ? 11.484 -36 2.438 1 94.56 81 LYS B O 1
ATOM 3247 N N . LEU B 1 82 ? 13.305 -36.219 1.169 1 98.06 82 LEU B N 1
ATOM 3248 C CA . LEU B 1 82 ? 12.609 -36.812 0.019 1 98.06 82 LEU B CA 1
ATOM 3249 C C . LEU B 1 82 ? 13.289 -38.094 -0.439 1 98.06 82 LEU B C 1
ATOM 3251 O O . LEU B 1 82 ? 14.484 -38.281 -0.212 1 98.06 82 LEU B O 1
ATOM 3255 N N . LYS B 1 83 ? 12.523 -38.969 -1.029 1 97.94 83 LYS B N 1
ATOM 3256 C CA . LYS B 1 83 ? 13.016 -40.219 -1.612 1 97.94 83 LYS B CA 1
ATOM 3257 C C . LYS B 1 83 ? 12.234 -40.594 -2.865 1 97.94 83 LYS B C 1
ATOM 3259 O O . LYS B 1 83 ? 11.141 -40.062 -3.102 1 97.94 83 LYS B O 1
ATOM 3264 N N . ALA B 1 84 ? 12.82 -41.5 -3.611 1 98.25 84 ALA B N 1
ATOM 3265 C CA . ALA B 1 84 ? 12.125 -42 -4.789 1 98.25 84 ALA B CA 1
ATOM 3266 C C . ALA B 1 84 ? 10.75 -42.531 -4.426 1 98.25 84 ALA B C 1
ATOM 3268 O O . ALA B 1 84 ? 10.586 -43.219 -3.406 1 98.25 84 ALA B O 1
ATOM 3269 N N . GLY B 1 85 ? 9.781 -42.156 -5.211 1 98.25 85 GLY B N 1
ATOM 3270 C CA . GLY B 1 85 ? 8.414 -42.562 -4.965 1 98.25 85 GLY B CA 1
ATOM 3271 C C . GLY B 1 85 ? 7.551 -41.469 -4.371 1 98.25 85 GLY B C 1
ATOM 3272 O O . GLY B 1 85 ? 6.32 -41.531 -4.453 1 98.25 85 GLY B O 1
ATOM 3273 N N . ASP B 1 86 ? 8.172 -40.5 -3.729 1 98.38 86 ASP B N 1
ATOM 3274 C CA . ASP B 1 86 ? 7.41 -39.406 -3.152 1 98.38 86 ASP B CA 1
ATOM 3275 C C . ASP B 1 86 ? 6.719 -38.594 -4.242 1 98.38 86 ASP B C 1
ATOM 3277 O O . ASP B 1 86 ? 7.336 -38.25 -5.254 1 98.38 86 ASP B O 1
ATOM 3281 N N . ARG B 1 87 ? 5.426 -38.312 -4.066 1 98.69 87 ARG B N 1
ATOM 3282 C CA . ARG B 1 87 ? 4.711 -37.344 -4.906 1 98.69 87 ARG B CA 1
ATOM 3283 C C . ARG B 1 87 ? 4.941 -35.906 -4.43 1 98.69 87 ARG B C 1
ATOM 3285 O O . ARG B 1 87 ? 4.918 -35.656 -3.227 1 98.69 87 ARG B O 1
ATOM 3292 N N . VAL B 1 88 ? 5.25 -35 -5.375 1 98.81 88 VAL B N 1
ATOM 3293 C CA . VAL B 1 88 ? 5.629 -33.656 -4.934 1 98.81 88 VAL B CA 1
ATOM 3294 C C . VAL B 1 88 ? 4.973 -32.594 -5.828 1 98.81 88 VAL B C 1
ATOM 3296 O O . VAL B 1 88 ? 4.715 -32.875 -7.008 1 98.81 88 VAL B O 1
ATOM 3299 N N . ALA B 1 89 ? 4.578 -31.5 -5.309 1 98.75 89 ALA B N 1
ATOM 3300 C CA . ALA B 1 89 ? 4.355 -30.234 -6.023 1 98.75 89 ALA B CA 1
ATOM 3301 C C . ALA B 1 89 ? 5.645 -29.422 -6.121 1 98.75 89 ALA B C 1
ATOM 3303 O O . ALA B 1 89 ? 6.457 -29.422 -5.195 1 98.75 89 ALA B O 1
ATOM 3304 N N . LEU B 1 90 ? 5.879 -28.75 -7.18 1 98.62 90 LEU B N 1
ATOM 3305 C CA . LEU B 1 90 ? 7.133 -28.031 -7.426 1 98.62 90 LEU B CA 1
ATOM 3306 C C . LEU B 1 90 ? 6.914 -26.531 -7.395 1 98.62 90 LEU B C 1
ATOM 3308 O O . LEU B 1 90 ? 6.07 -26 -8.125 1 98.62 90 LEU B O 1
ATOM 3312 N N . GLU B 1 91 ? 7.582 -25.828 -6.559 1 98.5 91 GLU B N 1
ATOM 3313 C CA . GLU B 1 91 ? 7.672 -24.375 -6.656 1 98.5 91 GLU B CA 1
ATOM 3314 C C . GLU B 1 91 ? 8.672 -23.953 -7.727 1 98.5 91 GLU B C 1
ATOM 3316 O O . GLU B 1 91 ? 9.867 -24.266 -7.629 1 98.5 91 GLU B O 1
ATOM 3321 N N . PRO B 1 92 ? 8.297 -23.203 -8.68 1 98.06 92 PRO B N 1
ATOM 3322 C CA . PRO B 1 92 ? 9.086 -23.047 -9.898 1 98.06 92 PRO B CA 1
ATOM 3323 C C . PRO B 1 92 ? 10.242 -22.062 -9.734 1 98.06 92 PRO B C 1
ATOM 3325 O O . PRO B 1 92 ? 11.219 -22.125 -10.492 1 98.06 92 PRO B O 1
ATOM 3328 N N . GLY B 1 93 ? 10.164 -21.125 -8.844 1 96.94 93 GLY B N 1
ATOM 3329 C CA . GLY B 1 93 ? 11.195 -20.094 -8.734 1 96.94 93 GLY B CA 1
ATOM 3330 C C . GLY B 1 93 ? 12.375 -20.531 -7.887 1 96.94 93 GLY B C 1
ATOM 3331 O O . GLY B 1 93 ? 12.211 -20.906 -6.727 1 96.94 93 GLY B O 1
ATOM 3332 N N . ILE B 1 94 ? 13.602 -20.516 -8.484 1 97 94 ILE B N 1
ATOM 3333 C CA . ILE B 1 94 ? 14.82 -20.859 -7.762 1 97 94 ILE B CA 1
ATOM 3334 C C . ILE B 1 94 ? 15.633 -19.609 -7.48 1 97 94 ILE B C 1
ATOM 3336 O O . ILE B 1 94 ? 16.203 -19 -8.398 1 97 94 ILE B O 1
ATOM 3340 N N . PRO B 1 95 ? 15.68 -19.203 -6.223 1 96.5 95 PRO B N 1
ATOM 3341 C CA . PRO B 1 95 ? 16.5 -18.031 -5.887 1 96.5 95 PRO B CA 1
ATOM 3342 C C . PRO B 1 95 ? 17.969 -18.375 -5.707 1 96.5 95 PRO B C 1
ATOM 3344 O O . PRO B 1 95 ? 18.328 -19.547 -5.633 1 96.5 95 PRO B O 1
ATOM 3347 N N . ARG B 1 96 ? 18.844 -17.281 -5.766 1 95.44 96 ARG B N 1
ATOM 3348 C CA . ARG B 1 96 ? 20.172 -17.438 -5.164 1 95.44 96 ARG B CA 1
ATOM 3349 C C . ARG B 1 96 ? 20.062 -17.547 -3.646 1 95.44 96 ARG B C 1
ATOM 3351 O O . ARG B 1 96 ? 19.578 -16.641 -2.979 1 95.44 96 ARG B O 1
ATOM 3358 N N . TRP B 1 97 ? 20.531 -18.641 -3.16 1 93.5 97 TRP B N 1
ATOM 3359 C CA . TRP B 1 97 ? 20.234 -19.031 -1.785 1 93.5 97 TRP B CA 1
ATOM 3360 C C . TRP B 1 97 ? 20.922 -18.109 -0.793 1 93.5 97 TRP B C 1
ATOM 3362 O O . TRP B 1 97 ? 20.516 -18.016 0.37 1 93.5 97 TRP B O 1
ATOM 3372 N N . ASP B 1 98 ? 22.031 -17.422 -1.22 1 92.31 98 ASP B N 1
ATOM 3373 C CA . ASP B 1 98 ? 22.781 -16.578 -0.292 1 92.31 98 ASP B CA 1
ATOM 3374 C C . ASP B 1 98 ? 22.594 -15.102 -0.619 1 92.31 98 ASP B C 1
ATOM 3376 O O . ASP B 1 98 ? 23.422 -14.273 -0.222 1 92.31 98 ASP B O 1
ATOM 3380 N N . SER B 1 99 ? 21.562 -14.812 -1.419 1 92.88 99 SER B N 1
ATOM 3381 C CA . SER B 1 99 ? 21.312 -13.406 -1.723 1 92.88 99 SER B CA 1
ATOM 3382 C C . SER B 1 99 ? 20.75 -12.68 -0.512 1 92.88 99 SER B C 1
ATOM 3384 O O . SER B 1 99 ? 20.219 -13.305 0.407 1 92.88 99 SER B O 1
ATOM 3386 N N . ALA B 1 100 ? 20.859 -11.344 -0.499 1 91.38 100 ALA B N 1
ATOM 3387 C CA . ALA B 1 100 ? 20.312 -10.516 0.57 1 91.38 100 ALA B CA 1
ATOM 3388 C C . ALA B 1 100 ? 18.797 -10.711 0.676 1 91.38 100 ALA B C 1
ATOM 3390 O O . ALA B 1 100 ? 18.25 -10.766 1.779 1 91.38 100 ALA B O 1
ATOM 3391 N N . GLN B 1 101 ? 18.156 -10.859 -0.451 1 93.31 101 GLN B N 1
ATOM 3392 C CA . GLN B 1 101 ? 16.703 -11.031 -0.473 1 93.31 101 GLN B CA 1
ATOM 3393 C C . GLN B 1 101 ? 16.297 -12.375 0.131 1 93.31 101 GLN B C 1
ATOM 3395 O O . GLN B 1 101 ? 15.391 -12.438 0.953 1 93.31 101 GLN B O 1
ATOM 3400 N N . THR B 1 102 ? 17 -13.367 -0.255 1 92.19 102 THR B N 1
ATOM 3401 C CA . THR B 1 102 ? 16.688 -14.688 0.292 1 92.19 102 THR B CA 1
ATOM 3402 C C . THR B 1 102 ? 16.891 -14.711 1.802 1 92.19 102 THR B C 1
ATOM 3404 O O . THR B 1 102 ? 16.047 -15.188 2.549 1 92.19 102 THR B O 1
ATOM 3407 N N . LEU B 1 103 ? 18.016 -14.164 2.238 1 91.06 103 LEU B N 1
ATOM 3408 C CA . LEU B 1 103 ? 18.359 -14.172 3.656 1 91.06 103 LEU B CA 1
ATOM 3409 C C . LEU B 1 103 ? 17.375 -13.328 4.461 1 91.06 103 LEU B C 1
ATOM 3411 O O . LEU B 1 103 ? 17.203 -13.539 5.664 1 91.06 103 LEU B O 1
ATOM 3415 N N . SER B 1 104 ? 16.703 -12.438 3.799 1 91.38 104 SER B N 1
ATOM 3416 C CA . SER B 1 104 ? 15.727 -11.586 4.473 1 91.38 104 SER B CA 1
ATOM 3417 C C . SER B 1 104 ? 14.32 -12.148 4.348 1 91.38 104 SER B C 1
ATOM 3419 O O . SER B 1 104 ? 13.344 -11.5 4.738 1 91.38 104 SER B O 1
ATOM 3421 N N . GLY B 1 105 ? 14.148 -13.344 3.756 1 92.62 105 GLY B N 1
ATOM 3422 C CA . GLY B 1 105 ? 12.844 -13.969 3.613 1 92.62 105 GLY B CA 1
ATOM 3423 C C . GLY B 1 105 ? 12.062 -13.461 2.418 1 92.62 105 GLY B C 1
ATOM 3424 O O . GLY B 1 105 ? 10.844 -13.633 2.344 1 92.62 105 GLY B O 1
ATOM 3425 N N . LEU B 1 106 ? 12.734 -12.688 1.529 1 95.62 106 LEU B N 1
ATOM 3426 C CA . LEU B 1 106 ? 12.125 -12.117 0.33 1 95.62 106 LEU B CA 1
ATOM 3427 C C . LEU B 1 106 ? 12.672 -12.789 -0.925 1 95.62 106 LEU B C 1
ATOM 3429 O O . LEU B 1 106 ? 13.047 -12.109 -1.885 1 95.62 106 LEU B O 1
ATOM 3433 N N . TYR B 1 107 ? 12.773 -14.164 -0.931 1 95.81 107 TYR B N 1
ATOM 3434 C CA . TYR B 1 107 ? 13.492 -14.859 -1.992 1 95.81 107 TYR B CA 1
ATOM 3435 C C . TYR B 1 107 ? 12.758 -14.727 -3.324 1 95.81 107 TYR B C 1
ATOM 3437 O O . TYR B 1 107 ? 13.367 -14.852 -4.387 1 95.81 107 TYR B O 1
ATOM 3445 N N . ASN B 1 108 ? 11.469 -14.461 -3.289 1 96.38 108 ASN B N 1
ATOM 3446 C CA . ASN B 1 108 ? 10.734 -14.234 -4.527 1 96.38 108 ASN B CA 1
ATOM 3447 C C . ASN B 1 108 ? 11.227 -12.984 -5.246 1 96.38 108 ASN B C 1
ATOM 3449 O O . ASN B 1 108 ? 10.945 -12.789 -6.434 1 96.38 108 ASN B O 1
ATOM 3453 N N . LEU B 1 109 ? 11.945 -12.125 -4.527 1 95.75 109 LEU B N 1
ATOM 3454 C CA . LEU B 1 109 ? 12.414 -10.867 -5.098 1 95.75 109 LEU B CA 1
ATOM 3455 C C . LEU B 1 109 ? 13.906 -10.922 -5.41 1 95.75 109 LEU B C 1
ATOM 3457 O O . LEU B 1 109 ? 14.523 -9.898 -5.707 1 95.75 109 LEU B O 1
ATOM 3461 N N . ASP B 1 110 ? 14.578 -12.125 -5.309 1 94.94 110 ASP B N 1
ATOM 3462 C CA . ASP B 1 110 ? 15.977 -12.289 -5.672 1 94.94 110 ASP B CA 1
ATOM 3463 C C . ASP B 1 110 ? 16.219 -11.922 -7.137 1 94.94 110 ASP B C 1
ATOM 3465 O O . ASP B 1 110 ? 15.562 -12.461 -8.031 1 94.94 110 ASP B O 1
ATOM 3469 N N . PRO B 1 111 ? 17.109 -10.961 -7.375 1 92.19 111 PRO B N 1
ATOM 3470 C CA . PRO B 1 111 ? 17.344 -10.516 -8.75 1 92.19 111 PRO B CA 1
ATOM 3471 C C . PRO B 1 111 ? 17.891 -11.625 -9.641 1 92.19 111 PRO B C 1
ATOM 3473 O O . PRO B 1 111 ? 17.828 -11.523 -10.875 1 92.19 111 PRO B O 1
ATOM 3476 N N . GLU B 1 112 ? 18.422 -12.672 -9.078 1 94.38 112 GLU B N 1
ATOM 3477 C CA . GLU B 1 112 ? 19 -13.766 -9.852 1 94.38 112 GLU B CA 1
ATOM 3478 C C . GLU B 1 112 ? 18.062 -14.969 -9.906 1 94.38 112 GLU B C 1
ATOM 3480 O O . GLU B 1 112 ? 18.453 -16.047 -10.375 1 94.38 112 GLU B O 1
ATOM 3485 N N . LEU B 1 113 ? 16.875 -14.773 -9.422 1 95.5 113 LEU B N 1
ATOM 3486 C CA . LEU B 1 113 ? 15.914 -15.859 -9.406 1 95.5 113 LEU B CA 1
ATOM 3487 C C . LEU B 1 113 ? 15.602 -16.328 -10.82 1 95.5 113 LEU B C 1
ATOM 3489 O O . LEU B 1 113 ? 15.406 -15.516 -11.727 1 95.5 113 LEU B O 1
ATOM 3493 N N . THR B 1 114 ? 15.695 -17.641 -11.055 1 95.81 114 THR B N 1
ATOM 3494 C CA . THR B 1 114 ? 15.227 -18.234 -12.297 1 95.81 114 THR B CA 1
ATOM 3495 C C . THR B 1 114 ? 13.844 -18.875 -12.102 1 95.81 114 THR B C 1
ATOM 3497 O O . THR B 1 114 ? 13.523 -19.344 -11.016 1 95.81 114 THR B O 1
ATOM 3500 N N . PHE B 1 115 ? 13.055 -18.859 -13.109 1 96.31 115 PHE B N 1
ATOM 3501 C CA . PHE B 1 115 ? 11.664 -19.297 -13.031 1 96.31 115 PHE B CA 1
ATOM 3502 C C . PHE B 1 115 ? 11.305 -20.156 -14.234 1 96.31 115 PHE B C 1
ATOM 3504 O O . PHE B 1 115 ? 11.617 -19.812 -15.375 1 96.31 115 PHE B O 1
ATOM 3511 N N . PHE B 1 116 ? 10.617 -21.297 -13.938 1 96.5 116 PHE B N 1
ATOM 3512 C CA . PHE B 1 116 ? 10.18 -22.188 -15.016 1 96.5 116 PHE B CA 1
ATOM 3513 C C . PHE B 1 116 ? 9.469 -21.406 -16.109 1 96.5 116 PHE B C 1
ATOM 3515 O O . PHE B 1 116 ? 8.547 -20.625 -15.828 1 96.5 116 PHE B O 1
ATOM 3522 N N . ALA B 1 117 ? 9.93 -21.609 -17.406 1 95.62 117 ALA B N 1
ATOM 3523 C CA . ALA B 1 117 ? 9.258 -21.109 -18.609 1 95.62 117 ALA B CA 1
ATOM 3524 C C . ALA B 1 117 ? 9.227 -19.578 -18.625 1 95.62 117 ALA B C 1
ATOM 3526 O O . ALA B 1 117 ? 8.242 -18.969 -19.062 1 95.62 117 ALA B O 1
ATOM 3527 N N . THR B 1 118 ? 10.164 -18.922 -18.016 1 94.19 118 THR B N 1
ATOM 3528 C CA . THR B 1 118 ? 10.477 -17.516 -18.203 1 94.19 118 THR B CA 1
ATOM 3529 C C . THR B 1 118 ? 11.781 -17.344 -18.984 1 94.19 118 THR B C 1
ATOM 3531 O O . THR B 1 118 ? 12.852 -17.734 -18.5 1 94.19 118 THR B O 1
ATOM 3534 N N . PRO B 1 119 ? 11.727 -16.812 -20.203 1 93.06 119 PRO B N 1
ATOM 3535 C CA . PRO B 1 119 ? 12.906 -16.797 -21.062 1 93.06 119 PRO B CA 1
ATOM 3536 C C . PRO B 1 119 ? 14.133 -16.203 -20.375 1 93.06 119 PRO B C 1
ATOM 3538 O O . PRO B 1 119 ? 14.031 -15.156 -19.719 1 93.06 119 PRO B O 1
ATOM 3541 N N . PRO B 1 120 ? 15.211 -16.906 -20.406 1 92.56 120 PRO B N 1
ATOM 3542 C CA . PRO B 1 120 ? 15.461 -18.062 -21.281 1 92.56 120 PRO B CA 1
ATOM 3543 C C . PRO B 1 120 ? 15.344 -19.391 -20.531 1 92.56 120 PRO B C 1
ATOM 3545 O O . PRO B 1 120 ? 15.789 -20.422 -21.031 1 92.56 120 PRO B O 1
ATOM 3548 N N . VAL B 1 121 ? 14.828 -19.359 -19.438 1 93.88 121 VAL B N 1
ATOM 3549 C CA . VAL B 1 121 ? 14.812 -20.531 -18.562 1 93.88 121 VAL B CA 1
ATOM 3550 C C . VAL B 1 121 ? 13.742 -21.516 -19.031 1 93.88 121 VAL B C 1
ATOM 3552 O O . VAL B 1 121 ? 12.602 -21.125 -19.297 1 93.88 121 VAL B O 1
ATOM 3555 N N . HIS B 1 122 ? 14.109 -22.797 -19.188 1 95.56 122 HIS B N 1
ATOM 3556 C CA . HIS B 1 122 ? 13.18 -23.844 -19.594 1 95.56 122 HIS B CA 1
ATOM 3557 C C . HIS B 1 122 ? 12.141 -24.109 -18.516 1 95.56 122 HIS B C 1
ATOM 3559 O O . HIS B 1 122 ? 12.43 -23.969 -17.328 1 95.56 122 HIS B O 1
ATOM 3565 N N . GLY B 1 123 ? 10.953 -24.547 -19 1 96.94 123 GLY B N 1
ATOM 3566 C CA . GLY B 1 123 ? 9.898 -24.953 -18.078 1 96.94 123 GLY B CA 1
ATOM 3567 C C . GLY B 1 123 ? 9.961 -26.422 -17.719 1 96.94 123 GLY B C 1
ATOM 3568 O O . GLY B 1 123 ? 11.031 -27.016 -17.703 1 96.94 123 GLY B O 1
ATOM 3569 N N . CYS B 1 124 ? 8.805 -26.938 -17.344 1 96.38 124 CYS B N 1
ATOM 3570 C CA . CYS B 1 124 ? 8.805 -28.266 -16.75 1 96.38 124 CYS B CA 1
ATOM 3571 C C . CYS B 1 124 ? 8.047 -29.25 -17.625 1 96.38 124 CYS B C 1
ATOM 3573 O O . CYS B 1 124 ? 7.867 -30.422 -17.25 1 96.38 124 CYS B O 1
ATOM 3575 N N . MET B 1 125 ? 7.613 -28.828 -18.812 1 95.62 125 MET B N 1
ATOM 3576 C CA . MET B 1 125 ? 6.887 -29.734 -19.703 1 95.62 125 MET B CA 1
ATOM 3577 C C . MET B 1 125 ? 7.848 -30.688 -20.406 1 95.62 125 MET B C 1
ATOM 3579 O O . MET B 1 125 ? 7.973 -30.641 -21.625 1 95.62 125 MET B O 1
ATOM 3583 N N . SER B 1 126 ? 8.445 -31.484 -19.703 1 93.31 126 SER B N 1
ATOM 3584 C CA . SER B 1 126 ? 9.383 -32.531 -20.062 1 93.31 126 SER B CA 1
ATOM 3585 C C . SER B 1 126 ? 9.172 -33.781 -19.203 1 93.31 126 SER B C 1
ATOM 3587 O O . SER B 1 126 ? 8.5 -33.719 -18.172 1 93.31 126 SER B O 1
ATOM 3589 N N . THR B 1 127 ? 9.711 -34.906 -19.688 1 92.19 127 THR B N 1
ATOM 3590 C CA . THR B 1 127 ? 9.477 -36.156 -18.984 1 92.19 127 THR B CA 1
ATOM 3591 C C . THR B 1 127 ? 9.984 -36.094 -17.547 1 92.19 127 THR B C 1
ATOM 3593 O O . THR B 1 127 ? 9.266 -36.469 -16.625 1 92.19 127 THR B O 1
ATOM 3596 N N . THR B 1 128 ? 11.211 -35.688 -17.328 1 93.94 128 THR B N 1
ATOM 3597 C CA . THR B 1 128 ? 11.781 -35.469 -16 1 93.94 128 THR B CA 1
ATOM 3598 C C . THR B 1 128 ? 12.43 -34.094 -15.883 1 93.94 128 THR B C 1
ATOM 3600 O O . THR B 1 128 ? 12.797 -33.5 -16.891 1 93.94 128 THR B O 1
ATOM 3603 N N . ILE B 1 129 ? 12.477 -33.625 -14.703 1 95.25 129 ILE B N 1
ATOM 3604 C CA . ILE B 1 129 ? 13.195 -32.375 -14.438 1 95.25 129 ILE B CA 1
ATOM 3605 C C . ILE B 1 129 ? 14.078 -32.531 -13.203 1 95.25 129 ILE B C 1
ATOM 3607 O O . ILE B 1 129 ? 13.805 -33.375 -12.352 1 95.25 129 ILE B O 1
ATOM 3611 N N . ILE B 1 130 ? 15.141 -31.781 -13.219 1 96.69 130 ILE B N 1
ATOM 3612 C CA . ILE B 1 130 ? 15.961 -31.625 -12.023 1 96.69 130 ILE B CA 1
ATOM 3613 C C . ILE B 1 130 ? 15.602 -30.312 -11.312 1 96.69 130 ILE B C 1
ATOM 3615 O O . ILE B 1 130 ? 15.531 -29.266 -11.945 1 96.69 130 ILE B O 1
ATOM 3619 N N . HIS B 1 131 ? 15.305 -30.391 -10.062 1 97.38 131 HIS B N 1
ATOM 3620 C CA . HIS B 1 131 ? 14.875 -29.234 -9.281 1 97.38 131 HIS B CA 1
ATOM 3621 C C . HIS B 1 131 ? 15.398 -29.312 -7.852 1 97.38 131 HIS B C 1
ATOM 3623 O O . HIS B 1 131 ? 15.562 -30.406 -7.301 1 97.38 131 HIS B O 1
ATOM 3629 N N . PRO B 1 132 ? 15.734 -28.125 -7.223 1 97.25 132 PRO B N 1
ATOM 3630 C CA . PRO B 1 132 ? 16.188 -28.172 -5.828 1 97.25 132 PRO B CA 1
ATOM 3631 C C . PRO B 1 132 ? 15.172 -28.875 -4.914 1 97.25 132 PRO B C 1
ATOM 3633 O O . PRO B 1 132 ? 13.984 -28.547 -4.941 1 97.25 132 PRO B O 1
ATOM 3636 N N . ALA B 1 133 ? 15.672 -29.766 -4.074 1 97.94 133 ALA B N 1
ATOM 3637 C CA . ALA B 1 133 ? 14.812 -30.516 -3.154 1 97.94 133 ALA B CA 1
ATOM 3638 C C . ALA B 1 133 ? 14.047 -29.562 -2.238 1 97.94 133 ALA B C 1
ATOM 3640 O O . ALA B 1 133 ? 12.898 -29.844 -1.873 1 97.94 133 ALA B O 1
ATOM 3641 N N . ALA B 1 134 ? 14.609 -28.422 -1.932 1 96.38 134 ALA B N 1
ATOM 3642 C CA . ALA B 1 134 ? 14.023 -27.438 -1.023 1 96.38 134 ALA B CA 1
ATOM 3643 C C . ALA B 1 134 ? 12.75 -26.844 -1.614 1 96.38 134 ALA B C 1
ATOM 3645 O O . ALA B 1 134 ? 11.953 -26.234 -0.896 1 96.38 134 ALA B O 1
ATOM 3646 N N . LEU B 1 135 ? 12.523 -27.016 -2.918 1 98.06 135 LEU B N 1
ATOM 3647 C CA . LEU B 1 135 ? 11.375 -26.422 -3.594 1 98.06 135 LEU B CA 1
ATOM 3648 C C . LEU B 1 135 ? 10.438 -27.516 -4.121 1 98.06 135 LEU B C 1
ATOM 3650 O O . LEU B 1 135 ? 9.609 -27.25 -4.996 1 98.06 135 LEU B O 1
ATOM 3654 N N . CYS B 1 136 ? 10.664 -28.719 -3.656 1 98.5 136 CYS B N 1
ATOM 3655 C CA . CYS B 1 136 ? 9.781 -29.859 -3.891 1 98.5 136 CYS B CA 1
ATOM 3656 C C . CYS B 1 136 ? 9.023 -30.234 -2.621 1 98.5 136 CYS B C 1
ATOM 3658 O O . CYS B 1 136 ? 9.633 -30.578 -1.607 1 98.5 136 CYS B O 1
ATOM 3660 N N . PHE B 1 137 ? 7.695 -30.203 -2.717 1 98.56 137 PHE B N 1
ATOM 3661 C CA . PHE B 1 137 ? 6.902 -30.391 -1.507 1 98.56 137 PHE B CA 1
ATOM 3662 C C . PHE B 1 137 ? 6.047 -31.641 -1.604 1 98.56 137 PHE B C 1
ATOM 3664 O O . PHE B 1 137 ? 5.254 -31.781 -2.537 1 98.56 137 PHE B O 1
ATOM 3671 N N . LYS B 1 138 ? 6.176 -32.438 -0.63 1 98.31 138 LYS B N 1
ATOM 3672 C CA . LYS B 1 138 ? 5.508 -33.719 -0.624 1 98.31 138 LYS B CA 1
ATOM 3673 C C . LYS B 1 138 ? 3.99 -33.562 -0.589 1 98.31 138 LYS B C 1
ATOM 3675 O O . LYS B 1 138 ? 3.467 -32.75 0.153 1 98.31 138 LYS B O 1
ATOM 3680 N N . LEU B 1 139 ? 3.336 -34.344 -1.447 1 98.44 139 LEU B N 1
ATOM 3681 C CA . LEU B 1 139 ? 1.879 -34.406 -1.469 1 98.44 139 LEU B CA 1
ATOM 3682 C C . LEU B 1 139 ? 1.367 -35.562 -0.614 1 98.44 139 LEU B C 1
ATOM 3684 O O . LEU B 1 139 ? 1.799 -36.688 -0.785 1 98.44 139 LEU B O 1
ATOM 3688 N N . PRO B 1 140 ? 0.481 -35.25 0.316 1 97.5 140 PRO B N 1
ATOM 3689 C CA . PRO B 1 140 ? -0.194 -36.344 1.001 1 97.5 140 PRO B CA 1
ATOM 3690 C C . PRO B 1 140 ? -0.988 -37.219 0.046 1 97.5 140 PRO B C 1
ATOM 3692 O O . PRO B 1 140 ? -1.29 -36.812 -1.078 1 97.5 140 PRO B O 1
ATOM 3695 N N . ASP B 1 141 ? -1.393 -38.375 0.5 1 97.62 141 ASP B N 1
ATOM 3696 C CA . ASP B 1 141 ? -2.043 -39.375 -0.334 1 97.62 141 ASP B CA 1
ATOM 3697 C C . ASP B 1 141 ? -3.383 -38.875 -0.863 1 97.62 141 ASP B C 1
ATOM 3699 O O . ASP B 1 141 ? -3.807 -39.25 -1.958 1 97.62 141 ASP B O 1
ATOM 3703 N N . ASN B 1 142 ? -3.947 -38 -0.09 1 97.88 142 ASN B N 1
ATOM 3704 C CA . ASN B 1 142 ? -5.297 -37.594 -0.454 1 97.88 142 ASN B CA 1
ATOM 3705 C C . ASN B 1 142 ? -5.285 -36.344 -1.321 1 97.88 142 ASN B C 1
ATOM 3707 O O . ASN B 1 142 ? -6.336 -35.75 -1.596 1 97.88 142 ASN B O 1
ATOM 3711 N N . VAL B 1 143 ? -4.141 -35.844 -1.712 1 98.12 143 VAL B N 1
ATOM 3712 C CA . VAL B 1 143 ? -4.008 -34.719 -2.623 1 98.12 143 VAL B CA 1
ATOM 3713 C C . VAL B 1 143 ? -3.498 -35.219 -3.979 1 98.12 143 VAL B C 1
ATOM 3715 O O . VAL B 1 143 ? -2.418 -35.812 -4.07 1 98.12 143 VAL B O 1
ATOM 3718 N N . SER B 1 144 ? -4.281 -35.031 -5.023 1 98.19 144 SER B N 1
ATOM 3719 C CA . SER B 1 144 ? -3.965 -35.531 -6.352 1 98.19 144 SER B CA 1
ATOM 3720 C C . SER B 1 144 ? -2.809 -34.781 -6.98 1 98.19 144 SER B C 1
ATOM 3722 O O . SER B 1 144 ? -2.43 -33.688 -6.492 1 98.19 144 SER B O 1
ATOM 3724 N N . TYR B 1 145 ? -2.225 -35.312 -8.039 1 98.38 145 TYR B N 1
ATOM 3725 C CA . TYR B 1 145 ? -1.197 -34.625 -8.812 1 98.38 145 TYR B CA 1
ATOM 3726 C C . TYR B 1 145 ? -1.734 -33.344 -9.398 1 98.38 145 TYR B C 1
ATOM 3728 O O . TYR B 1 145 ? -1.027 -32.312 -9.438 1 98.38 145 TYR B O 1
ATOM 3736 N N . GLU B 1 146 ? -2.99 -33.406 -9.859 1 98.06 146 GLU B N 1
ATOM 3737 C CA . GLU B 1 146 ? -3.607 -32.188 -10.438 1 98.06 146 GLU B CA 1
ATOM 3738 C C . GLU B 1 146 ? -3.73 -31.094 -9.398 1 98.06 146 GLU B C 1
ATOM 3740 O O . GLU B 1 146 ? -3.434 -29.922 -9.695 1 98.06 146 GLU B O 1
ATOM 3745 N N . GLU B 1 147 ? -4.133 -31.453 -8.203 1 98.12 147 GLU B N 1
ATOM 3746 C CA . GLU B 1 147 ? -4.168 -30.469 -7.117 1 98.12 147 GLU B CA 1
ATOM 3747 C C . GLU B 1 147 ? -2.771 -29.953 -6.793 1 98.12 147 GLU B C 1
ATOM 3749 O O . GLU B 1 147 ? -2.594 -28.766 -6.512 1 98.12 147 GLU B O 1
ATOM 3754 N N . GLY B 1 148 ? -1.794 -30.859 -6.816 1 98.44 148 GLY B N 1
ATOM 3755 C CA . GLY B 1 148 ? -0.412 -30.453 -6.621 1 98.44 148 GLY B CA 1
ATOM 3756 C C . GLY B 1 148 ? 0.057 -29.422 -7.637 1 98.44 148 GLY B C 1
ATOM 3757 O O . GLY B 1 148 ? 0.731 -28.453 -7.285 1 98.44 148 GLY B O 1
ATOM 3758 N N . ALA B 1 149 ? -0.299 -29.625 -8.898 1 98.44 149 ALA B N 1
ATOM 3759 C CA . ALA B 1 149 ? 0.06 -28.688 -9.961 1 98.44 149 ALA B CA 1
ATOM 3760 C C . ALA B 1 149 ? -0.595 -27.328 -9.734 1 98.44 149 ALA B C 1
ATOM 3762 O O . ALA B 1 149 ? -0.026 -26.297 -10.086 1 98.44 149 ALA B O 1
ATOM 3763 N N . LEU B 1 150 ? -1.745 -27.344 -9.117 1 98.19 150 LEU B N 1
ATOM 3764 C CA . LEU B 1 150 ? -2.498 -26.109 -8.898 1 98.19 150 LEU B CA 1
ATOM 3765 C C . LEU B 1 150 ? -1.95 -25.344 -7.699 1 98.19 150 LEU B C 1
ATOM 3767 O O . LEU B 1 150 ? -2.361 -24.219 -7.438 1 98.19 150 LEU B O 1
ATOM 3771 N N . CYS B 1 151 ? -0.978 -25.938 -6.98 1 98.31 151 CYS B N 1
ATOM 3772 C CA . CYS B 1 151 ? -0.359 -25.219 -5.871 1 98.31 151 CYS B CA 1
ATOM 3773 C C . CYS B 1 151 ? 0.251 -23.906 -6.344 1 98.31 151 CYS B C 1
ATOM 3775 O O . CYS B 1 151 ? 0.223 -22.906 -5.621 1 98.31 151 CYS B O 1
ATOM 3777 N N . GLU B 1 152 ? 0.768 -23.938 -7.508 1 98.25 152 GLU B N 1
ATOM 3778 C CA . GLU B 1 152 ? 1.45 -22.75 -8.016 1 98.25 152 GLU B CA 1
ATOM 3779 C C . GLU B 1 152 ? 0.486 -21.562 -8.141 1 98.25 152 GLU B C 1
ATOM 3781 O O . GLU B 1 152 ? 0.705 -20.516 -7.551 1 98.25 152 GLU B O 1
ATOM 3786 N N . PRO B 1 153 ? -0.637 -21.656 -8.852 1 97.56 153 PRO B N 1
ATOM 3787 C CA . PRO B 1 153 ? -1.548 -20.516 -8.922 1 97.56 153 PRO B CA 1
ATOM 3788 C C . PRO B 1 153 ? -2.23 -20.219 -7.59 1 97.56 153 PRO B C 1
ATOM 3790 O O . PRO B 1 153 ? -2.545 -19.062 -7.297 1 97.56 153 PRO B O 1
ATOM 3793 N N . ILE B 1 154 ? -2.479 -21.219 -6.75 1 98.06 154 ILE B N 1
ATOM 3794 C CA . ILE B 1 154 ? -2.988 -20.969 -5.406 1 98.06 154 ILE B CA 1
ATOM 3795 C C . ILE B 1 154 ? -2 -20.109 -4.629 1 98.06 154 ILE B C 1
ATOM 3797 O O . ILE B 1 154 ? -2.404 -19.234 -3.85 1 98.06 154 ILE B O 1
ATOM 3801 N N . ALA B 1 155 ? -0.693 -20.375 -4.891 1 98.44 155 ALA B N 1
ATOM 3802 C CA . ALA B 1 155 ? 0.359 -19.656 -4.172 1 98.44 155 ALA B CA 1
ATOM 3803 C C . ALA B 1 155 ? 0.26 -18.156 -4.41 1 98.44 155 ALA B C 1
ATOM 3805 O O . ALA B 1 155 ? 0.517 -17.359 -3.504 1 98.44 155 ALA B O 1
ATOM 3806 N N . VAL B 1 156 ? -0.128 -17.766 -5.586 1 97.5 156 VAL B N 1
ATOM 3807 C CA . VAL B 1 156 ? -0.315 -16.344 -5.879 1 97.5 156 VAL B CA 1
ATOM 3808 C C . VAL B 1 156 ? -1.42 -15.773 -4.992 1 97.5 156 VAL B C 1
ATOM 3810 O O . VAL B 1 156 ? -1.23 -14.75 -4.336 1 97.5 156 VAL B O 1
ATOM 3813 N N . GLY B 1 157 ? -2.566 -16.453 -4.949 1 97.88 157 GLY B N 1
ATOM 3814 C CA . GLY B 1 157 ? -3.682 -16.016 -4.125 1 97.88 157 GLY B CA 1
ATOM 3815 C C . GLY B 1 157 ? -3.354 -16 -2.643 1 97.88 157 GLY B C 1
ATOM 3816 O O . GLY B 1 157 ? -3.658 -15.031 -1.945 1 97.88 157 GLY B O 1
ATOM 3817 N N . MET B 1 158 ? -2.73 -17.047 -2.199 1 97.38 158 MET B N 1
ATOM 3818 C CA . MET B 1 158 ? -2.422 -17.172 -0.779 1 97.38 158 MET B CA 1
ATOM 3819 C C . MET B 1 158 ? -1.417 -16.109 -0.34 1 97.38 158 MET B C 1
ATOM 3821 O O . MET B 1 158 ? -1.546 -15.539 0.744 1 97.38 158 MET B O 1
ATOM 3825 N N . HIS B 1 159 ? -0.397 -15.93 -1.188 1 98.06 159 HIS B N 1
ATOM 3826 C CA . HIS B 1 159 ? 0.565 -14.875 -0.894 1 98.06 159 HIS B CA 1
ATOM 3827 C C . HIS B 1 159 ? -0.118 -13.516 -0.815 1 98.06 159 HIS B C 1
ATOM 3829 O O . HIS B 1 159 ? 0.169 -12.719 0.087 1 98.06 159 HIS B O 1
ATOM 3835 N N . SER B 1 160 ? -1.032 -13.227 -1.674 1 98 160 SER B N 1
ATOM 3836 C CA . SER B 1 160 ? -1.779 -11.969 -1.7 1 98 160 SER B CA 1
ATOM 3837 C C . SER B 1 160 ? -2.586 -11.781 -0.421 1 98 160 SER B C 1
ATOM 3839 O O . SER B 1 160 ? -2.557 -10.703 0.183 1 98 160 SER B O 1
ATOM 3841 N N . VAL B 1 161 ? -3.279 -12.812 -0.01 1 97.5 161 VAL B N 1
ATOM 3842 C CA . VAL B 1 161 ? -4.137 -12.75 1.169 1 97.5 161 VAL B CA 1
ATOM 3843 C C . VAL B 1 161 ? -3.281 -12.586 2.422 1 97.5 161 VAL B C 1
ATOM 3845 O O . VAL B 1 161 ? -3.654 -11.852 3.342 1 97.5 161 VAL B O 1
ATOM 3848 N N . THR B 1 162 ? -2.168 -13.289 2.412 1 95.38 162 THR B N 1
ATOM 3849 C CA . THR B 1 162 ? -1.246 -13.148 3.535 1 95.38 162 THR B CA 1
ATOM 3850 C C . THR B 1 162 ? -0.737 -11.711 3.645 1 95.38 162 THR B C 1
ATOM 3852 O O . THR B 1 162 ? -0.73 -11.133 4.734 1 95.38 162 THR B O 1
ATOM 3855 N N . LYS B 1 163 ? -0.374 -11.148 2.543 1 95.5 163 LYS B N 1
ATOM 3856 C CA . LYS B 1 163 ? 0.135 -9.781 2.529 1 95.5 163 LYS B CA 1
ATOM 3857 C C . LYS B 1 163 ? -0.96 -8.781 2.896 1 95.5 163 LYS B C 1
ATOM 3859 O O . LYS B 1 163 ? -0.679 -7.727 3.465 1 95.5 163 LYS B O 1
ATOM 3864 N N . ALA B 1 164 ? -2.158 -9.102 2.58 1 96.56 164 ALA B N 1
ATOM 3865 C CA . ALA B 1 164 ? -3.283 -8.219 2.889 1 96.56 164 ALA B CA 1
ATOM 3866 C C . ALA B 1 164 ? -3.51 -8.125 4.395 1 96.56 164 ALA B C 1
ATOM 3868 O O . ALA B 1 164 ? -4.113 -7.168 4.879 1 96.56 164 ALA B O 1
ATOM 3869 N N . GLY B 1 165 ? -3.094 -9.172 5.172 1 95.69 165 GLY B N 1
ATOM 3870 C CA . GLY B 1 165 ? -3.367 -9.203 6.602 1 95.69 165 GLY B CA 1
ATOM 3871 C C . GLY B 1 165 ? -4.832 -9.445 6.922 1 95.69 165 GLY B C 1
ATOM 3872 O O . GLY B 1 165 ? -5.418 -8.727 7.734 1 95.69 165 GLY B O 1
ATOM 3873 N N . VAL B 1 166 ? -5.426 -10.375 6.211 1 94.62 166 VAL B N 1
ATOM 3874 C CA . VAL B 1 166 ? -6.836 -10.703 6.402 1 94.62 166 VAL B CA 1
ATOM 3875 C C . VAL B 1 166 ? -7.078 -11.109 7.855 1 94.62 166 VAL B C 1
ATOM 3877 O O . VAL B 1 166 ? -6.266 -11.82 8.453 1 94.62 166 VAL B O 1
ATOM 3880 N N . LYS B 1 167 ? -8.172 -10.633 8.453 1 91.88 167 LYS B N 1
ATOM 3881 C CA . LYS B 1 167 ? -8.609 -10.953 9.812 1 91.88 167 LYS B CA 1
ATOM 3882 C C . LYS B 1 167 ? -9.938 -11.711 9.805 1 91.88 167 LYS B C 1
ATOM 3884 O O . LYS B 1 167 ? -10.719 -11.586 8.859 1 91.88 167 LYS B O 1
ATOM 3889 N N . PRO B 1 168 ? -10.133 -12.531 10.852 1 92.88 168 PRO B N 1
ATOM 3890 C CA . PRO B 1 168 ? -11.43 -13.219 10.945 1 92.88 168 PRO B CA 1
ATOM 3891 C C . PRO B 1 168 ? -12.609 -12.25 10.859 1 92.88 168 PRO B C 1
ATOM 3893 O O . PRO B 1 168 ? -12.625 -11.227 11.547 1 92.88 168 PRO B O 1
ATOM 3896 N N . GLY B 1 169 ? -13.516 -12.602 9.961 1 94.38 169 GLY B N 1
ATOM 3897 C CA . GLY B 1 169 ? -14.742 -11.82 9.859 1 94.38 169 GLY B CA 1
ATOM 3898 C C . GLY B 1 169 ? -14.68 -10.742 8.797 1 94.38 169 GLY B C 1
ATOM 3899 O O . GLY B 1 169 ? -15.688 -10.117 8.477 1 94.38 169 GLY B O 1
ATOM 3900 N N . ASP B 1 170 ? -13.5 -10.43 8.188 1 96.75 170 ASP B N 1
ATOM 3901 C CA . ASP B 1 170 ? -13.375 -9.445 7.117 1 96.75 170 ASP B CA 1
ATOM 3902 C C . ASP B 1 170 ? -14.32 -9.773 5.961 1 96.75 170 ASP B C 1
ATOM 3904 O O . ASP B 1 170 ? -14.672 -10.938 5.746 1 96.75 170 ASP B O 1
ATOM 3908 N N . VAL B 1 171 ? -14.75 -8.711 5.281 1 97.94 171 VAL B N 1
ATOM 3909 C CA . VAL B 1 171 ? -15.422 -8.859 3.992 1 97.94 171 VAL B CA 1
ATOM 3910 C C . VAL B 1 171 ? -14.453 -8.5 2.863 1 97.94 171 VAL B C 1
ATOM 3912 O O . VAL B 1 171 ? -13.867 -7.422 2.863 1 97.94 171 VAL B O 1
ATOM 3915 N N . GLY B 1 172 ? -14.312 -9.453 1.918 1 98.75 172 GLY B N 1
ATOM 3916 C CA . GLY B 1 172 ? -13.391 -9.258 0.812 1 98.75 172 GLY B CA 1
ATOM 3917 C C . GLY B 1 172 ? -14.086 -8.984 -0.508 1 98.75 172 GLY B C 1
ATOM 3918 O O . GLY B 1 172 ? -15.211 -9.445 -0.726 1 98.75 172 GLY B O 1
ATOM 3919 N N . LEU B 1 173 ? -13.414 -8.211 -1.357 1 98.88 173 LEU B N 1
ATOM 3920 C CA . LEU B 1 173 ? -13.805 -8.016 -2.75 1 98.88 173 LEU B CA 1
ATOM 3921 C C . LEU B 1 173 ? -12.672 -8.422 -3.691 1 98.88 173 LEU B C 1
ATOM 3923 O O . LEU B 1 173 ? -11.547 -7.938 -3.566 1 98.88 173 LEU B O 1
ATOM 3927 N N . VAL B 1 174 ? -12.945 -9.336 -4.562 1 98.81 174 VAL B N 1
ATOM 3928 C CA . VAL B 1 174 ? -12.023 -9.719 -5.621 1 98.81 174 VAL B CA 1
ATOM 3929 C C . VAL B 1 174 ? -12.516 -9.18 -6.965 1 98.81 174 VAL B C 1
ATOM 3931 O O . VAL B 1 174 ? -13.625 -9.492 -7.395 1 98.81 174 VAL B O 1
ATOM 3934 N N . ILE B 1 175 ? -11.688 -8.359 -7.555 1 98.5 175 ILE B N 1
ATOM 3935 C CA . ILE B 1 175 ? -11.992 -7.805 -8.867 1 98.5 175 ILE B CA 1
ATOM 3936 C C . ILE B 1 175 ? -11.266 -8.602 -9.953 1 98.5 175 ILE B C 1
ATOM 3938 O O . ILE B 1 175 ? -10.039 -8.523 -10.07 1 98.5 175 ILE B O 1
ATOM 3942 N N . GLY B 1 176 ? -12.008 -9.305 -10.789 1 96.56 176 GLY B N 1
ATOM 3943 C CA . GLY B 1 176 ? -11.492 -10.281 -11.734 1 96.56 176 GLY B CA 1
ATOM 3944 C C . GLY B 1 176 ? -11.852 -11.711 -11.375 1 96.56 176 GLY B C 1
ATOM 3945 O O . GLY B 1 176 ? -11.531 -12.18 -10.273 1 96.56 176 GLY B O 1
ATOM 3946 N N . CYS B 1 177 ? -12.477 -12.383 -12.305 1 94.81 177 CYS B N 1
ATOM 3947 C CA . CYS B 1 177 ? -12.984 -13.711 -11.984 1 94.81 177 CYS B CA 1
ATOM 3948 C C . CYS B 1 177 ? -12.25 -14.773 -12.797 1 94.81 177 CYS B C 1
ATOM 3950 O O . CYS B 1 177 ? -12.836 -15.805 -13.141 1 94.81 177 CYS B O 1
ATOM 3952 N N . GLY B 1 178 ? -11.031 -14.523 -13.164 1 93.38 178 GLY B N 1
ATOM 3953 C CA . GLY B 1 178 ? -10.188 -15.555 -13.742 1 93.38 178 GLY B CA 1
ATOM 3954 C C . GLY B 1 178 ? -9.656 -16.531 -12.719 1 93.38 178 GLY B C 1
ATOM 3955 O O . GLY B 1 178 ? -10.094 -16.531 -11.562 1 93.38 178 GLY B O 1
ATOM 3956 N N . THR B 1 179 ? -8.773 -17.391 -13.164 1 93.69 179 THR B N 1
ATOM 3957 C CA . THR B 1 179 ? -8.211 -18.422 -12.305 1 93.69 179 THR B CA 1
ATOM 3958 C C . THR B 1 179 ? -7.594 -17.812 -11.055 1 93.69 179 THR B C 1
ATOM 3960 O O . THR B 1 179 ? -7.891 -18.234 -9.938 1 93.69 179 THR B O 1
ATOM 3963 N N . ILE B 1 180 ? -6.773 -16.781 -11.203 1 96.06 180 ILE B N 1
ATOM 3964 C CA . ILE B 1 180 ? -6.098 -16.141 -10.086 1 96.06 180 ILE B CA 1
ATOM 3965 C C . ILE B 1 180 ? -7.125 -15.5 -9.164 1 96.06 180 ILE B C 1
ATOM 3967 O O . ILE B 1 180 ? -6.996 -15.547 -7.938 1 96.06 180 ILE B O 1
ATOM 3971 N N . GLY B 1 181 ? -8.125 -14.914 -9.766 1 97.5 181 GLY B N 1
ATOM 3972 C CA . GLY B 1 181 ? -9.18 -14.32 -8.969 1 97.5 181 GLY B CA 1
ATOM 3973 C C . GLY B 1 181 ? -9.891 -15.312 -8.07 1 97.5 181 GLY B C 1
ATOM 3974 O O . GLY B 1 181 ? -10.055 -15.07 -6.871 1 97.5 181 GLY B O 1
ATOM 3975 N N . ILE B 1 182 ? -10.266 -16.406 -8.625 1 96.81 182 ILE B N 1
ATOM 3976 C CA . ILE B 1 182 ? -10.984 -17.422 -7.855 1 96.81 182 ILE B CA 1
ATOM 3977 C C . ILE B 1 182 ? -10.062 -18.016 -6.797 1 96.81 182 ILE B C 1
ATOM 3979 O O . ILE B 1 182 ? -10.477 -18.219 -5.652 1 96.81 182 ILE B O 1
ATOM 3983 N N . MET B 1 183 ? -8.828 -18.234 -7.148 1 97 183 MET B N 1
ATOM 3984 C CA . MET B 1 183 ? -7.879 -18.766 -6.176 1 97 183 MET B CA 1
ATOM 3985 C C . MET B 1 183 ? -7.668 -17.781 -5.031 1 97 183 MET B C 1
ATOM 3987 O O . MET B 1 183 ? -7.527 -18.188 -3.875 1 97 183 MET B O 1
ATOM 3991 N N . THR B 1 184 ? -7.641 -16.531 -5.355 1 98.38 184 THR B N 1
ATOM 3992 C CA . THR B 1 184 ? -7.512 -15.5 -4.344 1 98.38 184 THR B CA 1
ATOM 3993 C C . THR B 1 184 ? -8.75 -15.453 -3.449 1 98.38 184 THR B C 1
ATOM 3995 O O . THR B 1 184 ? -8.633 -15.352 -2.227 1 98.38 184 THR B O 1
ATOM 3998 N N . ALA B 1 185 ? -9.914 -15.578 -4.047 1 98.44 185 ALA B N 1
ATOM 3999 C CA . ALA B 1 185 ? -11.164 -15.586 -3.289 1 98.44 185 ALA B CA 1
ATOM 4000 C C . ALA B 1 185 ? -11.203 -16.766 -2.311 1 98.44 185 ALA B C 1
ATOM 4002 O O . ALA B 1 185 ? -11.555 -16.594 -1.142 1 98.44 185 ALA B O 1
ATOM 4003 N N . LEU B 1 186 ? -10.82 -17.906 -2.803 1 97.81 186 LEU B N 1
ATOM 4004 C CA . LEU B 1 186 ? -10.797 -19.078 -1.947 1 97.81 186 LEU B CA 1
ATOM 4005 C C . LEU B 1 186 ? -9.773 -18.938 -0.831 1 97.81 186 LEU B C 1
ATOM 4007 O O . LEU B 1 186 ? -10.031 -19.312 0.312 1 97.81 186 LEU B O 1
ATOM 4011 N N . SER B 1 187 ? -8.609 -18.359 -1.188 1 98.12 187 SER B N 1
ATOM 4012 C CA . SER B 1 187 ? -7.586 -18.094 -0.177 1 98.12 187 SER B CA 1
ATOM 4013 C C . SER B 1 187 ? -8.094 -17.125 0.876 1 98.12 187 SER B C 1
ATOM 4015 O O . SER B 1 187 ? -7.812 -17.281 2.066 1 98.12 187 SER B O 1
ATOM 4017 N N . ALA B 1 188 ? -8.836 -16.109 0.45 1 98.12 188 ALA B N 1
ATOM 4018 C CA . ALA B 1 188 ? -9.375 -15.125 1.376 1 98.12 188 ALA B CA 1
ATOM 4019 C C . ALA B 1 188 ? -10.398 -15.758 2.318 1 98.12 188 ALA B C 1
ATOM 4021 O O . ALA B 1 188 ? -10.422 -15.461 3.514 1 98.12 188 ALA B O 1
ATOM 4022 N N . LEU B 1 189 ? -11.234 -16.672 1.8 1 96.12 189 LEU B N 1
ATOM 4023 C CA . LEU B 1 189 ? -12.188 -17.391 2.641 1 96.12 189 LEU B CA 1
ATOM 4024 C C . LEU B 1 189 ? -11.453 -18.219 3.691 1 96.12 189 LEU B C 1
ATOM 4026 O O . LEU B 1 189 ? -11.789 -18.156 4.879 1 96.12 189 LEU B O 1
ATOM 4030 N N . THR B 1 190 ? -10.469 -18.891 3.262 1 94.25 190 THR B N 1
ATOM 4031 C CA . THR B 1 190 ? -9.734 -19.75 4.188 1 94.25 190 THR B CA 1
ATOM 4032 C C . THR B 1 190 ? -8.906 -18.906 5.152 1 94.25 190 THR B C 1
ATOM 4034 O O . THR B 1 190 ? -8.555 -19.359 6.246 1 94.25 190 THR B O 1
ATOM 4037 N N . GLY B 1 191 ? -8.602 -17.703 4.754 1 93.5 191 GLY B N 1
ATOM 4038 C CA . GLY B 1 191 ? -7.824 -16.781 5.578 1 93.5 191 GLY B CA 1
ATOM 4039 C C . GLY B 1 191 ? -8.648 -16.109 6.66 1 93.5 191 GLY B C 1
ATOM 4040 O O . GLY B 1 191 ? -8.102 -15.453 7.543 1 93.5 191 GLY B O 1
ATOM 4041 N N . GLY B 1 192 ? -10.031 -16.266 6.527 1 93.12 192 GLY B N 1
ATOM 4042 C CA . GLY B 1 192 ? -10.82 -15.75 7.629 1 93.12 192 GLY B CA 1
ATOM 4043 C C . GLY B 1 192 ? -11.953 -14.852 7.18 1 93.12 192 GLY B C 1
ATOM 4044 O O . GLY B 1 192 ? -12.781 -14.43 7.988 1 93.12 192 GLY B O 1
ATOM 4045 N N . CYS B 1 193 ? -11.977 -14.5 5.898 1 95.25 193 CYS B N 1
ATOM 4046 C CA . CYS B 1 193 ? -13.094 -13.695 5.434 1 95.25 193 CYS B CA 1
ATOM 4047 C C . CYS B 1 193 ? -14.422 -14.398 5.688 1 95.25 193 CYS B C 1
ATOM 4049 O O . CYS B 1 193 ? -14.547 -15.602 5.438 1 95.25 193 CYS B O 1
ATOM 4051 N N . SER B 1 194 ? -15.375 -13.664 6.199 1 95.31 194 SER B N 1
ATOM 4052 C CA . SER B 1 194 ? -16.703 -14.227 6.379 1 95.31 194 SER B CA 1
ATOM 4053 C C . SER B 1 194 ? -17.422 -14.391 5.043 1 95.31 194 SER B C 1
ATOM 4055 O O . SER B 1 194 ? -18.25 -15.297 4.883 1 95.31 194 SER B O 1
ATOM 4057 N N . GLU B 1 195 ? -17.078 -13.422 4.16 1 96.69 195 GLU B N 1
ATOM 4058 C CA . GLU B 1 195 ? -17.641 -13.414 2.809 1 96.69 195 GLU B CA 1
ATOM 4059 C C . GLU B 1 195 ? -16.672 -12.75 1.826 1 96.69 195 GLU B C 1
ATOM 4061 O O . GLU B 1 195 ? -15.898 -11.867 2.205 1 96.69 195 GLU B O 1
ATOM 4066 N N . VAL B 1 196 ? -16.688 -13.273 0.597 1 98.69 196 VAL B N 1
ATOM 4067 C CA . VAL B 1 196 ? -15.891 -12.672 -0.471 1 98.69 196 VAL B CA 1
ATOM 4068 C C . VAL B 1 196 ? -16.766 -12.438 -1.699 1 98.69 196 VAL B C 1
ATOM 4070 O O . VAL B 1 196 ? -17.391 -13.375 -2.213 1 98.69 196 VAL B O 1
ATOM 4073 N N . ILE B 1 197 ? -16.891 -11.203 -2.066 1 98.69 197 ILE B N 1
ATOM 4074 C CA . ILE B 1 197 ? -17.562 -10.828 -3.303 1 98.69 197 ILE B CA 1
ATOM 4075 C C . ILE B 1 197 ? -16.594 -10.906 -4.473 1 98.69 197 ILE B C 1
ATOM 4077 O O . ILE B 1 197 ? -15.492 -10.359 -4.41 1 98.69 197 ILE B O 1
ATOM 4081 N N . VAL B 1 198 ? -16.953 -11.68 -5.488 1 98.62 198 VAL B N 1
ATOM 4082 C CA . VAL B 1 198 ? -16.156 -11.789 -6.707 1 98.62 198 VAL B CA 1
ATOM 4083 C C . VAL B 1 198 ? -16.875 -11.094 -7.859 1 98.62 198 VAL B C 1
ATOM 4085 O O . VAL B 1 198 ? -18.016 -11.445 -8.18 1 98.62 198 VAL B O 1
ATOM 4088 N N . CYS B 1 199 ? -16.172 -10.133 -8.438 1 97.38 199 CYS B N 1
ATOM 4089 C CA . CYS B 1 199 ? -16.859 -9.469 -9.539 1 97.38 199 CYS B CA 1
ATOM 4090 C C . CYS B 1 199 ? -16.062 -9.57 -10.828 1 97.38 199 CYS B C 1
ATOM 4092 O O . CYS B 1 199 ? -14.844 -9.719 -10.805 1 97.38 199 CYS B O 1
ATOM 4094 N N . GLY B 1 200 ? -16.734 -9.633 -11.953 1 94.94 200 GLY B N 1
ATOM 4095 C CA . GLY B 1 200 ? -16.234 -9.703 -13.312 1 94.94 200 GLY B CA 1
ATOM 4096 C C . GLY B 1 200 ? -17.297 -9.422 -14.359 1 94.94 200 GLY B C 1
ATOM 4097 O O . GLY B 1 200 ? -18.422 -9.039 -14.016 1 94.94 200 GLY B O 1
ATOM 4098 N N . SER B 1 201 ? -16.906 -9.57 -15.594 1 91.62 201 SER B N 1
ATOM 4099 C CA . SER B 1 201 ? -17.828 -9.148 -16.656 1 91.62 201 SER B CA 1
ATOM 4100 C C . SER B 1 201 ? -18.422 -10.344 -17.375 1 91.62 201 SER B C 1
ATOM 4102 O O . SER B 1 201 ? -19.266 -10.188 -18.266 1 91.62 201 SER B O 1
ATOM 4104 N N . HIS B 1 202 ? -18.094 -11.578 -17.047 1 90.94 202 HIS B N 1
ATOM 4105 C CA . HIS B 1 202 ? -18.562 -12.773 -17.75 1 90.94 202 HIS B CA 1
ATOM 4106 C C . HIS B 1 202 ? -19.328 -13.695 -16.797 1 90.94 202 HIS B C 1
ATOM 4108 O O . HIS B 1 202 ? -18.719 -14.305 -15.906 1 90.94 202 HIS B O 1
ATOM 4114 N N . ASP B 1 203 ? -20.547 -13.891 -17.141 1 92.88 203 ASP B N 1
ATOM 4115 C CA . ASP B 1 203 ? -21.359 -14.758 -16.312 1 92.88 203 ASP B CA 1
ATOM 4116 C C . ASP B 1 203 ? -20.812 -16.188 -16.297 1 92.88 203 ASP B C 1
ATOM 4118 O O . ASP B 1 203 ? -20.828 -16.844 -15.258 1 92.88 203 ASP B O 1
ATOM 4122 N N . ALA B 1 204 ? -20.359 -16.594 -17.438 1 91.44 204 ALA B N 1
ATOM 4123 C CA . ALA B 1 204 ? -19.859 -17.953 -17.547 1 91.44 204 ALA B CA 1
ATOM 4124 C C . ALA B 1 204 ? -18.703 -18.203 -16.578 1 91.44 204 ALA B C 1
ATOM 4126 O O . ALA B 1 204 ? -18.609 -19.281 -15.984 1 91.44 204 ALA B O 1
ATOM 4127 N N . ARG B 1 205 ? -17.891 -17.188 -16.375 1 90.88 205 ARG B N 1
ATOM 4128 C CA . ARG B 1 205 ? -16.766 -17.312 -15.453 1 90.88 205 ARG B CA 1
ATOM 4129 C C . ARG B 1 205 ? -17.234 -17.234 -14 1 90.88 205 ARG B C 1
ATOM 4131 O O . ARG B 1 205 ? -16.656 -17.891 -13.133 1 90.88 205 ARG B O 1
ATOM 4138 N N . LEU B 1 206 ? -18.25 -16.484 -13.828 1 95.12 206 LEU B N 1
ATOM 4139 C CA . LEU B 1 206 ? -18.734 -16.25 -12.469 1 95.12 206 LEU B CA 1
ATOM 4140 C C . LEU B 1 206 ? -19.5 -17.453 -11.945 1 95.12 206 LEU B C 1
ATOM 4142 O O . LEU B 1 206 ? -19.734 -17.562 -10.742 1 95.12 206 LEU B O 1
ATOM 4146 N N . GLU B 1 207 ? -19.891 -18.359 -12.828 1 94.25 207 GLU B N 1
ATOM 4147 C CA . GLU B 1 207 ? -20.719 -19.5 -12.461 1 94.25 207 GLU B CA 1
ATOM 4148 C C . GLU B 1 207 ? -20 -20.406 -11.453 1 94.25 207 GLU B C 1
ATOM 4150 O O . GLU B 1 207 ? -20.641 -21 -10.578 1 94.25 207 GLU B O 1
ATOM 4155 N N . ILE B 1 208 ? -18.734 -20.438 -11.602 1 93.56 208 ILE B N 1
ATOM 4156 C CA . ILE B 1 208 ? -17.938 -21.344 -10.766 1 93.56 208 ILE B CA 1
ATOM 4157 C C . ILE B 1 208 ? -18.094 -20.938 -9.305 1 93.56 208 ILE B C 1
ATOM 4159 O O . ILE B 1 208 ? -17.984 -21.797 -8.414 1 93.56 208 ILE B O 1
ATOM 4163 N N . THR B 1 209 ? -18.359 -19.672 -8.992 1 94.06 209 THR B N 1
ATOM 4164 C CA . THR B 1 209 ? -18.453 -19.172 -7.625 1 94.06 209 THR B CA 1
ATOM 4165 C C . THR B 1 209 ? -19.594 -19.859 -6.879 1 94.06 209 THR B C 1
ATOM 4167 O O . THR B 1 209 ? -19.547 -20 -5.656 1 94.06 209 THR B O 1
ATOM 4170 N N . HIS B 1 210 ? -20.562 -20.344 -7.598 1 93.62 210 HIS B N 1
ATOM 4171 C CA . HIS B 1 210 ? -21.75 -20.969 -6.992 1 93.62 210 HIS B CA 1
ATOM 4172 C C . HIS B 1 210 ? -21.391 -22.281 -6.32 1 93.62 210 HIS B C 1
ATOM 4174 O O . HIS B 1 210 ? -22.141 -22.781 -5.477 1 93.62 210 HIS B O 1
ATOM 4180 N N . ARG B 1 211 ? -20.25 -22.719 -6.625 1 93.06 211 ARG B N 1
ATOM 4181 C CA . ARG B 1 211 ? -19.812 -23.984 -6.051 1 93.06 211 ARG B CA 1
ATOM 4182 C C . ARG B 1 211 ? -19.25 -23.781 -4.648 1 93.06 211 ARG B C 1
ATOM 4184 O O . ARG B 1 211 ? -19.047 -24.75 -3.91 1 93.06 211 ARG B O 1
ATOM 4191 N N . TYR B 1 212 ? -19.031 -22.578 -4.246 1 95.56 212 TYR B N 1
ATOM 4192 C CA . TYR B 1 212 ? -18.312 -22.312 -3 1 95.56 212 TYR B CA 1
ATOM 4193 C C . TYR B 1 212 ? -19.141 -21.453 -2.066 1 95.56 212 TYR B C 1
ATOM 4195 O O . TYR B 1 212 ? -19.312 -20.25 -2.314 1 95.56 212 TYR B O 1
ATOM 4203 N N . PRO B 1 213 ? -19.594 -22.047 -0.958 1 94.25 213 PRO B N 1
ATOM 4204 C CA . PRO B 1 213 ? -20.234 -21.188 0.047 1 94.25 213 PRO B CA 1
ATOM 4205 C C . PRO B 1 213 ? -19.312 -20.078 0.53 1 94.25 213 PRO B C 1
ATOM 4207 O O . PRO B 1 213 ? -18.109 -20.297 0.75 1 94.25 213 PRO B O 1
ATOM 4210 N N . GLY B 1 214 ? -19.875 -18.859 0.586 1 95.5 214 GLY B N 1
ATOM 4211 C CA . GLY B 1 214 ? -19.109 -17.719 1.06 1 95.5 214 GLY B CA 1
ATOM 4212 C C . GLY B 1 214 ? -18.641 -16.812 -0.06 1 95.5 214 GLY B C 1
ATOM 4213 O O . GLY B 1 214 ? -18.234 -15.672 0.188 1 95.5 214 GLY B O 1
ATOM 4214 N N . LEU B 1 215 ? -18.672 -17.406 -1.284 1 97.62 215 LEU B N 1
ATOM 4215 C CA . LEU B 1 215 ? -18.406 -16.547 -2.436 1 97.62 215 LEU B CA 1
ATOM 4216 C C . LEU B 1 215 ? -19.703 -16 -3.02 1 97.62 215 LEU B C 1
ATOM 4218 O O . LEU B 1 215 ? -20.703 -16.703 -3.084 1 97.62 215 LEU B O 1
ATOM 4222 N N . ARG B 1 216 ? -19.766 -14.781 -3.307 1 97.38 216 ARG B N 1
ATOM 4223 C CA . ARG B 1 216 ? -20.906 -14.133 -3.961 1 97.38 216 ARG B CA 1
ATOM 4224 C C . ARG B 1 216 ? -20.469 -13.469 -5.266 1 97.38 216 ARG B C 1
ATOM 4226 O O . ARG B 1 216 ? -19.609 -12.586 -5.266 1 97.38 216 ARG B O 1
ATOM 4233 N N . ALA B 1 217 ? -21.062 -13.812 -6.371 1 97.25 217 ALA B N 1
ATOM 4234 C CA . ALA B 1 217 ? -20.688 -13.312 -7.691 1 97.25 217 ALA B CA 1
ATOM 4235 C C . ALA B 1 217 ? -21.484 -12.062 -8.047 1 97.25 217 ALA B C 1
ATOM 4237 O O . ALA B 1 217 ? -22.672 -11.969 -7.754 1 97.25 217 ALA B O 1
ATOM 4238 N N . VAL B 1 218 ? -20.797 -11.109 -8.656 1 97.69 218 VAL B N 1
ATOM 4239 C CA . VAL B 1 218 ? -21.453 -9.922 -9.188 1 97.69 218 VAL B CA 1
ATOM 4240 C C . VAL B 1 218 ? -20.938 -9.633 -10.594 1 97.69 218 VAL B C 1
ATOM 4242 O O . VAL B 1 218 ? -19.734 -9.555 -10.82 1 97.69 218 VAL B O 1
ATOM 4245 N N . ASN B 1 219 ? -21.844 -9.57 -11.562 1 96.62 219 ASN B N 1
ATOM 4246 C CA . ASN B 1 219 ? -21.484 -9.086 -12.891 1 96.62 219 ASN B CA 1
ATOM 4247 C C . ASN B 1 219 ? -21.469 -7.562 -12.953 1 96.62 219 ASN B C 1
ATOM 4249 O O . ASN B 1 219 ? -22.516 -6.918 -12.82 1 96.62 219 ASN B O 1
ATOM 4253 N N . THR B 1 220 ? -20.328 -6.977 -13.227 1 93.75 220 THR B N 1
ATOM 4254 C CA . THR B 1 220 ? -20.109 -5.535 -13.133 1 93.75 220 THR B CA 1
ATOM 4255 C C . THR B 1 220 ? -20.859 -4.809 -14.25 1 93.75 220 THR B C 1
ATOM 4257 O O . THR B 1 220 ? -21 -3.584 -14.211 1 93.75 220 THR B O 1
ATOM 4260 N N . LEU B 1 221 ? -21.328 -5.562 -15.227 1 92.25 221 LEU B N 1
ATOM 4261 C CA . LEU B 1 221 ? -22.078 -4.953 -16.312 1 92.25 221 LEU B CA 1
ATOM 4262 C C . LEU B 1 221 ? -23.5 -4.621 -15.867 1 92.25 221 LEU B C 1
ATOM 4264 O O . LEU B 1 221 ? -24.203 -3.865 -16.547 1 92.25 221 LEU B O 1
ATOM 4268 N N . ARG B 1 222 ? -23.875 -5.215 -14.797 1 92.44 222 ARG B N 1
ATOM 4269 C CA . ARG B 1 222 ? -25.172 -4.879 -14.211 1 92.44 222 ARG B CA 1
ATOM 4270 C C . ARG B 1 222 ? -25.062 -3.645 -13.32 1 92.44 222 ARG B C 1
ATOM 4272 O O . ARG B 1 222 ? -24.562 -3.725 -12.203 1 92.44 222 ARG B O 1
ATOM 4279 N N . ALA B 1 223 ? -25.625 -2.525 -13.789 1 88.94 223 ALA B N 1
ATOM 4280 C CA . ALA B 1 223 ? -25.438 -1.214 -13.172 1 88.94 223 ALA B CA 1
ATOM 4281 C C . ALA B 1 223 ? -25.906 -1.226 -11.719 1 88.94 223 ALA B C 1
ATOM 4283 O O . ALA B 1 223 ? -27.031 -1.659 -11.43 1 88.94 223 ALA B O 1
ATOM 4284 N N . GLY B 1 224 ? -25.031 -0.857 -10.906 1 94 224 GLY B N 1
ATOM 4285 C CA . GLY B 1 224 ? -25.375 -0.637 -9.508 1 94 224 GLY B CA 1
ATOM 4286 C C . GLY B 1 224 ? -25.359 -1.908 -8.68 1 94 224 GLY B C 1
ATOM 4287 O O . GLY B 1 224 ? -25.484 -1.859 -7.457 1 94 224 GLY B O 1
ATOM 4288 N N . GLU B 1 225 ? -25.234 -3.027 -9.273 1 96 225 GLU B N 1
ATOM 4289 C CA . GLU B 1 225 ? -25.312 -4.301 -8.562 1 96 225 GLU B CA 1
ATOM 4290 C C . GLU B 1 225 ? -24.156 -4.469 -7.586 1 96 225 GLU B C 1
ATOM 4292 O O . GLU B 1 225 ? -24.344 -4.895 -6.449 1 96 225 GLU B O 1
ATOM 4297 N N . LEU B 1 226 ? -22.969 -4.164 -8.031 1 97.75 226 LEU B N 1
ATOM 4298 C CA . LEU B 1 226 ? -21.812 -4.305 -7.145 1 97.75 226 LEU B CA 1
ATOM 4299 C C . LEU B 1 226 ? -21.969 -3.418 -5.914 1 97.75 226 LEU B C 1
ATOM 4301 O O . LEU B 1 226 ? -21.719 -3.863 -4.789 1 97.75 226 LEU B O 1
ATOM 4305 N N . LYS B 1 227 ? -22.375 -2.152 -6.113 1 97.69 227 LYS B N 1
ATOM 4306 C CA . LYS B 1 227 ? -22.578 -1.227 -5.004 1 97.69 227 LYS B CA 1
ATOM 4307 C C . LYS B 1 227 ? -23.609 -1.777 -4.012 1 97.69 227 LYS B C 1
ATOM 4309 O O . LYS B 1 227 ? -23.391 -1.734 -2.801 1 97.69 227 LYS B O 1
ATOM 4314 N N . ARG B 1 228 ? -24.672 -2.271 -4.508 1 97.5 228 ARG B N 1
ATOM 4315 C CA . ARG B 1 228 ? -25.734 -2.832 -3.674 1 97.5 228 ARG B CA 1
ATOM 4316 C C . ARG B 1 228 ? -25.219 -4.027 -2.875 1 97.5 228 ARG B C 1
ATOM 4318 O O . ARG B 1 228 ? -25.422 -4.102 -1.661 1 97.5 228 ARG B O 1
ATOM 4325 N N . VAL B 1 229 ? -24.562 -4.93 -3.516 1 97.62 229 VAL B N 1
ATOM 4326 C CA . VAL B 1 229 ? -24.094 -6.156 -2.885 1 97.62 229 VAL B CA 1
ATOM 4327 C C . VAL B 1 229 ? -23.078 -5.824 -1.807 1 97.62 229 VAL B C 1
ATOM 4329 O O . VAL B 1 229 ? -23.109 -6.383 -0.707 1 97.62 229 VAL B O 1
ATOM 4332 N N . VAL B 1 230 ? -22.141 -4.938 -2.074 1 98.19 230 VAL B N 1
ATOM 4333 C CA . VAL B 1 230 ? -21.125 -4.531 -1.097 1 98.19 230 VAL B CA 1
ATOM 4334 C C . VAL B 1 230 ? -21.812 -3.873 0.101 1 98.19 230 VAL B C 1
ATOM 4336 O O . VAL B 1 230 ? -21.484 -4.164 1.252 1 98.19 230 VAL B O 1
ATOM 4339 N N . ALA B 1 231 ? -22.766 -2.961 -0.163 1 96.88 231 ALA B N 1
ATOM 4340 C CA . ALA B 1 231 ? -23.484 -2.291 0.919 1 96.88 231 ALA B CA 1
ATOM 4341 C C . ALA B 1 231 ? -24.203 -3.301 1.81 1 96.88 231 ALA B C 1
ATOM 4343 O O . ALA B 1 231 ? -24.172 -3.182 3.037 1 96.88 231 ALA B O 1
ATOM 4344 N N . GLU B 1 232 ? -24.828 -4.254 1.212 1 96 232 GLU B N 1
ATOM 4345 C CA . GLU B 1 232 ? -25.531 -5.297 1.95 1 96 232 GLU B CA 1
ATOM 4346 C C . GLU B 1 232 ? -24.562 -6.113 2.807 1 96 232 GLU B C 1
ATOM 4348 O O . GLU B 1 232 ? -24.844 -6.375 3.98 1 96 232 GLU B O 1
ATOM 4353 N N . ALA B 1 233 ? -23.406 -6.445 2.285 1 95.81 233 ALA B N 1
ATOM 4354 C CA . ALA B 1 233 ? -22.453 -7.324 2.957 1 95.81 233 ALA B CA 1
ATOM 4355 C C . ALA B 1 233 ? -21.734 -6.594 4.09 1 95.81 233 ALA B C 1
ATOM 4357 O O . ALA B 1 233 ? -21.234 -7.223 5.023 1 95.81 233 ALA B O 1
ATOM 4358 N N . THR B 1 234 ? -21.656 -5.289 4.023 1 96.81 234 THR B N 1
ATOM 4359 C CA . THR B 1 234 ? -20.797 -4.551 4.938 1 96.81 234 THR B CA 1
ATOM 4360 C C . THR B 1 234 ? -21.594 -3.525 5.73 1 96.81 234 THR B C 1
ATOM 4362 O O . THR B 1 234 ? -21.031 -2.699 6.445 1 96.81 234 THR B O 1
ATOM 4365 N N . GLU B 1 235 ? -22.922 -3.506 5.516 1 93.5 235 GLU B N 1
ATOM 4366 C CA . GLU B 1 235 ? -23.797 -2.492 6.109 1 93.5 235 GLU B CA 1
ATOM 4367 C C . GLU B 1 235 ? -23.375 -1.089 5.688 1 93.5 235 GLU B C 1
ATOM 4369 O O . GLU B 1 235 ? -23.344 -0.169 6.508 1 93.5 235 GLU B O 1
ATOM 4374 N N . GLY B 1 236 ? -22.844 -1.033 4.477 1 94.12 236 GLY B N 1
ATOM 4375 C CA . GLY B 1 236 ? -22.531 0.247 3.859 1 94.12 236 GLY B CA 1
ATOM 4376 C C . GLY B 1 236 ? -21.141 0.745 4.176 1 94.12 236 GLY B C 1
ATOM 4377 O O . GLY B 1 236 ? -20.734 1.813 3.713 1 94.12 236 GLY B O 1
ATOM 4378 N N . LYS B 1 237 ? -20.344 0.066 4.875 1 93.5 237 LYS B N 1
ATOM 4379 C CA . LYS B 1 237 ? -19.031 0.523 5.344 1 93.5 237 LYS B CA 1
ATOM 4380 C C . LYS B 1 237 ? -17.969 0.365 4.254 1 93.5 237 LYS B C 1
ATOM 4382 O O . LYS B 1 237 ? -16.953 1.06 4.266 1 93.5 237 LYS B O 1
ATOM 4387 N N . GLY B 1 238 ? -18.141 -0.663 3.348 1 97.5 238 GLY B N 1
ATOM 4388 C CA . GLY B 1 238 ? -17.125 -1.028 2.369 1 97.5 238 GLY B CA 1
ATOM 4389 C C . GLY B 1 238 ? -16.344 -2.264 2.758 1 97.5 238 GLY B C 1
ATOM 4390 O O . GLY B 1 238 ? -16.406 -2.711 3.904 1 97.5 238 GLY B O 1
ATOM 4391 N N . CYS B 1 239 ? -15.625 -2.773 1.802 1 98.69 239 CYS B N 1
ATOM 4392 C CA . CYS B 1 239 ? -14.883 -4.012 2.014 1 98.69 239 CYS B CA 1
ATOM 4393 C C . CYS B 1 239 ? -13.602 -3.754 2.797 1 98.69 239 CYS B C 1
ATOM 4395 O O . CYS B 1 239 ? -12.914 -2.76 2.561 1 98.69 239 CYS B O 1
ATOM 4397 N N . ASP B 1 240 ? -13.234 -4.668 3.678 1 98.12 240 ASP B N 1
ATOM 4398 C CA . ASP B 1 240 ? -12.039 -4.574 4.504 1 98.12 240 ASP B CA 1
ATOM 4399 C C . ASP B 1 240 ? -10.781 -4.816 3.678 1 98.12 240 ASP B C 1
ATOM 4401 O O . ASP B 1 240 ? -9.742 -4.195 3.918 1 98.12 240 ASP B O 1
ATOM 4405 N N . VAL B 1 241 ? -10.922 -5.742 2.742 1 98.69 241 VAL B N 1
ATOM 4406 C CA . VAL B 1 241 ? -9.812 -6.105 1.872 1 98.69 241 VAL B CA 1
ATOM 4407 C C . VAL B 1 241 ? -10.305 -6.238 0.432 1 98.69 241 VAL B C 1
ATOM 4409 O O . VAL B 1 241 ? -11.398 -6.75 0.187 1 98.69 241 VAL B O 1
ATOM 4412 N N . ILE B 1 242 ? -9.523 -5.695 -0.479 1 98.88 242 ILE B N 1
ATOM 4413 C CA . ILE B 1 242 ? -9.82 -5.77 -1.904 1 98.88 242 ILE B CA 1
ATOM 4414 C C . ILE B 1 242 ? -8.633 -6.359 -2.656 1 98.88 242 ILE B C 1
ATOM 4416 O O . ILE B 1 242 ? -7.48 -6.047 -2.344 1 98.88 242 ILE B O 1
ATOM 4420 N N . PHE B 1 243 ? -8.883 -7.227 -3.584 1 98.81 243 PHE B N 1
ATOM 4421 C CA . PHE B 1 243 ? -7.867 -7.816 -4.449 1 98.81 243 PHE B CA 1
ATOM 4422 C C . PHE B 1 243 ? -8.156 -7.504 -5.914 1 98.81 243 PHE B C 1
ATOM 4424 O O . PHE B 1 243 ? -9.203 -7.883 -6.441 1 98.81 243 PHE B O 1
ATOM 4431 N N . GLU B 1 244 ? -7.305 -6.738 -6.523 1 98.62 244 GLU B N 1
ATOM 4432 C CA . GLU B 1 244 ? -7.391 -6.527 -7.965 1 98.62 244 GLU B CA 1
ATOM 4433 C C . GLU B 1 244 ? -6.637 -7.613 -8.727 1 98.62 244 GLU B C 1
ATOM 4435 O O . GLU B 1 244 ? -5.406 -7.684 -8.664 1 98.62 244 GLU B O 1
ATOM 4440 N N . CYS B 1 245 ? -7.355 -8.469 -9.461 1 97.5 245 CYS B N 1
ATOM 4441 C CA . CYS B 1 245 ? -6.75 -9.664 -10.039 1 97.5 245 CYS B CA 1
ATOM 4442 C C . CYS B 1 245 ? -6.879 -9.656 -11.562 1 97.5 245 CYS B C 1
ATOM 4444 O O . CYS B 1 245 ? -6.504 -10.625 -12.227 1 97.5 245 CYS B O 1
ATOM 4446 N N . GLY B 1 246 ? -7.363 -8.648 -12.141 1 93.88 246 GLY B N 1
ATOM 4447 C CA . GLY B 1 246 ? -7.633 -8.633 -13.57 1 93.88 246 GLY B CA 1
ATOM 4448 C C . GLY B 1 246 ? -6.598 -7.863 -14.359 1 93.88 246 GLY B C 1
ATOM 4449 O O . GLY B 1 246 ? -6.445 -8.078 -15.562 1 93.88 246 GLY B O 1
ATOM 4450 N N . GLY B 1 247 ? -5.961 -6.914 -13.742 1 93.31 247 GLY B N 1
ATOM 4451 C CA . GLY B 1 247 ? -4.965 -6.098 -14.422 1 93.31 247 GLY B CA 1
ATOM 4452 C C . GLY B 1 247 ? -5.574 -5.043 -15.328 1 93.31 247 GLY B C 1
ATOM 4453 O O . GLY B 1 247 ? -4.969 -4.648 -16.328 1 93.31 247 GLY B O 1
ATOM 4454 N N . ALA B 1 248 ? -6.754 -4.652 -15.086 1 93.31 248 ALA B N 1
ATOM 4455 C CA . ALA B 1 248 ? -7.434 -3.666 -15.922 1 93.31 248 ALA B CA 1
ATOM 4456 C C . ALA B 1 248 ? -7.523 -2.318 -15.211 1 93.31 248 ALA B C 1
ATOM 4458 O O . ALA B 1 248 ? -7.785 -2.26 -14.008 1 93.31 248 ALA B O 1
ATOM 4459 N N . ALA B 1 249 ? -7.344 -1.271 -16.016 1 94.81 249 ALA B N 1
ATOM 4460 C CA . ALA B 1 249 ? -7.43 0.082 -15.477 1 94.81 249 ALA B CA 1
ATOM 4461 C C . ALA B 1 249 ? -8.812 0.351 -14.891 1 94.81 249 ALA B C 1
ATOM 4463 O O . ALA B 1 249 ? -8.945 1.088 -13.914 1 94.81 249 ALA B O 1
ATOM 4464 N N . SER B 1 250 ? -9.789 -0.258 -15.461 1 94.12 250 SER B N 1
ATOM 4465 C CA . SER B 1 250 ? -11.172 -0.009 -15.078 1 94.12 250 SER B CA 1
ATOM 4466 C C . SER B 1 250 ? -11.461 -0.535 -13.672 1 94.12 250 SER B C 1
ATOM 4468 O O . SER B 1 250 ? -12.492 -0.214 -13.086 1 94.12 250 SER B O 1
ATOM 4470 N N . ALA B 1 251 ? -10.609 -1.281 -13.094 1 95.69 251 ALA B N 1
ATOM 4471 C CA . ALA B 1 251 ? -10.781 -1.837 -11.758 1 95.69 251 ALA B CA 1
ATOM 4472 C C . ALA B 1 251 ? -10.547 -0.775 -10.688 1 95.69 251 ALA B C 1
ATOM 4474 O O . ALA B 1 251 ? -11.078 -0.871 -9.578 1 95.69 251 ALA B O 1
ATOM 4475 N N . PHE B 1 252 ? -9.742 0.17 -10.953 1 97.19 252 PHE B N 1
ATOM 4476 C CA . PHE B 1 252 ? -9.211 1.057 -9.922 1 97.19 252 PHE B CA 1
ATOM 4477 C C . PHE B 1 252 ? -10.305 1.963 -9.367 1 97.19 252 PHE B C 1
ATOM 4479 O O . PHE B 1 252 ? -10.43 2.123 -8.156 1 97.19 252 PHE B O 1
ATOM 4486 N N . PRO B 1 253 ? -11.203 2.545 -10.203 1 96.75 253 PRO B N 1
ATOM 4487 C CA . PRO B 1 253 ? -12.336 3.27 -9.617 1 96.75 253 PRO B CA 1
ATOM 4488 C C . PRO B 1 253 ? -13.156 2.406 -8.672 1 96.75 253 PRO B C 1
ATOM 4490 O O . PRO B 1 253 ? -13.672 2.906 -7.664 1 96.75 253 PRO B O 1
ATOM 4493 N N . LEU B 1 254 ? -13.281 1.088 -8.953 1 97.38 254 LEU B N 1
ATOM 4494 C CA . LEU B 1 254 ? -14.031 0.181 -8.094 1 97.38 254 LEU B CA 1
ATOM 4495 C C . LEU B 1 254 ? -13.352 0.038 -6.734 1 97.38 254 LEU B C 1
ATOM 4497 O O . LEU B 1 254 ? -14.023 -0.092 -5.711 1 97.38 254 LEU B O 1
ATOM 4501 N N . ILE B 1 255 ? -12.023 0.057 -6.758 1 98.38 255 ILE B N 1
ATOM 4502 C CA . ILE B 1 255 ? -11.273 -0.044 -5.508 1 98.38 255 ILE B CA 1
ATOM 4503 C C . ILE B 1 255 ? -11.648 1.118 -4.59 1 98.38 255 ILE B C 1
ATOM 4505 O O . ILE B 1 255 ? -12.039 0.907 -3.439 1 98.38 255 ILE B O 1
ATOM 4509 N N . TYR B 1 256 ? -11.578 2.334 -5.121 1 97.69 256 TYR B N 1
ATOM 4510 C CA . TYR B 1 256 ? -11.844 3.516 -4.309 1 97.69 256 TYR B CA 1
ATOM 4511 C C . TYR B 1 256 ? -13.281 3.518 -3.803 1 97.69 256 TYR B C 1
ATOM 4513 O O . TYR B 1 256 ? -13.547 3.883 -2.654 1 97.69 256 TYR B O 1
ATOM 4521 N N . GLU B 1 257 ? -14.141 3.145 -4.633 1 97.25 257 GLU B N 1
ATOM 4522 C CA . GLU B 1 257 ? -15.57 3.213 -4.336 1 97.25 257 GLU B CA 1
ATOM 4523 C C . GLU B 1 257 ? -15.953 2.219 -3.24 1 97.25 257 GLU B C 1
ATOM 4525 O O . GLU B 1 257 ? -16.781 2.523 -2.379 1 97.25 257 GLU B O 1
ATOM 4530 N N . HIS B 1 258 ? -15.328 1.052 -3.176 1 98.38 258 HIS B N 1
ATOM 4531 C CA . HIS B 1 258 ? -15.891 -0.034 -2.385 1 98.38 258 HIS B CA 1
ATOM 4532 C C . HIS B 1 258 ? -15 -0.374 -1.195 1 98.38 258 HIS B C 1
ATOM 4534 O O . HIS B 1 258 ? -15.344 -1.226 -0.375 1 98.38 258 HIS B O 1
ATOM 4540 N N . ALA B 1 259 ? -13.891 0.291 -1.102 1 98.5 259 ALA B N 1
ATOM 4541 C CA . ALA B 1 259 ? -13.023 0.083 0.057 1 98.5 259 ALA B CA 1
ATOM 4542 C C . ALA B 1 259 ? -13.617 0.732 1.306 1 98.5 259 ALA B C 1
ATOM 4544 O O . ALA B 1 259 ? -14.164 1.833 1.238 1 98.5 259 ALA B O 1
ATOM 4545 N N . ALA B 1 260 ? -13.492 0.051 2.465 1 97.56 260 ALA B N 1
ATOM 4546 C CA . ALA B 1 260 ? -13.773 0.671 3.758 1 97.56 260 ALA B CA 1
ATOM 4547 C C . ALA B 1 260 ? -12.664 1.646 4.148 1 97.56 260 ALA B C 1
ATOM 4549 O O . ALA B 1 260 ? -11.547 1.562 3.635 1 97.56 260 ALA B O 1
ATOM 4550 N N . PRO B 1 261 ? -12.953 2.666 4.984 1 96.19 261 PRO B N 1
ATOM 4551 C CA . PRO B 1 261 ? -11.859 3.449 5.555 1 96.19 261 PRO B CA 1
ATOM 4552 C C . PRO B 1 261 ? -10.797 2.578 6.223 1 96.19 261 PRO B C 1
ATOM 4554 O O . PRO B 1 261 ? -11.125 1.723 7.047 1 96.19 261 PRO B O 1
ATOM 4557 N N . GLY B 1 262 ? -9.531 2.779 5.797 1 96.56 262 GLY B N 1
ATOM 4558 C CA . GLY B 1 262 ? -8.438 2.018 6.371 1 96.56 262 GLY B CA 1
ATOM 4559 C C . GLY B 1 262 ? -8.258 0.651 5.734 1 96.56 262 GLY B C 1
ATOM 4560 O O . GLY B 1 262 ? -7.473 -0.167 6.215 1 96.56 262 GLY B O 1
ATOM 4561 N N . ALA B 1 263 ? -8.977 0.399 4.621 1 98.06 263 ALA B N 1
ATOM 4562 C CA . ALA B 1 263 ? -8.93 -0.903 3.959 1 98.06 263 ALA B CA 1
ATOM 4563 C C . ALA B 1 263 ? -7.559 -1.157 3.342 1 98.06 263 ALA B C 1
ATOM 4565 O O . ALA B 1 263 ? -6.754 -0.232 3.197 1 98.06 263 ALA B O 1
ATOM 4566 N N . THR B 1 264 ? -7.309 -2.416 3.039 1 98.62 264 THR B N 1
ATOM 4567 C CA . THR B 1 264 ? -6.125 -2.832 2.295 1 98.62 264 THR B CA 1
ATOM 4568 C C . THR B 1 264 ? -6.512 -3.381 0.925 1 98.62 264 THR B C 1
ATOM 4570 O O . THR B 1 264 ? -7.473 -4.145 0.806 1 98.62 264 THR B O 1
ATOM 4573 N N . CYS B 1 265 ? -5.828 -2.877 -0.069 1 98.81 265 CYS B N 1
ATOM 4574 C CA . CYS B 1 265 ? -5.977 -3.404 -1.421 1 98.81 265 CYS B CA 1
ATOM 4575 C C . CYS B 1 265 ? -4.688 -4.066 -1.892 1 98.81 265 CYS B C 1
ATOM 4577 O O . CYS B 1 265 ? -3.604 -3.498 -1.754 1 98.81 265 CYS B O 1
ATOM 4579 N N . VAL B 1 266 ? -4.805 -5.254 -2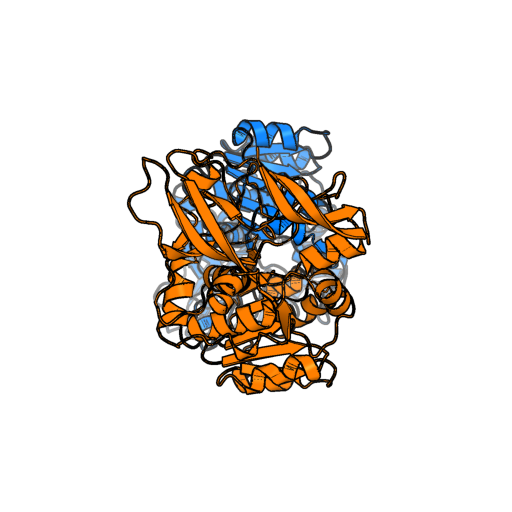.408 1 98.81 266 VAL B N 1
ATOM 4580 C CA . VAL B 1 266 ? -3.656 -5.949 -2.98 1 98.81 266 VAL B CA 1
ATOM 4581 C C . VAL B 1 266 ? -3.762 -5.953 -4.504 1 98.81 266 VAL B C 1
ATOM 4583 O O . VAL B 1 266 ? -4.77 -6.395 -5.062 1 98.81 266 VAL B O 1
ATOM 4586 N N . LEU B 1 267 ? -2.73 -5.422 -5.094 1 98.56 267 LEU B N 1
ATOM 4587 C CA . LEU B 1 267 ? -2.639 -5.43 -6.551 1 98.56 267 LEU B CA 1
ATOM 4588 C C . LEU B 1 267 ? -1.928 -6.688 -7.043 1 98.56 267 LEU B C 1
ATOM 4590 O O . LEU B 1 267 ? -0.708 -6.809 -6.906 1 98.56 267 LEU B O 1
ATOM 4594 N N . VAL B 1 268 ? -2.75 -7.555 -7.684 1 97.69 268 VAL B N 1
ATOM 4595 C CA . VAL B 1 268 ? -2.26 -8.852 -8.125 1 97.69 268 VAL B CA 1
ATOM 4596 C C . VAL B 1 268 ? -2.113 -8.859 -9.648 1 97.69 268 VAL B C 1
ATOM 4598 O O . VAL B 1 268 ? -1.125 -9.375 -10.18 1 97.69 268 VAL B O 1
ATOM 4601 N N . GLY B 1 269 ? -3.141 -8.328 -10.32 1 95.12 269 GLY B N 1
ATOM 4602 C CA . GLY B 1 269 ? -3.104 -8.258 -11.766 1 95.12 269 GLY B CA 1
ATOM 4603 C C . GLY B 1 269 ? -1.972 -7.395 -12.297 1 95.12 269 GLY B C 1
ATOM 4604 O O . GLY B 1 269 ? -1.438 -6.551 -11.57 1 95.12 269 GLY B O 1
ATOM 4605 N N . MET B 1 270 ? -1.599 -7.605 -13.562 1 93.06 270 MET B N 1
ATOM 4606 C CA . MET B 1 270 ? -0.512 -6.867 -14.203 1 93.06 270 MET B CA 1
ATOM 4607 C C . MET B 1 270 ? -1.011 -6.133 -15.438 1 93.06 270 MET B C 1
ATOM 4609 O O . MET B 1 270 ? -1.079 -6.711 -16.531 1 93.06 270 MET B O 1
ATOM 4613 N N . PRO B 1 271 ? -1.328 -4.828 -15.242 1 92.44 271 PRO B N 1
ATOM 4614 C CA . PRO B 1 271 ? -1.717 -4.062 -16.422 1 92.44 271 PRO B CA 1
ATOM 4615 C C . PRO B 1 271 ? -0.583 -3.928 -17.438 1 92.44 271 PRO B C 1
ATOM 4617 O O . PRO B 1 271 ? 0.591 -3.914 -17.062 1 92.44 271 PRO B O 1
ATOM 4620 N N . ILE B 1 272 ? -0.933 -3.812 -18.703 1 87.19 272 ILE B N 1
ATOM 4621 C CA . ILE B 1 272 ? 0.038 -3.668 -19.797 1 87.19 272 ILE B CA 1
ATOM 4622 C C . ILE B 1 272 ? 0.704 -2.297 -19.703 1 87.19 272 ILE B C 1
ATOM 4624 O O . ILE B 1 272 ? 1.916 -2.176 -19.891 1 87.19 272 ILE B O 1
ATOM 4628 N N . GLU B 1 273 ? -0.093 -1.296 -19.438 1 92 273 GLU B N 1
ATOM 4629 C CA . GLU B 1 273 ? 0.365 0.083 -19.297 1 92 273 GLU B CA 1
ATOM 4630 C C . GLU B 1 273 ? 0.087 0.612 -17.891 1 92 273 GLU B C 1
ATOM 4632 O O . GLU B 1 273 ? -0.771 0.084 -17.188 1 92 273 GLU B O 1
ATOM 4637 N N . PRO B 1 274 ? 0.865 1.622 -17.547 1 95.12 274 PRO B N 1
ATOM 4638 C CA . PRO B 1 274 ? 0.503 2.252 -16.266 1 95.12 274 PRO B CA 1
ATOM 4639 C C . PRO B 1 274 ? -0.963 2.674 -16.219 1 95.12 274 PRO B C 1
ATOM 4641 O O . PRO B 1 274 ? -1.535 3.062 -17.234 1 95.12 274 PRO B O 1
ATOM 4644 N N . VAL B 1 275 ? -1.506 2.6 -15.078 1 96.62 275 VAL B N 1
ATOM 4645 C CA . VAL B 1 275 ? -2.93 2.885 -14.93 1 96.62 275 VAL B CA 1
ATOM 4646 C C . VAL B 1 275 ? -3.115 4.238 -14.25 1 96.62 275 VAL B C 1
ATOM 4648 O O . VAL B 1 275 ? -2.254 4.684 -13.484 1 96.62 275 VAL B O 1
ATOM 4651 N N . PRO B 1 276 ? -4.23 4.934 -14.562 1 96.62 276 PRO B N 1
ATOM 4652 C CA . PRO B 1 276 ? -4.523 6.141 -13.781 1 96.62 276 PRO B CA 1
ATOM 4653 C C . PRO B 1 276 ? -4.82 5.84 -12.312 1 96.62 276 PRO B C 1
ATOM 4655 O O . PRO B 1 276 ? -5.777 5.121 -12.008 1 96.62 276 PRO B O 1
ATOM 4658 N N . PHE B 1 277 ? -4 6.289 -11.461 1 97.5 277 PHE B N 1
ATOM 4659 C CA . PHE B 1 277 ? -4.125 6.102 -10.016 1 97.5 277 PHE B CA 1
ATOM 4660 C C . PHE B 1 277 ? -4.547 7.395 -9.336 1 97.5 277 PHE B C 1
ATOM 4662 O O . PHE B 1 277 ? -3.828 8.398 -9.391 1 97.5 277 PHE B O 1
ATOM 4669 N N . ASP B 1 278 ? -5.738 7.422 -8.719 1 96.81 278 ASP B N 1
ATOM 4670 C CA . ASP B 1 278 ? -6.258 8.594 -8.016 1 96.81 278 ASP B CA 1
ATOM 4671 C C . ASP B 1 278 ? -5.797 8.609 -6.562 1 96.81 278 ASP B C 1
ATOM 4673 O O . ASP B 1 278 ? -6.477 8.078 -5.684 1 96.81 278 ASP B O 1
ATOM 4677 N N . VAL B 1 279 ? -4.707 9.273 -6.32 1 96.81 279 VAL B N 1
ATOM 4678 C CA . VAL B 1 279 ? -4.066 9.305 -5.008 1 96.81 279 VAL B CA 1
ATOM 4679 C C . VAL B 1 279 ? -5.02 9.906 -3.98 1 96.81 279 VAL B C 1
ATOM 4681 O O . VAL B 1 279 ? -5.148 9.398 -2.867 1 96.81 279 VAL B O 1
ATOM 4684 N N . VAL B 1 280 ? -5.707 10.961 -4.301 1 94.06 280 VAL B N 1
ATOM 4685 C CA . VAL B 1 280 ? -6.559 11.695 -3.371 1 94.06 280 VAL B CA 1
ATOM 4686 C C . VAL B 1 280 ? -7.73 10.82 -2.938 1 94.06 280 VAL B C 1
ATOM 4688 O O . VAL B 1 280 ? -8.07 10.773 -1.755 1 94.06 280 VAL B O 1
ATOM 4691 N N . MET B 1 281 ? -8.344 10.062 -3.893 1 94.38 281 MET B N 1
ATOM 4692 C CA . MET B 1 281 ? -9.422 9.148 -3.537 1 94.38 281 MET B CA 1
ATOM 4693 C C . MET B 1 281 ? -8.922 8.047 -2.609 1 94.38 281 MET B C 1
ATOM 4695 O O . MET B 1 281 ? -9.625 7.641 -1.686 1 94.38 281 MET B O 1
ATOM 4699 N N . ALA B 1 282 ? -7.734 7.566 -2.873 1 97.38 282 ALA B N 1
ATOM 4700 C CA . ALA B 1 282 ? -7.133 6.562 -1.998 1 97.38 282 ALA B CA 1
ATOM 4701 C C . ALA B 1 282 ? -6.871 7.133 -0.607 1 97.38 282 ALA B C 1
ATOM 4703 O O . ALA B 1 282 ? -7.125 6.465 0.4 1 97.38 282 ALA B O 1
ATOM 4704 N N . GLN B 1 283 ? -6.352 8.328 -0.522 1 96.31 283 GLN B N 1
ATOM 4705 C CA . GLN B 1 283 ? -6.008 8.984 0.734 1 96.31 283 GLN B CA 1
ATOM 4706 C C . GLN B 1 283 ? -7.25 9.211 1.593 1 96.31 283 GLN B C 1
ATOM 4708 O O . GLN B 1 283 ? -7.207 9.039 2.812 1 96.31 283 GLN B O 1
ATOM 4713 N N . ALA B 1 284 ? -8.383 9.594 1.003 1 94.12 284 ALA B N 1
ATOM 4714 C CA . ALA B 1 284 ? -9.609 9.914 1.728 1 94.12 284 ALA B CA 1
ATOM 4715 C C . ALA B 1 284 ? -10.039 8.75 2.621 1 94.12 284 ALA B C 1
ATOM 4717 O O . ALA B 1 284 ? -10.703 8.961 3.639 1 94.12 284 ALA B O 1
ATOM 4718 N N . LYS B 1 285 ? -9.578 7.543 2.232 1 95.69 285 LYS B N 1
ATOM 4719 C CA . LYS B 1 285 ? -9.906 6.359 3.023 1 95.69 285 LYS B CA 1
ATOM 4720 C C . LYS B 1 285 ? -8.641 5.723 3.598 1 95.69 285 LYS B C 1
ATOM 4722 O O . LYS B 1 285 ? -8.695 4.637 4.18 1 95.69 285 LYS B O 1
ATOM 4727 N N . GLU B 1 286 ? -7.504 6.387 3.307 1 97.25 286 GLU B N 1
ATOM 4728 C CA . GLU B 1 286 ? -6.203 5.855 3.705 1 97.25 286 GLU B CA 1
ATOM 4729 C C . GLU B 1 286 ? -6.07 4.383 3.33 1 97.25 286 GLU B C 1
ATOM 4731 O O . GLU B 1 286 ? -5.715 3.553 4.168 1 97.25 286 GLU B O 1
ATOM 4736 N N . ILE B 1 287 ? -6.383 4.113 2.109 1 98.12 287 ILE B N 1
ATOM 4737 C CA . ILE B 1 287 ? -6.234 2.75 1.61 1 98.12 287 ILE B CA 1
ATOM 4738 C C . ILE B 1 287 ? -4.754 2.379 1.555 1 98.12 287 ILE B C 1
ATOM 4740 O O . ILE B 1 287 ? -3.922 3.18 1.12 1 98.12 287 ILE B O 1
ATOM 4744 N N . THR B 1 288 ? -4.422 1.245 2.115 1 98.5 288 THR B N 1
ATOM 4745 C CA . THR B 1 288 ? -3.1 0.664 1.93 1 98.5 288 THR B CA 1
ATOM 4746 C C . THR B 1 288 ? -3.064 -0.218 0.685 1 98.5 288 THR B C 1
ATOM 4748 O O . THR B 1 288 ? -3.924 -1.086 0.509 1 98.5 288 THR B O 1
ATOM 4751 N N . PHE B 1 289 ? -2.072 0.057 -0.2 1 98.62 289 PHE B N 1
ATOM 4752 C CA . PHE B 1 289 ? -1.908 -0.779 -1.383 1 98.62 289 PHE B CA 1
ATOM 4753 C C . PHE B 1 289 ? -0.694 -1.688 -1.24 1 98.62 289 PHE B C 1
ATOM 4755 O O . PHE B 1 289 ? 0.429 -1.21 -1.067 1 98.62 289 PHE B O 1
ATOM 4762 N N . GLN B 1 290 ? -0.96 -2.953 -1.283 1 98.38 290 GLN B N 1
ATOM 4763 C CA . GLN B 1 290 ? 0.1 -3.947 -1.409 1 98.38 290 GLN B CA 1
ATOM 4764 C C . GLN B 1 290 ? 0.269 -4.391 -2.859 1 98.38 290 GLN B C 1
ATOM 4766 O O . GLN B 1 290 ? -0.706 -4.453 -3.611 1 98.38 290 GLN B O 1
ATOM 4771 N N . THR B 1 291 ? 1.487 -4.621 -3.219 1 97.75 291 THR B N 1
ATOM 4772 C CA . THR B 1 291 ? 1.766 -5.273 -4.492 1 97.75 291 THR B CA 1
ATOM 4773 C C . THR B 1 291 ? 2.43 -6.629 -4.273 1 97.75 291 THR B C 1
ATOM 4775 O O . THR B 1 291 ? 3.076 -6.852 -3.25 1 97.75 291 THR B O 1
ATOM 4778 N N . VAL B 1 292 ? 2.186 -7.523 -5.199 1 96.06 292 VAL B N 1
ATOM 4779 C CA . VAL B 1 292 ? 2.736 -8.867 -5.02 1 96.06 292 VAL B CA 1
ATOM 4780 C C . VAL B 1 292 ? 3.449 -9.305 -6.297 1 96.06 292 VAL B C 1
ATOM 4782 O O . VAL B 1 292 ? 3.029 -8.953 -7.402 1 96.06 292 VAL B O 1
ATOM 4785 N N . PHE B 1 293 ? 4.527 -10.008 -6.074 1 94.94 293 PHE B N 1
ATOM 4786 C CA . PHE B 1 293 ? 5.305 -10.617 -7.148 1 94.94 293 PHE B CA 1
ATOM 4787 C C . PHE B 1 293 ? 5.578 -12.086 -6.859 1 94.94 293 PHE B C 1
ATOM 4789 O O . PHE B 1 293 ? 6.344 -12.414 -5.949 1 94.94 293 PHE B O 1
ATOM 4796 N N . ARG B 1 294 ? 4.965 -12.914 -7.699 1 95.5 294 ARG B N 1
ATOM 4797 C CA . ARG B 1 294 ? 5.043 -14.352 -7.441 1 95.5 294 ARG B CA 1
ATOM 4798 C C . ARG B 1 294 ? 4.562 -14.68 -6.031 1 95.5 294 ARG B C 1
ATOM 4800 O O . ARG B 1 294 ? 3.416 -14.391 -5.68 1 95.5 294 ARG B O 1
ATOM 4807 N N . TYR B 1 295 ? 5.398 -15.367 -5.266 1 97.69 295 TYR B N 1
ATOM 4808 C CA . TYR B 1 295 ? 5.039 -15.805 -3.922 1 97.69 295 TYR B CA 1
ATOM 4809 C C . TYR B 1 295 ? 6.258 -16.328 -3.174 1 97.69 295 TYR B C 1
ATOM 4811 O O . TYR B 1 295 ? 7.352 -16.406 -3.738 1 97.69 295 TYR B O 1
ATOM 4819 N N . ARG B 1 296 ? 6.039 -16.531 -1.9 1 96.5 296 ARG B N 1
ATOM 4820 C CA . ARG B 1 296 ? 7.082 -17.125 -1.061 1 96.5 296 ARG B CA 1
ATOM 4821 C C . ARG B 1 296 ? 6.477 -17.828 0.152 1 96.5 296 ARG B C 1
ATOM 4823 O O . ARG B 1 296 ? 5.473 -17.375 0.7 1 96.5 296 ARG B O 1
ATOM 4830 N N . ASN B 1 297 ? 6.984 -18.953 0.498 1 95 297 ASN B N 1
ATOM 4831 C CA . ASN B 1 297 ? 6.766 -19.641 1.764 1 95 297 ASN B CA 1
ATOM 4832 C C . ASN B 1 297 ? 5.301 -20.031 1.941 1 95 297 ASN B C 1
ATOM 4834 O O . ASN B 1 297 ? 4.762 -19.938 3.045 1 95 297 ASN B O 1
ATOM 4838 N N . VAL B 1 298 ? 4.68 -20.516 0.829 1 95.75 298 VAL B N 1
ATOM 4839 C CA . VAL B 1 298 ? 3.248 -20.734 1.016 1 95.75 298 VAL B CA 1
ATOM 4840 C C . VAL B 1 298 ? 2.891 -22.172 0.654 1 95.75 298 VAL B C 1
ATOM 4842 O O . VAL B 1 298 ? 1.813 -22.672 1.008 1 95.75 298 VAL B O 1
ATOM 4845 N N . TYR B 1 299 ? 3.715 -22.938 -0.007 1 97.25 299 TYR B N 1
ATOM 4846 C CA . TYR B 1 299 ? 3.373 -24.25 -0.542 1 97.25 299 TYR B CA 1
ATOM 4847 C C . TYR B 1 299 ? 2.955 -25.203 0.572 1 97.25 299 TYR B C 1
ATOM 4849 O O . TYR B 1 299 ? 1.908 -25.844 0.484 1 97.25 299 TYR B O 1
ATOM 4857 N N . PRO B 1 300 ? 3.736 -25.25 1.734 1 96.06 300 PRO B N 1
ATOM 4858 C CA . PRO B 1 300 ? 3.283 -26.156 2.793 1 96.06 300 PRO B CA 1
ATOM 4859 C C . PRO B 1 300 ? 1.894 -25.812 3.318 1 96.06 300 PRO B C 1
ATOM 4861 O O . PRO B 1 300 ? 1.094 -26.703 3.604 1 96.06 300 PRO B O 1
ATOM 4864 N N . ARG B 1 301 ? 1.602 -24.547 3.4 1 95.31 301 ARG B N 1
ATOM 4865 C CA . ARG B 1 301 ? 0.299 -24.094 3.885 1 95.31 301 ARG B CA 1
ATOM 4866 C C . ARG B 1 301 ? -0.807 -24.484 2.906 1 95.31 301 ARG B C 1
ATOM 4868 O O . ARG B 1 301 ? -1.887 -24.906 3.316 1 95.31 301 ARG B O 1
ATOM 4875 N N . ILE B 1 302 ? -0.543 -24.344 1.658 1 98 302 ILE B N 1
ATOM 4876 C CA . ILE B 1 302 ? -1.504 -24.703 0.621 1 98 302 ILE B CA 1
ATOM 4877 C C . ILE B 1 302 ? -1.816 -26.203 0.704 1 98 302 ILE B C 1
ATOM 4879 O O . ILE B 1 302 ? -2.984 -26.594 0.713 1 98 302 ILE B O 1
ATOM 4883 N N . ILE B 1 303 ? -0.809 -26.969 0.808 1 97.88 303 ILE B N 1
ATOM 4884 C CA . ILE B 1 303 ? -0.97 -28.422 0.812 1 97.88 303 ILE B CA 1
ATOM 4885 C C . ILE B 1 303 ? -1.776 -28.844 2.037 1 97.88 303 ILE B C 1
ATOM 4887 O O . ILE B 1 303 ? -2.631 -29.734 1.947 1 97.88 303 ILE B O 1
ATOM 4891 N N . ARG B 1 304 ? -1.589 -28.188 3.195 1 96.38 304 ARG B N 1
ATOM 4892 C CA . ARG B 1 304 ? -2.385 -28.484 4.383 1 96.38 304 ARG B CA 1
ATOM 4893 C C . ARG B 1 304 ? -3.857 -28.172 4.145 1 96.38 304 ARG B C 1
ATOM 4895 O O . ARG B 1 304 ? -4.734 -28.906 4.598 1 96.38 304 ARG B O 1
ATOM 4902 N N . LEU B 1 305 ? -4.113 -27.109 3.445 1 95.75 305 LEU B N 1
ATOM 4903 C CA . LEU B 1 305 ? -5.492 -26.703 3.188 1 95.75 305 LEU B CA 1
ATOM 4904 C C . LEU B 1 305 ? -6.16 -27.672 2.209 1 95.75 305 LEU B C 1
ATOM 4906 O O . LEU B 1 305 ? -7.332 -28.016 2.375 1 95.75 305 LEU B O 1
ATOM 4910 N N . LEU B 1 306 ? -5.434 -28.047 1.191 1 97.12 306 LEU B N 1
ATOM 4911 C CA . LEU B 1 306 ? -5.957 -29.047 0.26 1 97.12 306 LEU B CA 1
ATOM 4912 C C . LEU B 1 306 ? -6.219 -30.375 0.969 1 97.12 306 LEU B C 1
ATOM 4914 O O . LEU B 1 306 ? -7.289 -30.969 0.814 1 97.12 306 LEU B O 1
ATOM 4918 N N . SER B 1 307 ? -5.293 -30.766 1.778 1 97.38 307 SER B N 1
ATOM 4919 C CA . SER B 1 307 ? -5.355 -32.062 2.465 1 97.38 307 SER B CA 1
ATOM 4920 C C . SER B 1 307 ? -6.508 -32.094 3.463 1 97.38 307 SER B C 1
ATOM 4922 O O . SER B 1 307 ? -7.18 -33.125 3.604 1 97.38 307 SER B O 1
ATOM 4924 N N . SER B 1 308 ? -6.793 -31 4.125 1 95.19 308 SER B N 1
ATOM 4925 C CA . SER B 1 308 ? -7.824 -30.938 5.156 1 95.19 308 SER B CA 1
ATOM 4926 C C . SER B 1 308 ? -9.211 -30.812 4.539 1 95.19 308 SER B C 1
ATOM 4928 O O . SER B 1 308 ? -10.219 -31 5.223 1 95.19 308 SER B O 1
ATOM 4930 N N . GLY B 1 309 ? -9.219 -30.422 3.24 1 93.62 309 GLY B N 1
ATOM 4931 C CA . GLY B 1 309 ? -10.492 -30.219 2.576 1 93.62 309 GLY B CA 1
ATOM 4932 C C . GLY B 1 309 ? -11.031 -28.812 2.738 1 93.62 309 GLY B C 1
ATOM 4933 O O . GLY B 1 309 ? -12.102 -28.484 2.223 1 93.62 309 GLY B O 1
ATOM 4934 N N . LYS B 1 310 ? -10.328 -27.938 3.342 1 92.75 310 LYS B N 1
ATOM 4935 C CA . LYS B 1 310 ? -10.758 -26.547 3.551 1 92.75 310 LYS B CA 1
ATOM 4936 C C . LYS B 1 310 ? -10.703 -25.75 2.25 1 92.75 310 LYS B C 1
ATOM 4938 O O . LYS B 1 310 ? -11.297 -24.688 2.148 1 92.75 310 LYS B O 1
ATOM 4943 N N . MET B 1 311 ? -9.945 -26.281 1.34 1 95.38 311 MET B N 1
ATOM 4944 C CA . MET B 1 311 ? -9.898 -25.703 0 1 95.38 311 MET B CA 1
ATOM 4945 C C . MET B 1 311 ? -10.078 -26.781 -1.064 1 95.38 311 MET B C 1
ATOM 4947 O O . MET B 1 311 ? -9.344 -27.781 -1.076 1 95.38 311 MET B O 1
ATOM 4951 N N . ASP B 1 312 ? -11.039 -26.594 -1.864 1 96.38 312 ASP B N 1
ATOM 4952 C CA . ASP B 1 312 ? -11.312 -27.516 -2.965 1 96.38 312 ASP B CA 1
ATOM 4953 C C . ASP B 1 312 ? -11.125 -26.828 -4.316 1 96.38 312 ASP B C 1
ATOM 4955 O O . ASP B 1 312 ? -11.914 -25.953 -4.688 1 96.38 312 ASP B O 1
ATOM 4959 N N . VAL B 1 313 ? -10.141 -27.297 -5.086 1 97.19 313 VAL B N 1
ATOM 4960 C CA . VAL B 1 313 ? -9.844 -26.594 -6.332 1 97.19 313 VAL B CA 1
ATOM 4961 C C . VAL B 1 313 ? -10.109 -27.5 -7.52 1 97.19 313 VAL B C 1
ATOM 4963 O O . VAL B 1 313 ? -9.891 -27.125 -8.672 1 97.19 313 VAL B O 1
ATOM 4966 N N . LYS B 1 314 ? -10.586 -28.672 -7.281 1 95.69 314 LYS B N 1
ATOM 4967 C CA . LYS B 1 314 ? -10.844 -29.641 -8.336 1 95.69 314 LYS B CA 1
ATOM 4968 C C . LYS B 1 314 ? -11.852 -29.109 -9.352 1 95.69 314 LYS B C 1
ATOM 4970 O O . LYS B 1 314 ? -11.688 -29.297 -10.555 1 95.69 314 LYS B O 1
ATOM 4975 N N . PRO B 1 315 ? -12.875 -28.391 -8.875 1 94.75 315 PRO B N 1
ATOM 4976 C CA . PRO B 1 315 ? -13.867 -27.891 -9.836 1 94.75 315 PRO B CA 1
ATOM 4977 C C . PRO B 1 315 ? -13.281 -26.875 -10.812 1 94.75 315 PRO B C 1
ATOM 4979 O O . PRO B 1 315 ? -13.906 -26.547 -11.828 1 94.75 315 PRO B O 1
ATOM 4982 N N . LEU B 1 316 ? -12.102 -26.375 -10.539 1 95.62 316 LEU B N 1
ATOM 4983 C CA . LEU B 1 316 ? -11.516 -25.344 -11.398 1 95.62 316 LEU B CA 1
ATOM 4984 C C . LEU B 1 316 ? -10.859 -25.984 -12.617 1 95.62 316 LEU B C 1
ATOM 4986 O O . LEU B 1 316 ? -10.531 -25.281 -13.586 1 95.62 316 LEU B O 1
ATOM 4990 N N . ILE B 1 317 ? -10.586 -27.266 -12.57 1 96.69 317 ILE B N 1
ATOM 4991 C CA . ILE B 1 317 ? -10.016 -27.969 -13.711 1 96.69 317 ILE B CA 1
ATOM 4992 C C . ILE B 1 317 ? -11.078 -28.156 -14.789 1 96.69 317 ILE B C 1
ATOM 4994 O O . ILE B 1 317 ? -11.984 -28.984 -14.625 1 96.69 317 ILE B O 1
ATOM 4998 N N . SER B 1 318 ? -10.938 -27.453 -15.867 1 95.44 318 SER B N 1
ATOM 4999 C CA . SER B 1 318 ? -11.984 -27.422 -16.891 1 95.44 318 SER B CA 1
ATOM 5000 C C . SER B 1 318 ? -11.75 -28.516 -17.938 1 95.44 318 SER B C 1
ATOM 5002 O O . SER B 1 318 ? -12.703 -28.969 -18.578 1 95.44 318 SER B O 1
ATOM 5004 N N . ALA B 1 319 ? -10.547 -28.844 -18.156 1 96.75 319 ALA B N 1
ATOM 5005 C CA . ALA B 1 319 ? -10.195 -29.875 -19.125 1 96.75 319 ALA B CA 1
ATOM 5006 C C . ALA B 1 319 ? -8.836 -30.484 -18.797 1 96.75 319 ALA B C 1
ATOM 5008 O O . ALA B 1 319 ? -7.996 -29.859 -18.156 1 96.75 319 ALA B O 1
ATOM 5009 N N . THR B 1 320 ? -8.68 -31.703 -19.203 1 97.75 320 THR B N 1
ATOM 5010 C CA . THR B 1 320 ? -7.414 -32.406 -19.094 1 97.75 320 THR B CA 1
ATOM 5011 C C . THR B 1 320 ? -7.027 -33.031 -20.438 1 97.75 320 THR B C 1
ATOM 5013 O O . THR B 1 320 ? -7.859 -33.656 -21.109 1 97.75 320 THR B O 1
ATOM 5016 N N . PHE B 1 321 ? -5.812 -32.781 -20.859 1 98.12 321 PHE B N 1
ATOM 5017 C CA . PHE B 1 321 ? -5.258 -33.344 -22.078 1 98.12 321 PHE B CA 1
ATOM 5018 C C . PHE B 1 321 ? -4.055 -34.25 -21.766 1 98.12 321 PHE B C 1
ATOM 5020 O O . PHE B 1 321 ? -3.342 -34 -20.797 1 98.12 321 PHE B O 1
ATOM 5027 N N . ALA B 1 322 ? -3.836 -35.219 -22.656 1 97.69 322 ALA B N 1
ATOM 5028 C CA . ALA B 1 322 ? -2.582 -35.969 -22.609 1 97.69 322 ALA B CA 1
ATOM 5029 C C . ALA B 1 322 ? -1.435 -35.156 -23.188 1 97.69 322 ALA B C 1
ATOM 5031 O O . ALA B 1 322 ? -1.651 -34.281 -24.062 1 97.69 322 ALA B O 1
ATOM 5032 N N . PHE B 1 323 ? -0.263 -35.438 -22.781 1 97 323 PHE B N 1
ATOM 5033 C CA . PHE B 1 323 ? 0.925 -34.719 -23.234 1 97 323 PHE B CA 1
ATOM 5034 C C . PHE B 1 323 ? 1 -34.719 -24.766 1 97 323 PHE B C 1
ATOM 5036 O O . PHE B 1 323 ? 1.316 -33.688 -25.375 1 97 323 PHE B O 1
ATOM 5043 N N . LYS B 1 324 ? 0.706 -35.812 -25.359 1 95.94 324 LYS B N 1
ATOM 5044 C CA . LYS B 1 324 ? 0.786 -35.938 -26.812 1 95.94 324 LYS B CA 1
ATOM 5045 C C . LYS B 1 324 ? -0.143 -34.938 -27.5 1 95.94 324 LYS B C 1
ATOM 5047 O O . LYS B 1 324 ? 0.022 -34.656 -28.688 1 95.94 324 LYS B O 1
ATOM 5052 N N . ASP B 1 325 ? -1.147 -34.438 -26.734 1 97.25 325 ASP B N 1
ATOM 5053 C CA . ASP B 1 325 ? -2.121 -33.5 -27.297 1 97.25 325 ASP B CA 1
ATOM 5054 C C . ASP B 1 325 ? -1.889 -32.094 -26.75 1 97.25 325 ASP B C 1
ATOM 5056 O O . ASP B 1 325 ? -2.805 -31.266 -26.75 1 97.25 325 ASP B O 1
ATOM 5060 N N . SER B 1 326 ? -0.708 -31.797 -26.25 1 97.06 326 SER B N 1
ATOM 5061 C CA . SER B 1 326 ? -0.439 -30.547 -25.562 1 97.06 326 SER B CA 1
ATOM 5062 C C . SER B 1 326 ? -0.576 -29.359 -26.516 1 97.06 326 SER B C 1
ATOM 5064 O O . SER B 1 326 ? -1.018 -28.281 -26.125 1 97.06 326 SER B O 1
ATOM 5066 N N . VAL B 1 327 ? -0.201 -29.516 -27.75 1 97.12 327 VAL B N 1
ATOM 5067 C CA . VAL B 1 327 ? -0.329 -28.438 -28.703 1 97.12 327 VAL B CA 1
ATOM 5068 C C . VAL B 1 327 ? -1.8 -28.047 -28.859 1 97.12 327 VAL B C 1
ATOM 5070 O O . VAL B 1 327 ? -2.146 -26.875 -28.844 1 97.12 327 VAL B O 1
ATOM 5073 N N . LYS B 1 328 ? -2.621 -29.047 -29 1 97.12 328 LYS B N 1
ATOM 5074 C CA . LYS B 1 328 ? -4.062 -28.812 -29.078 1 97.12 328 LYS B CA 1
ATOM 5075 C C . LYS B 1 328 ? -4.57 -28.109 -27.828 1 97.12 328 LYS B C 1
ATOM 5077 O O . LYS B 1 328 ? -5.453 -27.25 -27.906 1 97.12 328 LYS B O 1
ATOM 5082 N N . ALA B 1 329 ? -4.082 -28.547 -26.703 1 97.44 329 ALA B N 1
ATOM 5083 C CA . ALA B 1 329 ? -4.477 -27.938 -25.438 1 97.44 329 ALA B CA 1
ATOM 5084 C C . ALA B 1 329 ? -4.156 -26.453 -25.406 1 97.44 329 ALA B C 1
ATOM 5086 O O . ALA B 1 329 ? -4.973 -25.641 -24.969 1 97.44 329 ALA B O 1
ATOM 5087 N N . TYR B 1 330 ? -2.967 -26.078 -25.875 1 97.25 330 TYR B N 1
ATOM 5088 C CA . TYR B 1 330 ? -2.562 -24.688 -25.891 1 97.25 330 TYR B CA 1
ATOM 5089 C C . TYR B 1 330 ? -3.383 -23.891 -26.906 1 97.25 330 TYR B C 1
ATOM 5091 O O . TYR B 1 330 ? -3.691 -22.719 -26.688 1 97.25 330 TYR B O 1
ATOM 5099 N N . GLU B 1 331 ? -3.74 -24.516 -28.016 1 96.06 331 GLU B N 1
ATOM 5100 C CA . GLU B 1 331 ? -4.637 -23.875 -28.969 1 96.06 331 GLU B CA 1
ATOM 5101 C C . GLU B 1 331 ? -6 -23.594 -28.344 1 96.06 331 GLU B C 1
ATOM 5103 O O . GLU B 1 331 ? -6.559 -22.5 -28.547 1 96.06 331 GLU B O 1
ATOM 5108 N N . ARG B 1 332 ? -6.418 -24.531 -27.625 1 95.81 332 ARG B N 1
ATOM 5109 C CA . ARG B 1 332 ? -7.676 -24.328 -26.922 1 95.81 332 ARG B CA 1
ATOM 5110 C C . ARG B 1 332 ? -7.559 -23.172 -25.922 1 95.81 332 ARG B C 1
ATOM 5112 O O . ARG B 1 332 ? -8.453 -22.328 -25.844 1 95.81 332 ARG B O 1
ATOM 5119 N N . ALA B 1 333 ? -6.504 -23.219 -25.156 1 95.19 333 ALA B N 1
ATOM 5120 C CA . ALA B 1 333 ? -6.285 -22.172 -24.156 1 95.19 333 ALA B CA 1
ATOM 5121 C C . ALA B 1 333 ? -6.238 -20.797 -24.812 1 95.19 333 ALA B C 1
ATOM 5123 O O . ALA B 1 333 ? -6.699 -19.812 -24.234 1 95.19 333 ALA B O 1
ATOM 5124 N N . MET B 1 334 ? -5.766 -20.688 -25.984 1 93.31 334 MET B N 1
ATOM 5125 C CA . MET B 1 334 ? -5.633 -19.422 -26.719 1 93.31 334 MET B CA 1
ATOM 5126 C C . MET B 1 334 ? -7 -18.875 -27.094 1 93.31 334 MET B C 1
ATOM 5128 O O . MET B 1 334 ? -7.148 -17.672 -27.312 1 93.31 334 MET B O 1
ATOM 5132 N N . ASN B 1 335 ? -7.945 -19.797 -27.188 1 91.44 335 ASN B N 1
ATOM 5133 C CA . ASN B 1 335 ? -9.297 -19.375 -27.547 1 91.44 335 ASN B CA 1
ATOM 5134 C C . ASN B 1 335 ? -9.945 -18.562 -26.422 1 91.44 335 ASN B C 1
ATOM 5136 O O . ASN B 1 335 ? -10.93 -17.859 -26.656 1 91.44 335 ASN B O 1
ATOM 5140 N N . ARG B 1 336 ? -9.461 -18.672 -25.266 1 89.25 336 ARG B N 1
ATOM 5141 C CA . ARG B 1 336 ? -9.938 -17.938 -24.094 1 89.25 336 ARG B CA 1
ATOM 5142 C C . ARG B 1 336 ? -11.445 -18.125 -23.906 1 89.25 336 ARG B C 1
ATOM 5144 O O . ARG B 1 336 ? -12.172 -17.141 -23.75 1 89.25 336 ARG B O 1
ATOM 5151 N N . ASP B 1 337 ? -11.844 -19.359 -24.078 1 90.31 337 ASP B N 1
ATOM 5152 C CA . ASP B 1 337 ? -13.234 -19.688 -23.766 1 90.31 337 ASP B CA 1
ATOM 5153 C C . ASP B 1 337 ? -13.57 -19.375 -22.312 1 90.31 337 ASP B C 1
ATOM 5155 O O . ASP B 1 337 ? -12.906 -19.859 -21.391 1 90.31 337 ASP B O 1
ATOM 5159 N N . PRO B 1 338 ? -14.562 -18.531 -22.094 1 88 338 PRO B N 1
ATOM 5160 C CA . PRO B 1 338 ? -14.906 -18.141 -20.719 1 88 338 PRO B CA 1
ATOM 5161 C C . PRO B 1 338 ? -15.25 -19.328 -19.844 1 88 338 PRO B C 1
ATOM 5163 O O . PRO B 1 338 ? -15.195 -19.234 -18.609 1 88 338 PRO B O 1
ATOM 5166 N N . LYS B 1 339 ? -15.539 -20.375 -20.375 1 88.88 339 LYS B N 1
ATOM 5167 C CA . LYS B 1 339 ? -15.875 -21.562 -19.594 1 88.88 339 LYS B CA 1
ATOM 5168 C C . LYS B 1 339 ? -14.617 -22.297 -19.141 1 88.88 339 LYS B C 1
ATOM 5170 O O . LYS B 1 339 ? -14.672 -23.141 -18.234 1 88.88 339 LYS B O 1
ATOM 5175 N N . ASP B 1 340 ? -13.523 -22 -19.844 1 92.06 340 ASP B N 1
ATOM 5176 C CA . ASP B 1 340 ? -12.266 -22.625 -19.438 1 92.06 340 ASP B CA 1
ATOM 5177 C C . ASP B 1 340 ? -11.625 -21.875 -18.281 1 92.06 340 ASP B C 1
ATOM 5179 O O . ASP B 1 340 ? -11.438 -20.656 -18.344 1 92.06 340 ASP B O 1
ATOM 5183 N N . MET B 1 341 ? -11.445 -22.562 -17.203 1 93.31 341 MET B N 1
ATOM 5184 C CA . MET B 1 341 ? -10.711 -22 -16.062 1 93.31 341 MET B CA 1
ATOM 5185 C C . MET B 1 341 ? -9.273 -22.5 -16.047 1 93.31 341 MET B C 1
ATOM 5187 O O . MET B 1 341 ? -8.352 -21.781 -16.422 1 93.31 341 MET B O 1
ATOM 5191 N N . LYS B 1 342 ? -9.102 -23.719 -15.734 1 96.25 342 LYS B N 1
ATOM 5192 C CA . LYS B 1 342 ? -7.77 -24.328 -15.742 1 96.25 342 LYS B CA 1
ATOM 5193 C C . LYS B 1 342 ? -7.73 -25.562 -16.625 1 96.25 342 LYS B C 1
ATOM 5195 O O . LYS B 1 342 ? -8.516 -26.5 -16.438 1 96.25 342 LYS B O 1
ATOM 5200 N N . ILE B 1 343 ? -6.832 -25.516 -17.625 1 97.69 343 ILE B N 1
ATOM 5201 C CA . ILE B 1 343 ? -6.57 -26.672 -18.469 1 97.69 343 ILE B CA 1
ATOM 5202 C C . ILE B 1 343 ? -5.305 -27.391 -18 1 97.69 343 ILE B C 1
ATOM 5204 O O . ILE B 1 343 ? -4.277 -26.75 -17.766 1 97.69 343 ILE B O 1
ATOM 5208 N N . MET B 1 344 ? -5.414 -28.703 -17.812 1 97.94 344 MET B N 1
ATOM 5209 C CA . MET B 1 344 ? -4.332 -29.531 -17.281 1 97.94 344 MET B CA 1
ATOM 5210 C C . MET B 1 344 ? -3.746 -30.422 -18.375 1 97.94 344 MET B C 1
ATOM 5212 O O . MET B 1 344 ? -4.477 -30.938 -19.234 1 97.94 344 MET B O 1
ATOM 5216 N N . ILE B 1 345 ? -2.457 -30.547 -18.359 1 98.19 345 ILE B N 1
ATOM 5217 C CA . ILE B 1 345 ? -1.755 -31.516 -19.188 1 98.19 345 ILE B CA 1
ATOM 5218 C C . ILE B 1 345 ? -1.248 -32.688 -18.312 1 98.19 345 ILE B C 1
ATOM 5220 O O . ILE B 1 345 ? -0.604 -32.438 -17.297 1 98.19 345 ILE B O 1
ATOM 5224 N N . GLN B 1 346 ? -1.54 -33.844 -18.703 1 97.62 346 GLN B N 1
ATOM 5225 C CA . GLN B 1 346 ? -1.03 -35.031 -18.031 1 97.62 346 GLN B CA 1
ATOM 5226 C C . GLN B 1 346 ? 0.086 -35.688 -18.828 1 97.62 346 GLN B C 1
ATOM 5228 O O . GLN B 1 346 ? -0.115 -36.062 -19.984 1 97.62 346 GLN B O 1
ATOM 5233 N N . MET B 1 347 ? 1.173 -35.781 -18.188 1 94.81 347 MET B N 1
ATOM 5234 C CA . MET B 1 347 ? 2.328 -36.406 -18.828 1 94.81 347 MET B CA 1
ATOM 5235 C C . MET B 1 347 ? 2.201 -37.906 -18.828 1 94.81 347 MET B C 1
ATOM 5237 O O . MET B 1 347 ? 1.558 -38.5 -17.953 1 94.81 347 MET B O 1
ATOM 5241 N N . ASP B 1 348 ? 2.766 -38.469 -19.812 1 81.62 348 ASP B N 1
ATOM 5242 C CA . ASP B 1 348 ? 2.67 -39.906 -19.969 1 81.62 348 ASP B CA 1
ATOM 5243 C C . ASP B 1 348 ? 3.316 -40.656 -18.797 1 81.62 348 ASP B C 1
ATOM 5245 O O . ASP B 1 348 ? 4.309 -40.188 -18.234 1 81.62 348 ASP B O 1
ATOM 5249 N N . SER B 1 349 ? 2.629 -41.688 -18.281 1 65.25 349 SER B N 1
ATOM 5250 C CA . SER B 1 349 ? 3.15 -42.531 -17.219 1 65.25 349 SER B CA 1
ATOM 5251 C C . SER B 1 349 ? 4.359 -43.344 -17.672 1 65.25 349 SER B C 1
ATOM 5253 O O . SER B 1 349 ? 4.469 -43.688 -18.859 1 65.25 349 SER B O 1
#

Nearest PDB structures (foldseek):
  5yln-assembly2_C  TM=8.900E-01  e=9.176E-27  Streptococcus pneumoniae D39
  2eer-assembly1_B  TM=8.854E-01  e=1.073E-25  Sulfurisphaera tokodaii str. 7
  3i4c-assembly2_H-2  TM=8.837E-01  e=7.581E-24  Saccharolobus solfataricus
  3i4c-assembly1_A  TM=8.791E-01  e=2.836E-23  Saccharolobus solfataricus
  3i4c-assembly1_B  TM=8.840E-01  e=2.004E-21  Saccharolobus solfataricus

Secondary structure (DSSP, 8-state):
-EEEEEEEEEETTEEEEEEEEE-----TTEEEEEEEEEEPPHHHHHHHHHSEETTEE--S-EE---EEEEEEEEE-TT--S--TT-EEEE--EE--TTSHHHHTT-GGG-TT-EETTSTTS--S-BSEEEEEGGGEEEPPTTS-HHHHHTHHHHHHHHHHHHHHT--TT-EEEEE--SHHHHHHHHHHHHHT-SEEEEEES-HHHHGGGGGSTTEEEEETTSTTHHHHHHHHHHTTS-EEEEEE-S--TTHHHHHHHHEEEEEEEEE-S--SS-EEE-HHHHHHTT-EEEE--S--S-HHHHHHHHHHTS---GGGEEEEEEGGGHHHHHHHHHTT-TT--EEEEEPP-/-EEEEEEEEEETTEEEEEEEEE-----TTEEEEEEEEEEPPHHHHHHHHHSEETTEE--S-EE---EEEEEEEEE-TT--S--TT-EEEE--EE--TTSHHHHTT-GGG-TT-EETTSTTS--S-BSEEEEEGGGEEEPPTTS-HHHHHTHHHHHHHHHHHHHHT--TT-EEEEE--SHHHHHHHHHHHHHT-SEEEEEES-HHHHGGGGGSTTEEEEETTSTTHHHHHHHHHHTTS-EEEEEE-S--TTHHHHHHHHEEEEEEEEE-S--SS-EEE-HHHHHHTT-EEEE--S--S-HHHHHHHHHHTS---GGGEEEEEEGGGHHHHHHHHHTT-TT--EEEEE---

Solvent-accessible surface area (backbone atoms only — not comparable to full-atom values): 35283 Å² total; per-residue (Å²): 114,42,76,33,59,25,42,29,39,55,43,59,73,36,67,45,78,41,74,39,82,36,79,69,79,78,42,47,55,19,27,33,29,38,36,36,21,34,35,62,49,70,65,55,48,38,32,39,70,63,22,37,58,88,90,38,51,57,83,55,64,28,31,35,38,47,18,28,8,26,30,28,68,38,59,17,85,69,46,77,92,63,48,60,70,42,37,26,22,41,57,46,68,47,47,47,79,85,35,73,34,31,72,70,75,40,37,59,56,26,91,69,42,44,37,35,45,41,59,83,36,50,28,57,41,31,55,59,44,71,45,54,42,92,41,49,42,77,47,58,89,83,42,52,48,63,57,29,8,44,45,47,56,38,31,40,14,40,38,45,36,59,73,56,61,62,44,77,63,32,38,33,37,27,40,22,49,50,60,58,18,49,32,27,45,53,32,34,44,71,51,27,26,62,34,28,37,36,27,32,83,48,68,63,37,40,53,64,37,75,77,38,91,50,46,43,68,36,52,66,78,44,82,63,47,54,62,49,53,45,28,67,76,41,76,61,53,31,26,45,34,35,36,40,41,60,28,52,63,80,49,50,66,53,50,56,71,40,42,14,76,63,14,31,34,30,43,61,31,64,38,93,56,58,27,72,39,51,57,52,61,33,12,66,28,27,32,31,37,38,33,48,44,74,44,67,95,39,64,72,59,49,51,51,34,44,61,71,58,76,42,81,65,68,86,44,56,59,44,78,36,48,48,94,43,42,64,60,49,51,55,51,58,69,64,62,48,58,72,58,57,30,45,36,33,33,41,76,133,112,41,76,34,60,24,41,30,38,56,41,58,72,36,70,44,78,42,73,39,82,38,79,68,78,78,44,48,57,20,25,33,30,38,34,36,21,34,35,63,48,71,66,56,48,38,34,38,69,63,23,36,56,87,89,38,50,54,83,55,65,29,31,37,35,48,18,28,8,25,30,27,67,40,62,18,86,68,45,79,91,62,48,60,70,41,38,26,22,40,58,47,66,47,49,47,78,84,35,74,36,30,73,69,74,40,36,57,56,28,89,69,42,43,37,35,44,42,58,84,37,52,28,57,41,31,54,60,45,71,44,54,41,91,40,48,41,77,47,58,90,83,42,51,49,63,58,29,8,45,45,47,56,37,30,39,13,40,38,45,34,59,73,54,61,63,44,77,64,32,37,33,36,27,40,22,51,49,60,56,19,49,32,26,45,54,32,32,45,70,50,26,26,62,33,29,39,38,26,33,81,47,68,64,36,40,52,63,38,76,76,38,91,50,46,44,67,35,52,64,79,43,81,64,46,53,62,51,52,44,28,68,76,42,76,61,52,30,26,45,34,36,35,40,40,59,30,51,63,80,50,48,67,54,50,56,72,42,41,14,75,62,12,31,34,30,43,61,29,64,39,93,56,58,25,74,40,53,57,51,62,34,13,67,28,28,34,30,37,38,32,47,43,73,44,68,96,40,63,72,60,50,51,52,32,44,62,71,58,76,43,82,64,68,85,46,56,56,44,78,37,49,49,95,42,43,63,59,49,52,54,51,59,66,63,62,50,59,72,57,58,29,45,34,33,33,42,76,130

InterPro domains:
  IPR002328 Alcohol dehydrogenase, zinc-type, conserved site [PS00059] (65-79)
  IPR011032 GroES-like superfamily [SSF50129] (4-178)
  IPR013149 Alcohol dehydrogenase-like, C-terminal [PF00107] (180-307)
  IPR013154 Alcohol dehydrogenase-like, N-terminal [PF08240] (27-141)
  IPR020843 Enoylreductase domain [SM00829] (12-345)
  IPR036291 NAD(P)-binding domain superfamily [SSF51735] (142-312)
  IPR045306 Sorbitol dehydrogenase-like [cd05285] (6-347)

Sequence (698 aa):
MVLMQSLVLERKSELAIREVDVCDELGPHDCRVKIHSVGICGSDVHYYEHGRIGPFVVEKPMILGHEASGTVVAVGTNVKKLKAGDRVALEPGIPRWDSAQTLSGLYNLDPELTFFATPPVHGCMSTTIIHPAALCFKLPDNVSYEEGALCEPIAVGMHSVTKAGVKPGDVGLVIGCGTIGIMTALSALTGGCSEVIVCGSHDARLEITHRYPGLRAVNTLRAGELKRVVAEATEGKGCDVIFECGGAASAFPLIYEHAAPGATCVLVGMPIEPVPFDVVMAQAKEITFQTVFRYRNVYPRIIRLLSSGKMDVKPLISATFAFKDSVKAYERAMNRDPKDMKIMIQMDSMVLMQSLVLERKSELAIREVDVCDELGPHDCRVKIHSVGICGSDVHYYEHGRIGPFVVEKPMILGHEASGTVVAVGTNVKKLKAGDRVALEPGIPRWDSAQTLSGLYNLDPELTFFATPPVHGCMSTTIIHPAALCFKLPDNVSYEEGALCEPIAVGMHSVTKAGVKPGDVGLVIGCGTIGIMTALSALTGGCSEVIVCGSHDARLEITHRYPGLRAVNTLRAGELKRVVAEATEGKGCDVIFECGGAASAFPLIYEHAAPGATCVLVGMPIEPVPFDVVMAQAKEITFQTVFRYRNVYPRIIRLLSSGKMDVKPLISATFAFKDSVKAYERAMNRDPKDMKIMIQMDS